Protein AF-A0A9E5Y9X0-F1 (afdb_monomer_lite)

Radius of gyration: 35.58 Å; chains: 1; bounding box: 86×91×114 Å

Foldseek 3Di:
DVVVVVVVVVVVVVVVVCVVVVVVVVVVVVVVPDPADDAAEPPDAAEQDAAAEAFDPDDDGHEYEFEAEHEQDALHEYEYEFQHEYEYEQHGEYEYEANGEYEYAYDLQTAYEYYYPDQDDDQPGYEHEYANYEYEHHRYEYESAAEYEYALYEYEAYLYEAYCYQEYEYELAEYEHAQYEHAQYQAYAYEYDPPDPDDDDPGQEYEHELYEYEHHEDPEDERAEPDYPPPPDAREYEAYNYEYEHAEDEEPYEDAHAYEAAQYEQAHHENYEDAEYAHYEYEHALEEQAHYQERYEYHHDPDDHRYQYHAAHYEFEHRNQASYEYDDPDEHENEAEHYPALDHDPRNYHDRYDHPPYDHDRRPSRDDPVVRNHRSVVSVLSSLVSQCVRPDPVSNVVSVVVNVVVVVVVVVVVVVVVVVVVVVVVVVVVVVVVVVVVVVVVVVVVVVVVVVVVVPPPPPPPPPPPPPDPDDDDDDDDDDDDDDPDDDPPVPPDDPPD

pLDDT: mean 81.3, std 17.59, range [32.66, 98.44]

Secondary structure (DSSP, 8-state):
-HHHHHHHHHHHHHHHHHHHHHHHHHHHHHGGGS--PPPEEE-S-EEEEEEEEES-SSSS-PPEEE-SEEEEEEEEEEEE-TT-EEEE-TT-EEEE-TT-EEEEE-BTTB-EEEEESS---STTS-EEEEESSEEEEESEEEES--EEEEES-EEEEES-EEES---EEEES-EEEEES-EEES---EEEE--TT---S------EEEES-EEES-B-SS--SEEE----TTS----EEES-EEES-BSSEEEEEEE--EEES-EEE--BT-EEEEEEEE--EEES-EEESSSEEEEE---TTS-----EEES-EEE--SSEEEEE-SSSPEE--S-B-SSSS--GGGEESSEE--S-BSS--TTSPPGGGSPPP-HHHHHHHHHHHTT-S-HHHHHHHHHHHHHHHHHHHHHHHHHHHHHHHHHHHHHHHHHHHHHHHHHHHHHHHHHHHHHHTT-----------------------------------TT--TT-

Sequence (498 aa):
MFEKEKQRREKLRIKDLMVVTLPLLVLGLMIVSCPVMKAEEIGSSIYAGFNDHWGAEGNVKPPIIVTDTVIVEPNTKLVIDPGTMIIFTERGYIKVEKGGNLIAKGAKDNWIIFTSLEKLIYENDFEIIVKSGSATFEYCYFEDLFKIASDHSKMTMEYCYFKELSGIRLSDSKMTMEYCTLDKMKGIKAEFSERRTVIDSDYTDVEIVSNLFTGTKTNSGDYISLSLTNRKRPYTGVVNKNIFENNTGLNVISIDGSARISKNIIKNNMNSVGICVWEGKPKITDNLVTDNDTGIVVKWLRGVFEPNPAIKDNAIYNNSKYNLEWWGEQKLDILNNYWGSERPDVSKFKGNIDFSPWLKEFPAEVPTEEEIEKPNWDGLITTWTRMLEDEDERVRSYATDHLRKFKKQKGEEKEEKLEKIEELKKKITEFEKEKIRIEEELEKARKELEGLTSIKQVEIPSFTPSLGIKEESKASIAGTEATPIRFKLDLKDWEPGK

Structure (mmCIF, N/CA/C/O backbone):
data_AF-A0A9E5Y9X0-F1
#
_entry.id   AF-A0A9E5Y9X0-F1
#
loop_
_atom_site.group_PDB
_atom_site.id
_atom_site.type_symbol
_atom_site.label_atom_id
_atom_site.label_alt_id
_atom_site.label_comp_id
_atom_site.label_asym_id
_atom_site.label_entity_id
_atom_site.label_seq_id
_atom_site.pdbx_PDB_ins_code
_atom_site.Cartn_x
_atom_site.Cartn_y
_atom_site.Cartn_z
_atom_site.occupancy
_atom_site.B_iso_or_equiv
_atom_site.auth_seq_id
_atom_site.auth_comp_id
_atom_site.auth_asym_id
_atom_site.auth_atom_id
_atom_site.pdbx_PDB_model_num
ATOM 1 N N . MET A 1 1 ? -47.951 61.225 -16.360 1.00 62.00 1 MET A N 1
ATOM 2 C CA . MET A 1 1 ? -47.746 59.855 -16.898 1.00 62.00 1 MET A CA 1
ATOM 3 C C . MET A 1 1 ? -46.581 59.159 -16.191 1.00 62.00 1 MET A C 1
ATOM 5 O O . MET A 1 1 ? -46.782 58.078 -15.657 1.00 62.00 1 MET A O 1
ATOM 9 N N . PHE A 1 2 ? -45.429 59.828 -16.064 1.00 59.94 2 PHE A N 1
ATOM 10 C CA . PHE A 1 2 ? -44.224 59.327 -15.384 1.00 59.94 2 PHE A CA 1
ATOM 11 C C . PHE A 1 2 ? -44.430 58.910 -13.908 1.00 59.94 2 PHE A C 1
ATOM 13 O O . PHE A 1 2 ? -43.988 57.842 -13.494 1.00 59.94 2 PHE A O 1
ATOM 20 N N . GLU A 1 3 ? -45.186 59.682 -13.119 1.00 72.69 3 GLU A N 1
ATOM 21 C CA . GLU A 1 3 ? -45.481 59.330 -11.714 1.00 72.69 3 GLU A CA 1
ATOM 22 C C . GLU A 1 3 ? -46.350 58.079 -11.554 1.00 72.69 3 GLU A C 1
ATOM 24 O O . GLU A 1 3 ? -46.118 57.279 -10.648 1.00 72.69 3 GLU A O 1
ATOM 29 N N . LYS A 1 4 ? -47.303 57.853 -12.469 1.00 76.38 4 LYS A N 1
ATOM 30 C CA . LYS A 1 4 ? -48.115 56.626 -12.465 1.00 76.38 4 LYS A CA 1
ATOM 31 C C . LYS A 1 4 ? -47.265 55.394 -12.770 1.00 76.38 4 LYS A C 1
ATOM 33 O O . LYS A 1 4 ? -47.522 54.326 -12.220 1.00 76.38 4 LYS A O 1
ATOM 38 N N . GLU A 1 5 ? -46.246 55.530 -13.615 1.00 73.81 5 GLU A N 1
ATOM 39 C CA . GLU A 1 5 ? -45.347 54.424 -13.942 1.00 73.81 5 GLU A CA 1
ATOM 40 C C . GLU A 1 5 ? -44.359 54.128 -12.804 1.00 73.81 5 GLU A C 1
ATOM 42 O O . GLU A 1 5 ? -44.128 52.960 -12.486 1.00 73.81 5 GLU A O 1
ATOM 47 N N . LYS A 1 6 ? -43.876 55.163 -12.100 1.00 83.69 6 LYS A N 1
ATOM 48 C CA . LYS A 1 6 ? -43.055 55.009 -10.887 1.00 83.69 6 LYS A CA 1
ATOM 49 C C . LYS A 1 6 ? -43.811 54.273 -9.773 1.00 83.69 6 LYS A C 1
ATOM 51 O O . LYS A 1 6 ? -43.309 53.277 -9.257 1.00 83.69 6 LYS A O 1
ATOM 56 N N . GLN A 1 7 ? -45.054 54.673 -9.487 1.00 79.81 7 GLN A N 1
ATOM 57 C CA . GLN A 1 7 ? -45.897 53.989 -8.495 1.00 79.81 7 GLN A CA 1
ATOM 58 C C . GLN A 1 7 ? -46.220 52.538 -8.886 1.00 79.81 7 GLN A C 1
ATOM 60 O O . GLN A 1 7 ? -46.329 51.666 -8.022 1.00 79.81 7 GLN A O 1
ATOM 65 N N . ARG A 1 8 ? -46.358 52.247 -10.188 1.00 79.62 8 ARG A N 1
ATOM 66 C CA . ARG A 1 8 ? -46.590 50.879 -10.672 1.00 79.62 8 ARG A CA 1
ATOM 67 C C . ARG A 1 8 ? -45.352 49.995 -10.485 1.00 79.62 8 ARG A C 1
ATOM 69 O O . ARG A 1 8 ? -45.505 48.852 -10.064 1.00 79.62 8 ARG A O 1
ATOM 76 N N . ARG A 1 9 ? -44.143 50.524 -10.722 1.00 72.88 9 ARG A N 1
ATOM 77 C CA . ARG A 1 9 ? -42.874 49.802 -10.498 1.00 72.88 9 ARG A CA 1
ATOM 78 C C . ARG A 1 9 ? -42.592 49.547 -9.014 1.00 72.88 9 ARG A C 1
ATOM 80 O O . ARG A 1 9 ? -42.142 48.458 -8.672 1.00 72.88 9 ARG A O 1
ATOM 87 N N . GLU A 1 10 ? -42.915 50.490 -8.129 1.00 80.56 10 GLU A N 1
ATOM 88 C CA . GLU A 1 10 ? -42.797 50.283 -6.675 1.00 80.56 10 GLU A CA 1
ATOM 89 C C . GLU A 1 10 ? -43.785 49.228 -6.156 1.00 80.56 10 GLU A C 1
ATOM 91 O O . GLU A 1 10 ? -43.398 48.350 -5.387 1.00 80.56 10 GLU A O 1
ATOM 96 N N . LYS A 1 11 ? -45.036 49.226 -6.642 1.00 74.56 11 LYS A N 1
ATOM 97 C CA . LYS A 1 11 ? -46.016 48.187 -6.275 1.00 74.56 11 LYS A CA 1
ATOM 98 C C . LYS A 1 11 ? -45.642 46.790 -6.778 1.00 74.56 11 LYS A C 1
ATOM 100 O O . LYS A 1 11 ? -45.949 45.819 -6.090 1.00 74.56 11 LYS A O 1
ATOM 105 N N . LEU A 1 12 ? -45.000 46.677 -7.944 1.00 70.12 12 LEU A N 1
ATOM 106 C CA . LEU A 1 12 ? -44.488 45.394 -8.445 1.00 70.12 12 LEU A CA 1
ATOM 107 C C . LEU A 1 12 ? -43.326 44.882 -7.583 1.00 70.12 12 LEU A C 1
ATOM 109 O O . LEU A 1 12 ? -43.379 43.742 -7.137 1.00 70.12 12 LEU A O 1
ATOM 113 N N . ARG A 1 13 ? -42.368 45.748 -7.218 1.00 72.56 13 ARG A N 1
ATOM 114 C CA . ARG A 1 13 ? -41.255 45.368 -6.327 1.00 72.56 13 ARG A CA 1
ATOM 115 C C . ARG A 1 13 ? -41.715 44.853 -4.964 1.00 72.56 13 ARG A C 1
ATOM 117 O O . ARG A 1 13 ? -41.127 43.909 -4.456 1.00 72.56 13 ARG A O 1
ATOM 124 N N . ILE A 1 14 ? -42.759 45.441 -4.377 1.00 73.06 14 ILE A N 1
ATOM 125 C CA . ILE A 1 14 ? -43.278 44.993 -3.072 1.00 73.06 14 ILE A CA 1
ATOM 126 C C . ILE A 1 14 ? -43.980 43.633 -3.188 1.00 73.06 14 ILE A C 1
ATOM 128 O O . ILE A 1 14 ? -43.831 42.799 -2.297 1.00 73.06 14 ILE A O 1
ATOM 132 N N . LYS A 1 15 ? -44.709 43.377 -4.284 1.00 68.88 15 LYS A N 1
ATOM 133 C CA . LYS A 1 15 ? -45.344 42.070 -4.513 1.00 68.88 15 LYS A CA 1
ATOM 134 C C . LYS A 1 15 ? -44.312 40.968 -4.733 1.00 68.88 15 LYS A C 1
ATOM 136 O O . LYS A 1 15 ? -44.437 39.920 -4.110 1.00 68.88 15 LYS A O 1
ATOM 141 N N . ASP A 1 16 ? -43.279 41.226 -5.528 1.00 69.31 16 ASP A N 1
ATOM 142 C CA . ASP A 1 16 ? -42.219 40.243 -5.777 1.00 69.31 16 ASP A CA 1
ATOM 143 C C . ASP A 1 16 ? -41.399 39.977 -4.502 1.00 69.31 16 ASP A C 1
ATOM 145 O O . ASP A 1 16 ? -41.070 38.831 -4.198 1.00 69.31 16 ASP A O 1
ATOM 149 N N . LEU A 1 17 ? -41.162 41.011 -3.681 1.00 66.19 17 LEU A N 1
ATOM 150 C CA . LEU A 1 17 ? -40.504 40.860 -2.382 1.00 66.19 17 LEU A CA 1
ATOM 151 C C . LEU A 1 17 ? -41.353 40.038 -1.398 1.00 66.19 17 LEU A C 1
ATOM 153 O O . LEU A 1 17 ? -40.810 39.196 -0.687 1.00 66.19 17 LEU A O 1
ATOM 157 N N . MET A 1 18 ? -42.676 40.227 -1.366 1.00 66.50 18 MET A N 1
ATOM 158 C CA . MET A 1 18 ? -43.583 39.439 -0.516 1.00 66.50 18 MET A CA 1
ATOM 159 C C . MET A 1 18 ? -43.724 37.979 -0.969 1.00 66.50 18 MET A C 1
ATOM 161 O O . MET A 1 18 ? -43.818 37.096 -0.119 1.00 66.50 18 MET A O 1
ATOM 165 N N . VAL A 1 19 ? -43.692 37.704 -2.278 1.00 71.38 19 VAL A N 1
ATOM 166 C CA . VAL A 1 19 ? -43.767 36.331 -2.814 1.00 71.38 19 VAL A CA 1
ATOM 167 C C . VAL A 1 19 ? -42.517 35.517 -2.466 1.00 71.38 19 VAL A C 1
ATOM 169 O O . VAL A 1 19 ? -42.621 34.310 -2.281 1.00 71.38 19 VAL A O 1
ATOM 172 N N . VAL A 1 20 ? -41.355 36.160 -2.311 1.00 67.81 20 VAL A N 1
ATOM 173 C CA . VAL A 1 20 ? -40.107 35.482 -1.912 1.00 67.81 20 VAL A CA 1
ATOM 174 C C . VAL A 1 20 ? -39.942 35.416 -0.391 1.00 67.81 20 VAL A C 1
ATOM 176 O O . VAL A 1 20 ? -39.494 34.401 0.139 1.00 67.81 20 VAL A O 1
ATOM 179 N N . THR A 1 21 ? -40.315 36.470 0.339 1.00 67.81 21 THR A N 1
ATOM 180 C CA . THR A 1 21 ? -40.070 36.536 1.791 1.00 67.81 21 THR A CA 1
ATOM 181 C C . THR A 1 21 ? -41.050 35.701 2.610 1.00 67.81 21 THR A C 1
ATOM 183 O O . THR A 1 21 ? -40.642 35.122 3.614 1.00 67.81 21 THR A O 1
ATOM 186 N N . LEU A 1 22 ? -42.315 35.578 2.193 1.00 63.81 22 LEU A N 1
ATOM 187 C CA . LEU A 1 22 ? -43.319 34.847 2.971 1.00 63.81 22 LEU A CA 1
ATOM 188 C C . LEU A 1 22 ? -43.065 33.322 3.016 1.00 63.81 22 LEU A C 1
ATOM 190 O O . LEU A 1 22 ? -43.136 32.762 4.109 1.00 63.81 22 LEU A O 1
ATOM 194 N N . PRO A 1 23 ? -42.685 32.640 1.913 1.00 66.81 23 PRO A N 1
ATOM 195 C CA . PRO A 1 23 ? -42.292 31.231 1.964 1.00 66.81 23 PRO A CA 1
ATOM 196 C C . PRO A 1 23 ? -41.031 30.993 2.800 1.00 66.81 23 PRO A C 1
ATOM 198 O O . PRO A 1 23 ? -40.985 30.019 3.541 1.00 66.81 23 PRO A O 1
ATOM 201 N N . LEU A 1 24 ? -40.041 31.895 2.751 1.00 64.31 24 LEU A N 1
ATOM 202 C CA . LEU A 1 24 ? -38.823 31.798 3.571 1.00 64.31 24 LEU A CA 1
ATOM 203 C C . LEU A 1 24 ? -39.115 31.943 5.070 1.00 64.31 24 LEU A C 1
ATOM 205 O O . LEU A 1 24 ? -38.493 31.267 5.884 1.00 64.31 24 LEU A O 1
ATOM 209 N N . LEU A 1 25 ? -40.081 32.785 5.441 1.00 63.12 25 LEU A N 1
ATOM 210 C CA . LEU A 1 25 ? -40.473 32.993 6.836 1.00 63.12 25 LEU A CA 1
ATOM 211 C C . LEU A 1 25 ? -41.313 31.820 7.374 1.00 63.12 25 LEU A C 1
ATOM 213 O O . LEU A 1 25 ? -41.148 31.425 8.526 1.00 63.12 25 LEU A O 1
ATOM 217 N N . VAL A 1 26 ? -42.153 31.206 6.530 1.00 61.84 26 VAL A N 1
ATOM 218 C CA . VAL A 1 26 ? -42.891 29.972 6.862 1.00 61.84 26 VAL A CA 1
ATOM 219 C C . VAL A 1 26 ? -41.953 28.759 6.939 1.00 61.84 26 VAL A C 1
ATOM 221 O O . VAL A 1 26 ? -42.094 27.950 7.853 1.00 61.84 26 VAL A O 1
ATOM 224 N N . LEU A 1 27 ? -40.953 28.662 6.055 1.00 52.66 27 LEU A N 1
ATOM 225 C CA . LEU A 1 27 ? -39.901 27.642 6.132 1.00 52.66 27 LEU A CA 1
ATOM 226 C C . LEU A 1 27 ? -39.045 27.832 7.396 1.00 52.66 27 LEU A C 1
ATOM 228 O O . LEU A 1 27 ? -38.771 26.870 8.103 1.00 52.66 27 LEU A O 1
ATOM 232 N N . GLY A 1 28 ? -38.711 29.082 7.736 1.00 53.56 28 GLY A N 1
ATOM 233 C CA . GLY A 1 28 ? -37.998 29.431 8.965 1.00 53.56 28 GLY A CA 1
ATOM 234 C C . GLY A 1 28 ? -38.766 29.085 10.243 1.00 53.56 28 GLY A C 1
ATOM 235 O O . GLY A 1 28 ? -38.146 28.667 11.212 1.00 53.56 28 GLY A O 1
ATOM 236 N N . LEU A 1 29 ? -40.101 29.193 10.245 1.00 48.19 29 LEU A N 1
ATOM 237 C CA . LEU A 1 29 ? -40.951 28.802 11.380 1.00 48.19 29 LEU A CA 1
ATOM 238 C C . LEU A 1 29 ? -41.155 27.282 11.495 1.00 48.19 29 LEU A C 1
ATOM 240 O O . LEU A 1 29 ? -41.315 26.789 12.608 1.00 48.19 29 LEU A O 1
ATOM 244 N N . MET A 1 30 ? -41.109 26.530 10.389 1.00 49.16 30 MET A N 1
ATOM 245 C CA . MET A 1 30 ? -41.192 25.059 10.418 1.00 49.16 30 MET A CA 1
ATOM 246 C C . MET A 1 30 ? -39.893 24.382 10.888 1.00 49.16 30 MET A C 1
ATOM 248 O O . MET A 1 30 ? -39.936 23.242 11.337 1.00 49.16 30 MET A O 1
ATOM 252 N N . ILE A 1 31 ? -38.750 25.076 10.844 1.00 49.34 31 ILE A N 1
ATOM 253 C CA . ILE A 1 31 ? -37.450 24.545 11.302 1.00 49.34 31 ILE A CA 1
ATOM 254 C C . ILE A 1 31 ? -37.298 24.617 12.842 1.00 49.34 31 ILE A C 1
ATOM 256 O O . ILE A 1 31 ? -36.428 23.965 13.411 1.00 49.34 31 ILE A O 1
ATOM 260 N N . VAL A 1 32 ? -38.169 25.336 13.565 1.00 47.19 32 VAL A N 1
ATOM 261 C CA . VAL A 1 32 ? -37.991 25.615 15.012 1.00 47.19 32 VAL A CA 1
ATOM 262 C C . VAL A 1 32 ? -38.363 24.439 15.937 1.00 47.19 32 VAL A C 1
ATOM 264 O O . VAL A 1 32 ? -38.168 24.536 17.145 1.00 47.19 32 VAL A O 1
ATOM 267 N N . SER A 1 33 ? -38.860 23.308 15.425 1.00 46.12 33 SER A N 1
ATOM 268 C CA . SER A 1 33 ? -39.253 22.171 16.280 1.00 46.12 33 SER A CA 1
ATOM 269 C C . SER A 1 33 ? -38.556 20.843 15.986 1.00 46.12 33 SER A C 1
ATOM 271 O O . SER A 1 33 ? -39.016 19.822 16.498 1.00 46.12 33 SER A O 1
ATOM 273 N N . CYS A 1 34 ? -37.473 20.817 15.201 1.00 43.50 34 CYS A N 1
ATOM 274 C CA . CYS A 1 34 ? -36.676 19.594 15.097 1.00 43.50 34 CYS A CA 1
ATOM 275 C C . CYS A 1 34 ? -35.833 19.439 16.377 1.00 43.50 34 CYS A C 1
ATOM 277 O O . CYS A 1 34 ? -35.098 20.367 16.733 1.00 43.50 34 CYS A O 1
ATOM 279 N N . PRO A 1 35 ? -35.964 18.332 17.127 1.00 54.22 35 PRO A N 1
ATOM 280 C CA . PRO A 1 35 ? -35.109 18.084 18.275 1.00 54.22 35 PRO A CA 1
ATOM 281 C C . PRO A 1 35 ? -33.668 17.928 17.786 1.00 54.22 35 PRO A C 1
ATOM 283 O O . PRO A 1 35 ? -33.355 16.944 17.131 1.00 54.22 35 PRO A O 1
ATOM 286 N N . VAL A 1 36 ? -32.804 18.888 18.131 1.00 55.62 36 VAL A N 1
ATOM 287 C CA . VAL A 1 36 ? -31.365 18.826 17.842 1.00 55.62 36 VAL A CA 1
ATOM 288 C C . VAL A 1 36 ? -30.816 17.513 18.401 1.00 55.62 36 VAL A C 1
ATOM 290 O O . VAL A 1 36 ? -30.744 17.347 19.625 1.00 55.62 36 VAL A O 1
ATOM 293 N N . MET A 1 37 ? -30.442 16.579 17.522 1.00 52.94 37 MET A N 1
ATOM 294 C CA . MET A 1 37 ? -29.746 15.364 17.941 1.00 52.94 37 MET A CA 1
ATOM 295 C C . MET A 1 37 ? -28.381 15.761 18.503 1.00 52.94 37 MET A C 1
ATOM 297 O O . MET A 1 37 ? -27.557 16.367 17.822 1.00 52.94 37 MET A O 1
ATOM 301 N N . LYS A 1 38 ? -28.149 15.466 19.784 1.00 67.31 38 LYS A N 1
ATOM 302 C CA . LYS A 1 38 ? -26.840 15.675 20.405 1.00 67.31 38 LYS A CA 1
ATOM 303 C C . LYS A 1 38 ? -25.914 14.532 20.008 1.00 67.31 38 LYS A C 1
ATOM 305 O O . LYS A 1 38 ? -26.328 13.376 20.049 1.00 67.31 38 LYS A O 1
ATOM 310 N N . ALA A 1 39 ? -24.671 14.872 19.674 1.00 74.06 39 ALA A N 1
ATOM 311 C CA . ALA A 1 39 ? -23.593 13.898 19.561 1.00 74.06 39 ALA A CA 1
ATOM 312 C C . ALA A 1 39 ? -23.523 13.029 20.825 1.00 74.06 39 ALA A C 1
ATOM 314 O O . ALA A 1 39 ? -23.710 13.533 21.939 1.00 74.06 39 ALA A O 1
ATOM 315 N N . GLU A 1 40 ? -23.264 11.738 20.640 1.00 81.06 40 GLU A N 1
ATOM 316 C CA . GLU A 1 40 ? -23.073 10.814 21.751 1.00 81.06 40 GLU A CA 1
ATOM 317 C C . GLU A 1 40 ? -21.608 10.886 22.186 1.00 81.06 40 GLU A C 1
ATOM 319 O O . GLU A 1 40 ? -20.698 10.464 21.468 1.00 81.06 40 GLU A O 1
ATOM 324 N N . GLU A 1 41 ? -21.370 11.497 23.345 1.00 80.44 41 GLU A N 1
ATOM 325 C CA . GLU A 1 41 ? -20.040 11.564 23.941 1.00 80.44 41 GLU A CA 1
ATOM 326 C C . GLU A 1 41 ? -19.786 10.326 24.800 1.00 80.44 41 GLU A C 1
ATOM 328 O O . GLU A 1 41 ? -20.451 10.086 25.809 1.00 80.44 41 GLU A O 1
ATOM 333 N N . ILE A 1 42 ? -18.765 9.569 24.415 1.00 80.62 42 ILE A N 1
ATOM 334 C CA . ILE A 1 42 ? -18.224 8.452 25.179 1.00 80.62 42 ILE A CA 1
ATOM 335 C C . ILE A 1 42 ? -17.113 9.035 26.059 1.00 80.62 42 ILE A C 1
ATOM 337 O O . ILE A 1 42 ? -15.963 9.202 25.636 1.00 80.62 42 ILE A O 1
ATOM 341 N N . GLY A 1 43 ? -17.513 9.452 27.265 1.00 52.34 43 GLY A N 1
ATOM 342 C CA . GLY A 1 43 ? -16.657 10.020 28.309 1.00 52.34 43 GLY A CA 1
ATOM 343 C C . GLY A 1 43 ? -16.337 9.012 29.406 1.00 52.34 43 GLY A C 1
ATOM 344 O O . GLY A 1 43 ? -17.246 8.359 29.912 1.00 52.34 43 GLY A O 1
ATOM 345 N N . SER A 1 44 ? -15.061 8.944 29.810 1.00 69.00 44 SER A N 1
ATOM 346 C CA . SER A 1 44 ? -14.423 7.912 30.657 1.00 69.00 44 SER A CA 1
ATOM 347 C C . SER A 1 44 ? -14.131 6.596 29.935 1.00 69.00 44 SER A C 1
ATOM 349 O O . SER A 1 44 ? -14.709 6.312 28.892 1.00 69.00 44 SER A O 1
ATOM 351 N N . SER A 1 45 ? -13.194 5.806 30.469 1.00 68.44 45 SER A N 1
ATOM 352 C CA . SER A 1 45 ?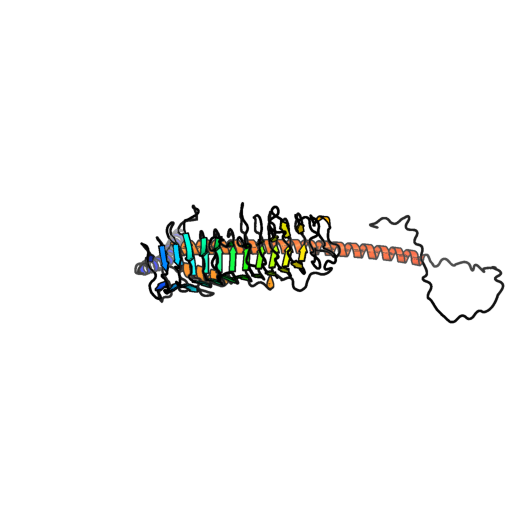 -12.872 4.495 29.905 1.00 68.44 45 SER A CA 1
ATOM 353 C C . SER A 1 45 ? -14.119 3.603 29.894 1.00 68.44 45 SER A C 1
ATOM 355 O O . SER A 1 45 ? -14.561 3.154 30.953 1.00 68.44 45 SER A O 1
ATOM 357 N N . ILE A 1 46 ? -14.691 3.363 28.711 1.00 76.00 46 ILE A N 1
ATOM 358 C CA . ILE A 1 46 ? -15.891 2.536 28.550 1.00 76.00 46 ILE A CA 1
ATOM 359 C C . ILE A 1 46 ? -15.466 1.132 28.135 1.00 76.00 46 ILE A C 1
ATOM 361 O O . ILE A 1 46 ? -14.675 0.944 27.207 1.00 76.00 46 ILE A O 1
ATOM 365 N N . TYR A 1 47 ? -16.011 0.142 28.833 1.00 74.75 47 TYR A N 1
ATOM 366 C CA . TYR A 1 47 ? -15.906 -1.256 28.452 1.00 74.75 47 TYR A CA 1
ATOM 367 C C . TYR A 1 47 ? -17.023 -1.554 27.463 1.00 74.75 47 TYR A C 1
ATOM 369 O O . TYR A 1 47 ? -18.196 -1.440 27.817 1.00 74.75 47 TYR A O 1
ATOM 377 N N . ALA A 1 48 ? -16.659 -1.908 26.232 1.00 71.56 48 ALA A N 1
ATOM 378 C CA . ALA A 1 48 ? -17.629 -2.424 25.285 1.00 71.56 48 ALA A CA 1
ATOM 379 C C . ALA A 1 48 ? -18.116 -3.784 25.808 1.00 71.56 48 ALA A C 1
ATOM 381 O O . ALA A 1 48 ? -17.342 -4.747 25.901 1.00 71.56 48 ALA A O 1
ATOM 382 N N . GLY A 1 49 ? -19.386 -3.823 26.195 1.00 66.25 49 GLY A N 1
ATOM 383 C CA . GLY A 1 49 ? -20.084 -4.984 26.707 1.00 66.25 49 GLY A CA 1
ATOM 384 C C . GLY A 1 49 ? -20.205 -6.112 25.684 1.00 66.25 49 GLY A C 1
ATOM 385 O O . GLY A 1 49 ? -19.693 -6.082 24.560 1.00 66.25 49 GLY A O 1
ATOM 386 N N . PHE A 1 50 ? -20.871 -7.185 26.103 1.00 65.25 50 PHE A N 1
ATOM 387 C CA . PHE A 1 50 ? -21.084 -8.348 25.252 1.00 65.25 50 PHE A CA 1
ATOM 388 C C . PHE A 1 50 ? -22.026 -8.001 24.087 1.00 65.25 50 PHE A C 1
ATOM 390 O O . PHE A 1 50 ? -23.234 -7.899 24.285 1.00 65.25 50 PHE A O 1
ATOM 397 N N . ASN A 1 51 ? -21.468 -7.901 22.874 1.00 76.75 51 ASN A N 1
ATOM 398 C CA . ASN A 1 51 ? -22.159 -7.507 21.639 1.00 76.75 51 ASN A CA 1
ATOM 399 C C . ASN A 1 51 ? -22.682 -6.068 21.661 1.00 76.75 51 ASN A C 1
ATOM 401 O O . ASN A 1 51 ? -23.829 -5.821 21.292 1.00 76.75 51 ASN A O 1
ATOM 405 N N . ASP A 1 52 ? -21.842 -5.120 22.061 1.00 82.06 52 ASP A N 1
ATOM 406 C CA . ASP A 1 52 ? -22.179 -3.710 21.903 1.00 82.06 52 ASP A CA 1
ATOM 407 C C . ASP A 1 52 ? -22.233 -3.341 20.417 1.00 82.06 52 ASP A C 1
ATOM 409 O O . ASP A 1 52 ? -21.355 -3.704 19.628 1.00 82.06 52 ASP A O 1
ATOM 413 N N . HIS A 1 53 ? -23.281 -2.610 20.047 1.00 87.56 53 HIS A N 1
ATOM 414 C CA . HIS A 1 53 ? -23.478 -2.058 18.714 1.00 87.56 53 HIS A CA 1
ATOM 415 C C . HIS A 1 53 ? -23.381 -0.539 18.779 1.00 87.56 53 HIS A C 1
ATOM 417 O O . HIS A 1 53 ? -24.085 0.115 19.546 1.00 87.56 53 HIS A O 1
ATOM 423 N N . TRP A 1 54 ? -22.502 0.016 17.961 1.00 88.56 54 TRP A N 1
ATOM 424 C CA . TRP A 1 54 ? -22.316 1.440 17.779 1.00 88.56 54 TRP A CA 1
ATOM 425 C C . TRP A 1 54 ? -22.998 1.880 16.499 1.00 88.56 54 TRP A C 1
ATOM 427 O O . TRP A 1 54 ? -22.710 1.390 15.406 1.00 88.56 54 TRP A O 1
ATOM 437 N N . GLY A 1 55 ? -23.909 2.828 16.685 1.00 76.94 55 GLY A N 1
ATOM 438 C CA . GLY A 1 55 ? -24.861 3.280 15.694 1.00 76.94 55 GLY A CA 1
ATOM 439 C C . GLY A 1 55 ? -26.202 2.559 15.856 1.00 76.94 55 GLY A C 1
ATOM 440 O O . GLY A 1 55 ? -26.339 1.414 15.464 1.00 76.94 55 GLY A O 1
ATOM 441 N N . ALA A 1 56 ? -27.229 3.236 16.364 1.00 58.56 56 ALA A N 1
ATOM 442 C CA . ALA A 1 56 ? -28.573 2.664 16.519 1.00 58.56 56 ALA A CA 1
ATOM 443 C C . ALA A 1 56 ? -29.312 2.441 15.178 1.00 58.56 56 ALA A C 1
ATOM 445 O O . ALA A 1 56 ? -28.920 2.978 14.142 1.00 58.56 56 ALA A O 1
ATOM 446 N N . GLU A 1 57 ? -30.411 1.680 15.194 1.00 57.91 57 GLU A N 1
ATOM 447 C CA . GLU A 1 57 ? -31.351 1.569 14.068 1.00 57.91 57 GLU A CA 1
ATOM 448 C C . GLU A 1 57 ? -31.949 2.954 13.720 1.00 57.91 57 GLU A C 1
ATOM 450 O O . GLU A 1 57 ? -32.590 3.590 14.555 1.00 57.91 57 GLU A O 1
ATOM 455 N N . GLY A 1 58 ? -31.733 3.446 12.492 1.00 61.12 58 GLY A N 1
ATOM 456 C CA . GLY A 1 58 ? -32.232 4.748 12.020 1.00 61.12 58 GLY A CA 1
ATOM 457 C C . GLY A 1 58 ? -31.479 5.289 10.793 1.00 61.12 58 GLY A C 1
ATOM 458 O O . GLY A 1 58 ? -30.360 4.867 10.513 1.00 61.12 58 GLY A O 1
ATOM 459 N N . ASN A 1 59 ? -32.094 6.214 10.038 1.00 57.06 59 ASN A N 1
ATOM 460 C CA . ASN A 1 59 ? -31.541 6.743 8.772 1.00 57.06 59 ASN A CA 1
ATOM 461 C C . ASN A 1 59 ? -30.393 7.758 8.943 1.00 57.06 59 ASN A C 1
ATOM 463 O O . ASN A 1 59 ? -29.624 7.950 8.000 1.00 57.06 59 ASN A O 1
ATOM 467 N N . VAL A 1 60 ? -30.282 8.396 10.112 1.00 58.19 60 VAL A N 1
ATOM 468 C CA . VAL A 1 60 ? -29.255 9.397 10.443 1.00 58.19 60 VAL A CA 1
ATOM 469 C C . VAL A 1 60 ? -28.768 9.097 11.857 1.00 58.19 60 VAL A C 1
ATOM 471 O O . VAL A 1 60 ? -29.587 9.010 12.773 1.00 58.19 60 VAL A O 1
ATOM 474 N N . LYS A 1 61 ? -27.461 8.873 12.021 1.00 73.25 61 LYS A N 1
ATOM 475 C CA . LYS A 1 61 ? -26.849 8.533 13.309 1.00 73.25 61 LYS A CA 1
ATOM 476 C C . LYS A 1 61 ? -25.950 9.695 13.734 1.00 73.25 61 LYS A C 1
ATOM 478 O O . LYS A 1 61 ? -25.095 10.075 12.934 1.00 73.25 61 LYS A O 1
ATOM 483 N N . PRO A 1 62 ? -26.114 10.254 14.947 1.00 77.94 62 PRO A N 1
ATOM 484 C CA . PRO A 1 62 ? -25.210 11.292 15.419 1.00 77.94 62 PRO A CA 1
ATOM 485 C C . PRO A 1 62 ? -23.772 10.751 15.478 1.00 77.94 62 PRO A C 1
ATOM 487 O O . PRO A 1 62 ? -23.576 9.546 15.675 1.00 77.94 62 PRO A O 1
ATOM 490 N N . PRO A 1 63 ? -22.755 11.615 15.327 1.00 87.19 63 PRO A N 1
ATOM 491 C CA . PRO A 1 63 ? -21.371 11.193 15.461 1.00 87.19 63 PRO A CA 1
ATOM 492 C C . PRO A 1 63 ? -21.099 10.696 16.885 1.00 87.19 63 PRO A C 1
ATOM 494 O O . PRO A 1 63 ? -21.575 11.279 17.865 1.00 87.19 63 PRO A O 1
ATOM 497 N N . ILE A 1 64 ? -20.294 9.641 16.985 1.00 91.00 64 ILE A N 1
ATOM 498 C CA . ILE A 1 64 ? -19.788 9.103 18.247 1.00 91.00 64 ILE A CA 1
ATOM 499 C C . ILE A 1 64 ? -18.457 9.785 18.538 1.00 91.00 64 ILE A C 1
ATOM 501 O O . ILE A 1 64 ? -17.504 9.646 17.770 1.00 91.00 64 ILE A O 1
ATOM 505 N N . ILE A 1 65 ? -18.381 10.516 19.648 1.00 90.06 65 ILE A N 1
ATOM 506 C CA . ILE A 1 65 ? -17.155 11.201 20.060 1.00 90.06 65 ILE A CA 1
ATOM 507 C C . ILE A 1 65 ? -16.465 10.366 21.136 1.00 90.06 65 ILE A C 1
ATOM 509 O O . ILE A 1 65 ? -16.959 10.237 22.257 1.00 90.06 65 ILE A O 1
ATOM 513 N N . VAL A 1 66 ? -15.304 9.813 20.798 1.00 92.00 66 VAL A N 1
ATOM 514 C CA . VAL A 1 66 ? -14.464 9.016 21.693 1.00 92.00 66 VAL A CA 1
ATOM 515 C C . VAL A 1 66 ? -13.485 9.955 22.387 1.00 92.00 66 VAL A C 1
ATOM 517 O O . VAL A 1 66 ? -12.504 10.398 21.789 1.00 92.00 66 VAL A O 1
ATOM 520 N N . THR A 1 67 ? -13.772 10.285 23.647 1.00 91.00 67 THR A N 1
ATOM 521 C CA . THR A 1 67 ? -12.971 11.256 24.414 1.00 91.00 67 THR A CA 1
ATOM 522 C C . THR A 1 67 ? -11.879 10.624 25.285 1.00 91.00 67 THR A C 1
ATOM 524 O O . THR A 1 67 ? -11.015 11.332 25.801 1.00 91.00 67 THR A O 1
ATOM 527 N N . ASP A 1 68 ? -11.926 9.300 25.452 1.00 91.31 68 ASP A N 1
ATOM 528 C CA . ASP A 1 68 ? -11.013 8.480 26.255 1.00 91.31 68 ASP A CA 1
ATOM 529 C C . ASP A 1 68 ? -10.911 7.072 25.622 1.00 91.31 68 ASP A C 1
ATOM 531 O O . ASP A 1 68 ? -11.249 6.858 24.458 1.00 91.31 68 ASP A O 1
ATOM 535 N N . THR A 1 69 ? -10.442 6.089 26.380 1.00 92.06 69 THR A N 1
ATOM 536 C CA . THR A 1 69 ? -10.215 4.722 25.933 1.00 92.06 69 THR A CA 1
ATOM 537 C C . THR A 1 69 ? -11.517 3.931 25.841 1.00 92.06 69 THR A C 1
ATOM 539 O O . THR A 1 69 ? -12.221 3.758 26.832 1.00 92.06 69 THR A O 1
ATOM 542 N N . VAL A 1 70 ? -11.783 3.326 24.690 1.00 93.81 70 VAL A N 1
ATOM 543 C CA . VAL A 1 70 ? -12.805 2.281 24.560 1.00 93.81 70 VAL A CA 1
ATOM 544 C C . VAL A 1 70 ? -12.121 0.926 24.573 1.00 93.81 70 VAL A C 1
ATOM 546 O O . VAL A 1 70 ? -11.314 0.628 23.693 1.00 93.81 70 VAL A O 1
ATOM 549 N N . ILE A 1 71 ? -12.433 0.098 25.567 1.00 95.00 71 ILE A N 1
ATOM 550 C CA . ILE A 1 71 ? -11.839 -1.230 25.728 1.00 95.00 71 ILE A CA 1
ATOM 551 C C . ILE A 1 71 ? -12.834 -2.285 25.248 1.00 95.00 71 ILE A C 1
ATOM 553 O O . ILE A 1 71 ? -13.884 -2.472 25.856 1.00 95.00 71 ILE A O 1
ATOM 557 N N . VAL A 1 72 ? -12.485 -3.015 24.188 1.00 95.06 72 VAL A N 1
ATOM 558 C CA . VAL A 1 72 ? -13.194 -4.236 23.784 1.00 95.06 72 VAL A CA 1
ATOM 559 C C . VAL A 1 72 ? -12.605 -5.396 24.576 1.00 95.06 72 VAL A C 1
ATOM 561 O O . VAL A 1 72 ? -11.480 -5.834 24.318 1.00 95.06 72 VAL A O 1
ATOM 564 N N . GLU A 1 73 ? -13.345 -5.836 25.588 1.00 94.94 73 GLU A N 1
ATOM 565 C CA . GLU A 1 73 ? -12.917 -6.852 26.544 1.00 94.94 73 GLU A CA 1
ATOM 566 C C . GLU A 1 73 ? -12.693 -8.244 25.918 1.00 94.94 73 GLU A C 1
ATOM 568 O O . GLU A 1 73 ? -13.178 -8.559 24.825 1.00 94.94 73 GLU A O 1
ATOM 573 N N . PRO A 1 74 ? -11.961 -9.131 26.616 1.00 94.50 74 PRO A N 1
ATOM 574 C CA . PRO A 1 74 ? -11.830 -10.523 26.212 1.00 94.50 74 PRO A CA 1
ATOM 575 C C . PRO A 1 74 ? -13.175 -11.212 25.972 1.00 94.50 74 PRO A C 1
ATOM 577 O O . PRO A 1 74 ? -14.044 -11.227 26.841 1.00 94.50 74 PRO A O 1
ATOM 580 N N . ASN A 1 75 ? -13.305 -11.881 24.825 1.00 91.81 75 ASN A N 1
ATOM 581 C CA . ASN A 1 75 ? -14.506 -12.608 24.401 1.00 91.81 75 ASN A CA 1
ATOM 582 C C . ASN A 1 75 ? -15.754 -11.727 24.217 1.00 91.81 75 ASN A C 1
ATOM 584 O O . ASN A 1 75 ? -16.858 -12.266 24.102 1.00 91.81 75 ASN A O 1
ATOM 588 N N . THR A 1 76 ? -15.602 -10.401 24.173 1.00 95.00 76 THR A N 1
ATOM 589 C CA . THR A 1 76 ? -16.669 -9.495 23.749 1.00 95.00 76 THR A CA 1
ATOM 590 C C . THR A 1 76 ? -16.455 -9.054 22.310 1.00 95.00 76 THR A C 1
ATOM 592 O O . THR A 1 76 ? -15.420 -9.304 21.678 1.00 95.00 76 THR A O 1
ATOM 595 N N . LYS A 1 77 ? -17.497 -8.442 21.758 1.00 95.50 77 LYS A N 1
ATOM 596 C CA . LYS A 1 77 ? -17.517 -7.953 20.393 1.00 95.50 77 LYS A CA 1
ATOM 597 C C . LYS A 1 77 ? -18.099 -6.550 20.387 1.00 95.50 77 LYS A C 1
ATOM 599 O O . LYS A 1 77 ? -19.184 -6.353 20.923 1.00 95.50 77 LYS A O 1
ATOM 604 N N . LEU A 1 78 ? -17.385 -5.627 19.752 1.00 95.62 78 LEU A N 1
ATOM 605 C CA . LEU A 1 78 ? -17.865 -4.294 19.418 1.00 95.62 78 LEU A CA 1
ATOM 606 C C . LEU A 1 78 ? -18.178 -4.258 17.921 1.00 95.62 78 LEU A C 1
ATOM 608 O O . LEU A 1 78 ? -17.294 -4.507 17.100 1.00 95.62 78 LEU A O 1
ATOM 612 N N . VAL A 1 79 ? -19.429 -3.979 17.567 1.00 95.31 79 VAL A N 1
ATOM 613 C CA . VAL A 1 79 ? -19.878 -3.796 16.182 1.00 95.31 79 VAL A CA 1
ATOM 614 C C . VAL A 1 79 ? -20.078 -2.321 15.917 1.00 95.31 79 VAL A C 1
ATOM 616 O O . VAL A 1 79 ? -20.762 -1.660 16.682 1.00 95.31 79 VAL A O 1
ATOM 619 N N . ILE A 1 80 ? -19.522 -1.812 14.826 1.00 94.75 80 ILE A N 1
ATOM 620 C CA . ILE A 1 80 ? -19.799 -0.469 14.328 1.00 94.75 80 ILE A CA 1
ATOM 621 C C . ILE A 1 80 ? -20.617 -0.626 13.055 1.00 94.75 80 ILE A C 1
ATOM 623 O O . ILE A 1 80 ? -20.178 -1.266 12.095 1.00 94.75 80 ILE A O 1
ATOM 627 N N . ASP A 1 81 ? -21.815 -0.060 13.070 1.00 93.19 81 ASP A N 1
ATOM 628 C CA . ASP A 1 81 ? -22.776 -0.187 11.987 1.00 93.19 81 ASP A CA 1
ATOM 629 C C . ASP A 1 81 ? -22.447 0.749 10.804 1.00 93.19 81 ASP A C 1
ATOM 631 O O . ASP A 1 81 ? -21.877 1.827 11.010 1.00 93.19 81 ASP A O 1
ATOM 635 N N . PRO A 1 82 ? -22.876 0.413 9.571 1.00 93.06 82 PRO A N 1
ATOM 636 C CA . PRO A 1 82 ? -22.734 1.274 8.397 1.00 93.06 82 PRO A CA 1
ATOM 637 C C . PRO A 1 82 ? -23.224 2.713 8.601 1.00 93.06 82 PRO A C 1
ATOM 639 O O . PRO A 1 82 ? -24.281 2.945 9.194 1.00 93.06 82 PRO A O 1
ATOM 642 N N . GLY A 1 83 ? -22.490 3.677 8.042 1.00 89.25 83 GLY A N 1
ATOM 643 C CA . GLY A 1 83 ? -22.801 5.108 8.136 1.00 89.25 83 GLY A CA 1
ATOM 644 C C . GLY A 1 83 ? -22.400 5.768 9.454 1.00 89.25 83 GLY A C 1
ATOM 645 O O . GLY A 1 83 ? -22.600 6.969 9.614 1.00 89.25 83 GLY A O 1
ATOM 646 N N . THR A 1 84 ? -21.849 5.012 10.406 1.00 91.50 84 THR A N 1
ATOM 647 C CA . THR A 1 84 ? -21.411 5.570 11.689 1.00 91.50 84 THR A CA 1
ATOM 648 C C . THR A 1 84 ? -20.148 6.412 11.504 1.00 91.50 84 THR A C 1
ATOM 650 O O . THR A 1 84 ? -19.177 5.969 10.886 1.00 91.50 84 THR A O 1
ATOM 653 N N . MET A 1 85 ? -20.148 7.617 12.076 1.00 91.56 85 MET A N 1
ATOM 654 C CA . MET A 1 85 ? -18.970 8.479 12.174 1.00 91.56 85 MET A CA 1
ATOM 655 C C . MET A 1 85 ? -18.412 8.426 13.597 1.00 91.56 85 MET A C 1
ATOM 657 O O . MET A 1 85 ? -19.128 8.700 14.557 1.00 91.56 85 MET A O 1
ATOM 661 N N . ILE A 1 86 ? -17.132 8.091 13.723 1.00 93.38 86 ILE A N 1
ATOM 662 C CA . ILE A 1 86 ? -16.385 8.025 14.976 1.00 93.38 86 ILE A CA 1
ATOM 663 C C . ILE A 1 86 ? -15.318 9.112 14.948 1.00 93.38 86 ILE A C 1
ATOM 665 O O . ILE A 1 86 ? -14.477 9.150 14.048 1.00 93.38 86 ILE A O 1
ATOM 669 N N . ILE A 1 87 ? -15.366 9.990 15.945 1.00 91.38 87 ILE A N 1
ATOM 670 C CA . ILE A 1 87 ? -14.476 11.136 16.091 1.00 91.38 87 ILE A CA 1
ATOM 671 C C . ILE A 1 87 ? -13.645 10.948 17.361 1.00 91.38 87 ILE A C 1
ATOM 673 O O . ILE A 1 87 ? -14.195 10.911 18.460 1.00 91.38 87 ILE A O 1
ATOM 677 N N . PHE A 1 88 ? -12.327 10.850 17.226 1.00 91.88 88 PHE A N 1
ATOM 678 C CA . PHE A 1 88 ? -11.397 10.761 18.352 1.00 91.88 88 PHE A CA 1
ATOM 679 C C . PHE A 1 88 ? -10.965 12.152 18.827 1.00 91.88 88 PHE A C 1
ATOM 681 O O . PHE A 1 88 ? -10.721 13.042 18.013 1.00 91.88 88 PHE A O 1
ATOM 688 N N . THR A 1 89 ? -10.855 12.350 20.139 1.00 89.81 89 THR A N 1
ATOM 689 C CA . THR A 1 89 ? -10.111 13.487 20.716 1.00 89.81 89 THR A CA 1
ATOM 690 C C . THR A 1 89 ? -8.633 13.118 20.913 1.00 89.81 89 THR A C 1
ATOM 692 O O . THR A 1 89 ? -8.256 11.972 20.684 1.00 89.81 89 THR A O 1
ATOM 695 N N . GLU A 1 90 ? -7.805 14.042 21.419 1.00 86.19 90 GLU A N 1
ATOM 696 C CA . GLU A 1 90 ? -6.378 13.821 21.758 1.00 86.19 90 GLU A CA 1
ATOM 697 C C . GLU A 1 90 ? -6.120 12.622 22.704 1.00 86.19 90 GLU A C 1
ATOM 699 O O . GLU A 1 90 ? -5.003 12.132 22.823 1.00 86.19 90 GLU A O 1
ATOM 704 N N . ARG A 1 91 ? -7.143 12.150 23.429 1.00 87.06 91 ARG A N 1
ATOM 705 C CA . ARG A 1 91 ? -7.039 10.995 24.342 1.00 87.06 91 ARG A CA 1
ATOM 706 C C . ARG A 1 91 ? -7.871 9.799 23.896 1.00 87.06 91 ARG A C 1
ATOM 708 O O . ARG A 1 91 ? -7.870 8.769 24.570 1.00 87.06 91 ARG A O 1
ATOM 715 N N . GLY A 1 92 ? -8.607 9.945 22.800 1.00 89.94 92 GLY A N 1
ATOM 716 C CA . GLY A 1 92 ? -9.539 8.945 22.318 1.00 89.94 92 GLY A CA 1
ATOM 717 C C . GLY A 1 92 ? -8.825 7.819 21.586 1.00 89.94 92 GLY A C 1
ATOM 718 O O . GLY A 1 92 ? -8.110 8.060 20.619 1.00 89.94 92 GLY A O 1
ATOM 719 N N . TYR A 1 93 ? -9.055 6.569 21.985 1.00 93.00 93 TYR A N 1
ATOM 720 C CA . TYR A 1 93 ? -8.571 5.416 21.221 1.00 93.00 93 TYR A CA 1
ATOM 721 C C . TYR A 1 93 ? -9.418 4.168 21.481 1.00 93.00 93 TYR A C 1
ATOM 723 O O . TYR A 1 93 ? -10.058 4.040 22.524 1.00 93.00 93 TYR A O 1
ATOM 731 N N . ILE A 1 94 ? -9.417 3.226 20.533 1.00 95.44 94 ILE A N 1
ATOM 732 C CA . ILE A 1 94 ? -10.057 1.913 20.704 1.00 95.44 94 ILE A CA 1
ATOM 733 C C . ILE A 1 94 ? -8.971 0.878 20.973 1.00 95.44 94 ILE A C 1
ATOM 735 O O . ILE A 1 94 ? -8.020 0.733 20.203 1.00 95.44 94 ILE A O 1
ATOM 739 N N . LYS A 1 95 ? -9.129 0.118 22.053 1.00 96.00 95 LYS A N 1
ATOM 740 C CA . LYS A 1 95 ? -8.238 -0.966 22.450 1.00 96.00 95 LYS A CA 1
ATOM 741 C C . LYS A 1 95 ? -8.997 -2.284 22.474 1.00 96.00 95 LYS A C 1
ATOM 743 O O . LYS A 1 95 ? -9.859 -2.495 23.317 1.00 96.00 95 LYS A O 1
ATOM 748 N N . VAL A 1 96 ? -8.634 -3.198 21.587 1.00 96.25 96 VAL A N 1
ATOM 749 C CA . VAL A 1 96 ? -9.154 -4.566 21.567 1.00 96.25 96 VAL A CA 1
ATOM 750 C C . VAL A 1 96 ? -8.210 -5.458 22.360 1.00 96.25 96 VAL A C 1
ATOM 752 O O . VAL A 1 96 ? -7.046 -5.610 21.989 1.00 96.25 96 VAL A O 1
ATOM 755 N N . GLU A 1 97 ? -8.694 -6.017 23.464 1.00 95.69 97 GLU A N 1
ATOM 756 C CA . GLU A 1 97 ? -7.923 -6.906 24.334 1.00 95.69 97 GLU A CA 1
ATOM 757 C C . GLU A 1 97 ? -7.920 -8.354 23.828 1.00 95.69 97 GLU A C 1
ATOM 759 O O . GLU A 1 97 ? -8.560 -8.710 22.833 1.00 95.69 97 GLU A O 1
ATOM 764 N N . LYS A 1 98 ? -7.178 -9.217 24.531 1.00 94.94 98 LYS A N 1
ATOM 765 C CA . LYS A 1 98 ? -6.995 -10.620 24.154 1.00 94.94 98 LYS A CA 1
ATOM 766 C C . LYS A 1 98 ? -8.333 -11.345 24.017 1.00 94.94 98 LYS A C 1
ATOM 768 O O . LYS A 1 98 ? -9.034 -11.529 25.003 1.00 94.94 98 LYS A O 1
ATOM 773 N N . GLY A 1 99 ? -8.635 -11.840 22.819 1.00 93.69 99 GLY A N 1
ATOM 774 C CA . GLY A 1 99 ? -9.894 -12.519 22.503 1.00 93.69 99 GLY A CA 1
ATOM 775 C C . GLY A 1 99 ? -11.089 -11.589 22.259 1.00 93.69 99 GLY A C 1
ATOM 776 O O . GLY A 1 99 ? -12.175 -12.092 21.989 1.00 93.69 99 GLY A O 1
ATOM 777 N N . GLY A 1 100 ? -10.918 -10.269 22.352 1.00 96.75 100 GLY A N 1
ATOM 778 C CA . GLY A 1 100 ? -11.922 -9.295 21.926 1.00 96.75 100 GLY A CA 1
ATOM 779 C C . GLY A 1 100 ? -12.010 -9.197 20.399 1.00 96.75 100 GLY A C 1
ATOM 780 O O . GLY A 1 100 ? -11.073 -9.562 19.675 1.00 96.75 100 GLY A O 1
ATOM 781 N N . ASN A 1 101 ? -13.141 -8.702 19.897 1.00 97.38 101 ASN A N 1
ATOM 782 C CA . ASN A 1 101 ? -13.396 -8.574 18.464 1.00 97.38 101 ASN A CA 1
ATOM 783 C C . ASN A 1 101 ? -14.006 -7.213 18.098 1.00 97.38 101 ASN A C 1
ATOM 785 O O . ASN A 1 101 ? -15.095 -6.878 18.556 1.00 97.38 101 ASN A O 1
ATOM 789 N N . LEU A 1 102 ? -13.332 -6.446 17.243 1.00 97.31 102 LEU A N 1
ATOM 790 C CA . LEU A 1 102 ? -13.863 -5.211 16.664 1.00 97.31 102 LEU A CA 1
ATOM 791 C C . LEU A 1 102 ? -14.340 -5.466 15.233 1.00 97.31 102 LEU A C 1
ATOM 793 O O . LEU A 1 102 ? -13.546 -5.838 14.374 1.00 97.31 102 LEU A O 1
ATOM 797 N N . ILE A 1 103 ? -15.618 -5.228 14.952 1.00 97.44 103 ILE A N 1
ATOM 798 C CA . ILE A 1 103 ? -16.192 -5.388 13.613 1.00 97.44 103 ILE A CA 1
ATOM 799 C C . ILE A 1 103 ? -16.758 -4.056 13.139 1.00 97.44 103 ILE A C 1
ATOM 801 O O . ILE A 1 103 ? -17.831 -3.655 13.568 1.00 97.44 103 ILE A O 1
ATOM 805 N N . ALA A 1 104 ? -16.071 -3.411 12.205 1.00 97.12 104 ALA A N 1
ATOM 806 C CA . ALA A 1 104 ? -16.544 -2.230 11.501 1.00 97.12 104 ALA A CA 1
ATOM 807 C C . ALA A 1 104 ? -16.778 -2.598 10.034 1.00 97.12 104 ALA A C 1
ATOM 809 O O . ALA A 1 104 ? -15.851 -2.626 9.229 1.00 97.12 104 ALA A O 1
ATOM 810 N N . LYS A 1 105 ? -18.021 -2.936 9.692 1.00 97.19 105 LYS A N 1
ATOM 811 C CA . LYS A 1 105 ? -18.405 -3.300 8.325 1.00 97.19 105 LYS A CA 1
ATOM 812 C C . LYS A 1 105 ? -19.396 -2.277 7.805 1.00 97.19 105 LYS A C 1
ATOM 814 O O . LYS A 1 105 ? -20.584 -2.367 8.100 1.00 97.19 105 LYS A O 1
ATOM 819 N N . GLY A 1 106 ? -18.889 -1.293 7.073 1.00 94.56 106 GLY A N 1
ATOM 820 C CA . GLY A 1 106 ? -19.702 -0.358 6.315 1.00 94.56 106 GLY A CA 1
ATOM 821 C C . GLY A 1 106 ? -20.375 -1.035 5.124 1.00 94.56 106 GLY A C 1
ATOM 822 O O . GLY A 1 106 ? -20.251 -2.239 4.903 1.00 94.56 106 GLY A O 1
ATOM 823 N N . ALA A 1 107 ? -21.079 -0.239 4.330 1.00 93.12 107 ALA A N 1
ATOM 824 C CA . ALA A 1 107 ? -21.611 -0.669 3.045 1.00 93.12 107 ALA A CA 1
ATOM 825 C C . ALA A 1 107 ? -21.031 0.185 1.919 1.00 93.12 107 ALA A C 1
ATOM 827 O O . ALA A 1 107 ? -20.602 1.320 2.139 1.00 93.12 107 ALA A O 1
ATOM 828 N N . LYS A 1 108 ? -21.083 -0.341 0.690 1.00 90.94 108 LYS A N 1
ATOM 829 C CA . LYS A 1 108 ? -20.578 0.324 -0.517 1.00 90.94 108 LYS A CA 1
ATOM 830 C C . LYS A 1 108 ? -21.082 1.764 -0.663 1.00 90.94 108 LYS A C 1
ATOM 832 O O . LYS A 1 108 ? -20.330 2.591 -1.158 1.00 90.94 108 LYS A O 1
ATOM 837 N N . ASP A 1 109 ? -22.305 2.060 -0.238 1.00 88.12 109 ASP A N 1
ATOM 838 C CA . ASP A 1 109 ? -22.988 3.360 -0.288 1.00 88.12 109 ASP A CA 1
ATOM 839 C C . ASP A 1 109 ? -23.190 4.016 1.095 1.00 88.12 109 ASP A C 1
ATOM 841 O O . ASP A 1 109 ? -23.861 5.046 1.204 1.00 88.12 109 ASP A O 1
ATOM 845 N N . ASN A 1 110 ? -22.633 3.421 2.155 1.00 90.25 110 ASN A N 1
ATOM 846 C CA . ASN A 1 110 ? -22.792 3.881 3.531 1.00 90.25 110 ASN A CA 1
ATOM 847 C C . ASN A 1 110 ? -21.567 3.504 4.382 1.00 90.25 110 ASN A C 1
ATOM 849 O O . ASN A 1 110 ? -21.593 2.559 5.178 1.00 90.25 110 ASN A O 1
ATOM 853 N N . TRP A 1 111 ? -20.464 4.211 4.155 1.00 93.19 111 TRP A N 1
ATOM 854 C CA . TRP A 1 111 ? -19.169 3.914 4.766 1.00 93.19 111 TRP A CA 1
ATOM 855 C C . TRP A 1 111 ? -19.151 4.246 6.261 1.00 93.19 111 TRP A C 1
ATOM 857 O O . TRP A 1 111 ? -19.902 5.100 6.728 1.00 93.19 111 TRP A O 1
ATOM 867 N N . ILE A 1 112 ? -18.270 3.585 7.010 1.00 93.75 112 ILE A N 1
ATOM 868 C CA . ILE A 1 112 ? -17.939 3.976 8.389 1.00 93.75 112 ILE A CA 1
ATOM 869 C C . ILE A 1 112 ? -16.774 4.958 8.331 1.00 93.75 112 ILE A C 1
ATOM 871 O O . ILE A 1 112 ? -15.798 4.707 7.626 1.00 93.75 112 ILE A O 1
ATOM 875 N N . ILE A 1 113 ? -16.858 6.063 9.065 1.00 93.25 113 ILE A N 1
ATOM 876 C CA . ILE A 1 113 ? -15.824 7.102 9.066 1.00 93.25 113 ILE A CA 1
ATOM 877 C C . ILE A 1 113 ? -15.139 7.118 10.425 1.00 93.25 113 ILE A C 1
ATOM 879 O O . ILE A 1 113 ? -15.790 7.334 11.439 1.00 93.25 113 ILE A O 1
ATOM 883 N N . PHE A 1 114 ? -13.824 6.937 10.436 1.00 94.94 114 PHE A N 1
ATOM 884 C CA . PHE A 1 114 ? -12.967 7.159 11.591 1.00 94.94 114 PHE A CA 1
ATOM 885 C C . PHE A 1 114 ? -12.129 8.406 11.339 1.00 94.94 114 PHE A C 1
ATOM 887 O O . PHE A 1 114 ? -11.362 8.462 10.375 1.00 94.94 114 PHE A O 1
ATOM 894 N N . THR A 1 115 ? -12.257 9.402 12.206 1.00 93.00 115 THR A N 1
ATOM 895 C CA . THR A 1 115 ? -11.494 10.643 12.082 1.00 93.00 115 THR A CA 1
ATOM 896 C C . THR A 1 115 ? -11.116 11.224 13.436 1.00 93.00 115 THR A C 1
ATOM 898 O O . THR A 1 115 ? -11.585 10.758 14.473 1.00 93.00 115 THR A O 1
ATOM 901 N N . SER A 1 116 ? -10.253 12.231 13.436 1.00 89.25 116 SER A N 1
ATOM 902 C CA . SER A 1 116 ? -9.878 12.987 14.626 1.00 89.25 116 SER A CA 1
ATOM 903 C C . SER A 1 116 ? -10.584 14.343 14.642 1.00 89.25 116 SER A C 1
ATOM 905 O O . SER A 1 116 ? -10.788 14.972 13.603 1.00 89.25 116 SER A O 1
ATOM 907 N N . LEU A 1 117 ? -10.942 14.816 15.835 1.00 85.81 117 LEU A N 1
ATOM 908 C CA . LEU A 1 117 ? -11.426 16.180 16.045 1.00 85.81 117 LEU A CA 1
ATOM 909 C C . LEU A 1 117 ? -10.314 17.210 15.796 1.00 85.81 117 LEU A C 1
ATOM 911 O O . LEU A 1 117 ? -10.578 18.331 15.361 1.00 85.81 117 LEU A O 1
ATOM 915 N N . GLU A 1 118 ? -9.073 16.827 16.088 1.00 82.88 118 GLU A N 1
ATOM 916 C CA . GLU A 1 118 ? -7.899 17.685 16.014 1.00 82.88 118 GLU A CA 1
ATOM 917 C C . GLU A 1 118 ? -6.970 17.220 14.898 1.00 82.88 118 GLU A C 1
ATOM 919 O O . GLU A 1 118 ? -6.679 16.030 14.749 1.00 82.88 118 GLU A O 1
ATOM 924 N N . LYS A 1 119 ? -6.458 18.171 14.113 1.00 74.44 119 LYS A N 1
ATOM 925 C CA . LYS A 1 119 ? -5.462 17.858 13.094 1.00 74.44 119 LYS A CA 1
ATOM 926 C C . LYS A 1 119 ? -4.152 17.489 13.789 1.00 74.44 119 LYS A C 1
ATOM 928 O O . LYS A 1 119 ? -3.523 18.375 14.351 1.00 74.44 119 LYS A O 1
ATOM 933 N N . LEU A 1 120 ? -3.781 16.207 13.727 1.00 63.09 120 LEU A N 1
ATOM 934 C CA . LEU A 1 120 ? -2.532 15.587 14.201 1.00 63.09 120 LEU A CA 1
ATOM 935 C C . LEU A 1 120 ? -1.409 16.585 14.548 1.00 63.09 120 LEU A C 1
ATOM 937 O O . LEU A 1 120 ? -0.755 17.110 13.641 1.00 63.09 120 LEU A O 1
ATOM 941 N N . ILE A 1 121 ? -1.148 16.803 15.844 1.00 61.25 121 ILE A N 1
ATOM 942 C CA . ILE A 1 121 ? -0.011 17.622 16.306 1.00 61.25 121 ILE A CA 1
ATOM 943 C C . ILE A 1 121 ? 1.065 16.771 17.011 1.00 61.25 121 ILE A C 1
ATOM 945 O O . ILE A 1 121 ? 2.241 17.128 16.913 1.00 61.25 121 ILE A O 1
ATOM 949 N N . TYR A 1 122 ? 0.734 15.619 17.625 1.00 61.91 122 TYR A N 1
ATOM 950 C CA . TYR A 1 122 ? 1.717 14.814 18.373 1.00 61.91 122 TYR A CA 1
ATOM 951 C C . TYR A 1 122 ? 1.734 13.305 18.058 1.00 61.91 122 TYR A C 1
ATOM 953 O O . TYR A 1 122 ? 0.798 12.723 17.513 1.00 61.91 122 TYR A O 1
ATOM 961 N N . GLU A 1 123 ? 2.871 12.672 18.379 1.00 62.22 123 GLU A N 1
ATOM 962 C CA . GLU A 1 123 ? 3.240 11.295 18.008 1.00 62.22 123 GLU A CA 1
ATOM 963 C C . GLU A 1 123 ? 2.590 10.178 18.859 1.00 62.22 123 GLU A C 1
ATOM 965 O O . GLU A 1 123 ? 3.098 9.060 18.856 1.00 62.22 123 GLU A O 1
ATOM 970 N N . ASN A 1 124 ? 1.501 10.423 19.599 1.00 62.03 124 ASN A N 1
ATOM 971 C CA . ASN A 1 124 ? 0.874 9.389 20.445 1.00 62.03 124 ASN A CA 1
ATOM 972 C C . ASN A 1 124 ? -0.666 9.447 20.525 1.00 62.03 124 ASN A C 1
ATOM 974 O O . ASN A 1 124 ? -1.245 8.704 21.316 1.00 62.03 124 ASN A O 1
ATOM 978 N N . ASP A 1 125 ? -1.337 10.301 19.751 1.00 58.16 125 ASP A N 1
ATOM 979 C CA . ASP A 1 125 ? -2.605 10.859 20.253 1.00 58.16 125 ASP A CA 1
ATOM 980 C C . ASP A 1 125 ? -3.893 10.108 19.899 1.00 58.16 125 ASP A C 1
ATOM 982 O O . ASP A 1 125 ? -4.924 10.399 20.487 1.00 58.16 125 ASP A O 1
ATOM 986 N N . PHE A 1 126 ? -3.911 9.117 19.008 1.00 66.88 126 PHE A N 1
ATOM 987 C CA . PHE A 1 126 ? -5.144 8.338 18.778 1.00 66.88 126 PHE A CA 1
ATOM 988 C C . PH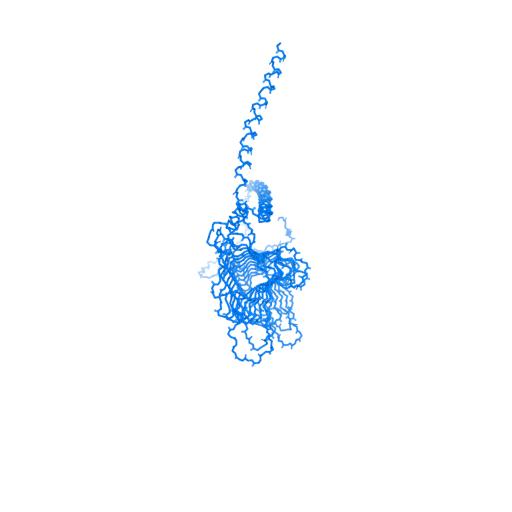E A 1 126 ? -4.878 7.087 17.966 1.00 66.88 126 PHE A C 1
ATOM 990 O O . PHE A 1 126 ? -4.290 7.118 16.879 1.00 66.88 126 PHE A O 1
ATOM 997 N N . GLU A 1 127 ? -5.327 5.956 18.497 1.00 84.44 127 GLU A N 1
ATOM 998 C CA . GLU A 1 127 ? -4.964 4.662 17.950 1.00 84.44 127 GLU A CA 1
ATOM 999 C C . GLU A 1 127 ? -6.154 3.705 17.888 1.00 84.44 127 GLU A C 1
ATOM 1001 O O . GLU A 1 127 ? -7.069 3.720 18.709 1.00 84.44 127 GLU A O 1
ATOM 1006 N N . ILE A 1 128 ? -6.126 2.811 16.910 1.00 92.62 128 ILE A N 1
ATOM 1007 C CA . ILE A 1 128 ? -6.864 1.557 17.027 1.00 92.62 128 ILE A CA 1
ATOM 1008 C C . ILE A 1 128 ? -5.824 0.494 17.331 1.00 92.62 128 ILE A C 1
ATOM 1010 O O . ILE A 1 128 ? -4.947 0.234 16.511 1.00 92.62 128 ILE A O 1
ATOM 1014 N N . ILE A 1 129 ? -5.884 -0.083 18.527 1.00 94.12 129 ILE A N 1
ATOM 1015 C CA . ILE A 1 129 ? -4.886 -1.023 19.033 1.00 94.12 129 ILE A CA 1
ATOM 1016 C C . ILE A 1 129 ? -5.538 -2.386 19.229 1.00 94.12 129 ILE A C 1
ATOM 1018 O O . ILE A 1 129 ? -6.408 -2.540 20.079 1.00 94.12 129 ILE A O 1
ATOM 1022 N N . VAL A 1 130 ? -5.068 -3.399 18.510 1.00 94.19 130 VAL A N 1
ATOM 1023 C CA . VAL A 1 130 ? -5.581 -4.770 18.584 1.00 94.19 130 VAL A CA 1
ATOM 1024 C C . VAL A 1 130 ? -4.541 -5.677 19.238 1.00 94.19 130 VAL A C 1
ATOM 1026 O O . VAL A 1 130 ? -3.590 -6.103 18.585 1.00 94.19 130 VAL A O 1
ATOM 1029 N N . LYS A 1 131 ? -4.703 -5.997 20.526 1.00 93.62 131 LYS A N 1
ATOM 1030 C CA . LYS A 1 131 ? -3.773 -6.817 21.325 1.00 93.62 131 LYS A CA 1
ATOM 1031 C C . LYS A 1 131 ? -4.318 -8.218 21.546 1.00 93.62 131 LYS A C 1
ATOM 1033 O O . LYS A 1 131 ? -5.177 -8.433 22.391 1.00 93.62 131 LYS A O 1
ATOM 1038 N N . SER A 1 132 ? -3.796 -9.192 20.807 1.00 91.12 132 SER A N 1
ATOM 1039 C CA . SER A 1 132 ? -4.217 -10.597 20.886 1.00 91.12 132 SER A CA 1
ATOM 1040 C C . SER A 1 132 ? -5.717 -10.838 20.664 1.00 91.12 132 SER A C 1
ATOM 1042 O O . SER A 1 132 ? -6.258 -11.849 21.113 1.00 91.12 132 SER A O 1
ATOM 1044 N N . GLY A 1 133 ? -6.393 -9.900 20.002 1.00 93.56 133 GLY A N 1
ATOM 1045 C CA . GLY A 1 133 ? -7.790 -9.992 19.587 1.00 93.56 133 GLY A CA 1
ATOM 1046 C C . GLY A 1 133 ? -7.923 -10.098 18.070 1.00 93.56 133 GLY A C 1
ATOM 1047 O O . GLY A 1 133 ? -7.007 -10.548 17.373 1.00 93.56 133 GLY A O 1
ATOM 1048 N N . SER A 1 134 ? -9.059 -9.641 17.556 1.00 96.75 134 SER A N 1
ATOM 1049 C CA . SER A 1 134 ? -9.279 -9.500 16.118 1.00 96.75 134 SER A CA 1
ATOM 1050 C C . SER A 1 134 ? -9.962 -8.187 15.760 1.00 96.75 134 SER A C 1
ATOM 1052 O O . SER A 1 134 ? -10.723 -7.648 16.563 1.00 96.75 134 SER A O 1
ATOM 1054 N N . ALA A 1 135 ? -9.680 -7.679 14.562 1.00 97.69 135 ALA A N 1
ATOM 1055 C CA . ALA A 1 135 ? -10.392 -6.543 13.998 1.00 97.69 135 ALA A CA 1
ATOM 1056 C C . ALA A 1 135 ? -10.702 -6.756 12.513 1.00 97.69 135 ALA A C 1
ATOM 1058 O O . ALA A 1 135 ? -9.850 -7.220 11.753 1.00 97.69 135 ALA A O 1
ATOM 1059 N N . THR A 1 136 ? -11.910 -6.383 12.105 1.00 98.06 136 THR A N 1
ATOM 1060 C CA . THR A 1 136 ? -12.354 -6.408 10.712 1.00 98.06 136 THR A CA 1
ATOM 1061 C C . THR A 1 136 ? -12.863 -5.036 10.309 1.00 98.06 136 THR A C 1
ATOM 1063 O O . THR A 1 136 ? -13.762 -4.504 10.958 1.00 98.06 136 THR A O 1
ATOM 1066 N N . PHE A 1 137 ? -12.310 -4.510 9.220 1.00 97.81 137 PHE A N 1
ATOM 1067 C CA . PHE A 1 137 ? -12.691 -3.247 8.605 1.00 97.81 137 PHE A CA 1
ATOM 1068 C C . PHE A 1 137 ? -13.118 -3.503 7.162 1.00 97.81 137 PHE A C 1
ATOM 1070 O O . PHE A 1 137 ? -12.362 -4.085 6.389 1.00 97.81 137 PHE A O 1
ATOM 1077 N N . GLU A 1 138 ? -14.326 -3.084 6.809 1.00 96.94 138 GLU A N 1
ATOM 1078 C CA . GLU A 1 138 ? -14.875 -3.185 5.456 1.00 96.94 138 GLU A CA 1
ATOM 1079 C C . GLU A 1 138 ? -15.592 -1.875 5.123 1.00 96.94 138 GLU A C 1
ATOM 1081 O O . GLU A 1 138 ? -16.341 -1.380 5.966 1.00 96.94 138 GLU A O 1
ATOM 1086 N N . TYR A 1 139 ? -15.346 -1.275 3.952 1.00 95.50 139 TYR A N 1
ATOM 1087 C CA . TYR A 1 139 ? -15.908 0.039 3.577 1.00 95.50 139 TYR A CA 1
ATOM 1088 C C . TYR A 1 139 ? -15.731 1.108 4.674 1.00 95.50 139 TYR A C 1
ATOM 1090 O O . TYR A 1 139 ? -16.668 1.816 5.058 1.00 95.50 139 TYR A O 1
ATOM 1098 N N . CYS A 1 140 ? -14.517 1.183 5.223 1.00 96.00 140 CYS A N 1
ATOM 1099 C CA . CYS A 1 140 ? -14.141 2.150 6.250 1.00 96.00 140 CYS A CA 1
ATOM 1100 C C . CYS A 1 140 ? -13.257 3.250 5.654 1.00 96.00 140 CYS A C 1
ATOM 1102 O O . CYS A 1 140 ? -12.344 2.979 4.874 1.00 96.00 140 CYS A O 1
ATOM 1104 N N . TYR A 1 141 ? -13.510 4.493 6.043 1.00 94.88 141 TYR A N 1
ATOM 1105 C CA . TYR A 1 141 ? -12.709 5.656 5.692 1.00 94.88 141 TYR A CA 1
ATOM 1106 C C . TYR A 1 141 ? -11.991 6.153 6.947 1.00 94.88 141 TYR A C 1
ATOM 1108 O O . TYR A 1 141 ? -12.629 6.504 7.936 1.00 94.88 141 TYR A O 1
ATOM 1116 N N . PHE A 1 142 ? -10.665 6.167 6.905 1.00 94.44 142 PHE A N 1
ATOM 1117 C CA . PHE A 1 142 ? -9.787 6.591 7.985 1.00 94.44 142 PHE A CA 1
ATOM 1118 C C . PHE A 1 142 ? -9.085 7.877 7.567 1.00 94.44 142 PHE A C 1
ATOM 1120 O O . PHE A 1 142 ? -8.367 7.886 6.567 1.00 94.44 142 PHE A O 1
ATOM 1127 N N . GLU A 1 143 ? -9.247 8.944 8.337 1.00 92.31 143 GLU A N 1
ATOM 1128 C CA . GLU A 1 143 ? -8.597 10.222 8.054 1.00 92.31 143 GLU A CA 1
ATOM 1129 C C . GLU A 1 143 ? -8.046 10.874 9.306 1.00 92.31 143 GLU A C 1
ATOM 1131 O O . GLU A 1 143 ? -8.694 10.854 10.350 1.00 92.31 143 GLU A O 1
ATOM 1136 N N . ASP A 1 144 ? -6.870 11.490 9.170 1.00 89.50 144 ASP A N 1
ATOM 1137 C CA . ASP A 1 144 ? -6.218 12.225 10.251 1.00 89.50 144 ASP A CA 1
ATOM 1138 C C . ASP A 1 144 ? -6.075 11.351 11.501 1.00 89.50 144 ASP A C 1
ATOM 1140 O O . ASP A 1 144 ? -6.252 11.819 12.619 1.00 89.50 144 ASP A O 1
ATOM 1144 N N . LEU A 1 145 ? -5.774 10.062 11.295 1.00 87.44 145 LEU A N 1
ATOM 1145 C CA . LEU A 1 145 ? -5.485 9.094 12.347 1.00 87.44 145 LEU A CA 1
ATOM 1146 C C . LEU A 1 145 ? -3.973 8.931 12.535 1.00 87.44 145 LEU A C 1
ATOM 1148 O O . LEU A 1 145 ? -3.190 9.021 11.587 1.00 87.44 145 LEU A O 1
ATOM 1152 N N . PHE A 1 146 ? -3.536 8.671 13.766 1.00 87.81 146 PHE A N 1
ATOM 1153 C CA . PHE A 1 146 ? -2.123 8.528 14.057 1.00 87.81 146 PHE A CA 1
ATOM 1154 C C . PHE A 1 146 ? -1.685 7.120 13.672 1.00 87.81 146 PHE A C 1
ATOM 1156 O O . PHE A 1 146 ? -0.871 6.940 12.767 1.00 87.81 146 PHE A O 1
ATOM 1163 N N . LYS A 1 147 ? -2.259 6.092 14.298 1.00 89.94 147 LYS A N 1
ATOM 1164 C CA . LYS A 1 147 ? -1.799 4.723 14.064 1.00 89.94 147 LYS A CA 1
ATOM 1165 C C . LYS A 1 147 ? -2.917 3.702 14.188 1.00 89.94 147 LYS A C 1
ATOM 1167 O O . LYS A 1 147 ? -3.727 3.757 15.106 1.00 89.94 147 LYS A O 1
ATOM 1172 N N . ILE A 1 148 ? -2.884 2.693 13.328 1.00 93.88 148 ILE A N 1
ATOM 1173 C CA . ILE A 1 148 ? -3.564 1.422 13.591 1.00 93.88 148 ILE A CA 1
ATOM 1174 C C . ILE A 1 148 ? -2.483 0.409 13.945 1.00 93.88 148 ILE A C 1
ATOM 1176 O O . ILE A 1 148 ? -1.530 0.223 13.191 1.00 93.88 148 ILE A O 1
ATOM 1180 N N . ALA A 1 149 ? -2.588 -0.218 15.109 1.00 93.75 149 ALA A N 1
ATOM 1181 C CA . ALA A 1 149 ? -1.631 -1.205 15.574 1.00 93.75 149 ALA A CA 1
ATOM 1182 C C . ALA A 1 149 ? -2.275 -2.547 15.880 1.00 93.75 149 ALA A C 1
ATOM 1184 O O . ALA A 1 149 ? -3.359 -2.632 16.445 1.00 93.75 149 ALA A O 1
ATOM 1185 N N . SER A 1 150 ? -1.543 -3.602 15.564 1.00 92.75 150 SER A N 1
ATOM 1186 C CA . SER A 1 150 ? -1.919 -4.985 15.808 1.00 92.75 150 SER A CA 1
ATOM 1187 C C . SER A 1 150 ? -0.723 -5.687 16.444 1.00 92.75 150 SER A C 1
ATOM 1189 O O . SER A 1 150 ? 0.396 -5.582 15.953 1.00 92.75 150 SER A O 1
ATOM 1191 N N . ASP A 1 151 ? -0.945 -6.313 17.596 1.00 92.00 151 ASP A N 1
ATOM 1192 C CA . ASP A 1 151 ? 0.060 -7.016 18.388 1.00 92.00 151 ASP A CA 1
ATOM 1193 C C . ASP A 1 151 ? -0.461 -8.413 18.751 1.00 92.00 151 ASP A C 1
ATOM 1195 O O . ASP A 1 151 ? -1.453 -8.538 19.474 1.00 92.00 151 ASP A O 1
ATOM 1199 N N . HIS A 1 152 ? 0.181 -9.465 18.240 1.00 91.56 152 HIS A N 1
ATOM 1200 C CA . HIS A 1 152 ? -0.250 -10.861 18.365 1.00 91.56 152 HIS A CA 1
ATOM 1201 C C . HIS A 1 152 ? -1.708 -11.120 17.941 1.00 91.56 152 HIS A C 1
ATOM 1203 O O . HIS A 1 152 ? -2.378 -11.961 18.539 1.00 91.56 152 HIS A O 1
ATOM 1209 N N . SER A 1 153 ? -2.235 -10.380 16.964 1.00 92.88 153 SER A N 1
ATOM 1210 C CA . SER A 1 153 ? -3.662 -10.376 16.610 1.00 92.88 153 SER A CA 1
ATOM 1211 C C . SER A 1 153 ? -3.936 -10.730 15.146 1.00 92.88 153 SER A C 1
ATOM 1213 O O . SER A 1 153 ? -3.024 -11.008 14.366 1.00 92.88 153 SER A O 1
ATOM 1215 N N . LYS A 1 154 ? -5.225 -10.789 14.786 1.00 95.38 154 LYS A N 1
ATOM 1216 C CA . LYS A 1 154 ? -5.695 -10.947 13.404 1.00 95.38 154 LYS A CA 1
ATOM 1217 C C . LYS A 1 154 ? -6.411 -9.681 12.949 1.00 95.38 154 LYS A C 1
ATOM 1219 O O . LYS A 1 154 ? -7.341 -9.233 13.614 1.00 95.38 154 LYS A O 1
ATOM 1224 N N . MET A 1 155 ? -6.038 -9.157 11.792 1.00 96.25 155 MET A N 1
ATOM 1225 C CA . MET A 1 155 ? -6.669 -7.978 11.215 1.00 96.25 155 MET A CA 1
ATOM 1226 C C . MET A 1 155 ? -7.054 -8.224 9.757 1.00 96.25 155 MET A C 1
ATOM 1228 O O . MET A 1 155 ? -6.285 -8.813 9.006 1.00 96.25 155 MET A O 1
ATOM 1232 N N . THR A 1 156 ? -8.248 -7.800 9.362 1.00 97.31 156 THR A N 1
ATOM 1233 C CA . THR A 1 156 ? -8.725 -7.889 7.974 1.00 97.31 156 THR A CA 1
ATOM 1234 C C . THR A 1 156 ? -9.211 -6.511 7.543 1.00 97.31 156 THR A C 1
ATOM 1236 O O . THR A 1 156 ? -10.033 -5.918 8.244 1.00 97.31 156 THR A O 1
ATOM 1239 N N . MET A 1 157 ? -8.709 -5.997 6.425 1.00 97.00 157 MET A N 1
ATOM 1240 C CA . MET A 1 157 ? -9.086 -4.697 5.869 1.00 97.00 157 MET A CA 1
ATOM 1241 C C . MET A 1 157 ? -9.477 -4.870 4.408 1.00 97.00 157 MET A C 1
ATOM 1243 O O . MET A 1 157 ? -8.654 -5.291 3.602 1.00 97.00 157 MET A O 1
ATOM 1247 N N . GLU A 1 158 ? -10.717 -4.541 4.068 1.00 95.75 158 GLU A N 1
ATOM 1248 C CA . GLU A 1 158 ? -11.252 -4.702 2.717 1.00 95.75 158 GLU A CA 1
ATOM 1249 C C . GLU A 1 158 ? -11.961 -3.421 2.276 1.00 95.75 158 GLU A C 1
ATOM 1251 O O . GLU A 1 158 ? -12.717 -2.819 3.040 1.00 95.75 158 GLU A O 1
ATOM 1256 N N . TYR A 1 159 ? -11.707 -2.964 1.049 1.00 94.62 159 TYR A N 1
ATOM 1257 C CA . TYR A 1 159 ? -12.357 -1.769 0.486 1.00 94.62 159 TYR A CA 1
ATOM 1258 C C . TYR A 1 159 ? -12.258 -0.522 1.381 1.00 94.62 159 TYR A C 1
ATOM 1260 O O . TYR A 1 159 ? -13.187 0.283 1.446 1.00 94.62 159 TYR A O 1
ATOM 1268 N N . CYS A 1 160 ? -11.154 -0.368 2.113 1.00 95.00 160 CYS A N 1
ATOM 1269 C CA . CYS A 1 160 ? -10.945 0.763 3.009 1.00 95.00 160 CYS A CA 1
ATOM 1270 C C . CYS A 1 160 ? -10.170 1.897 2.330 1.00 95.00 160 CYS A C 1
ATOM 1272 O O . CYS A 1 160 ? -9.407 1.694 1.384 1.00 95.00 160 CYS A O 1
ATOM 1274 N N . TYR A 1 161 ? -10.349 3.109 2.842 1.00 93.81 161 TYR A N 1
ATOM 1275 C CA . TYR A 1 161 ? -9.622 4.289 2.403 1.00 93.81 161 TYR A CA 1
ATOM 1276 C C . TYR A 1 161 ? -8.861 4.892 3.574 1.00 93.81 161 TYR A C 1
ATOM 1278 O O . TYR A 1 161 ? -9.461 5.209 4.595 1.00 93.81 161 TYR A O 1
ATOM 1286 N N . PHE A 1 162 ? -7.556 5.074 3.424 1.00 93.06 162 PHE A N 1
ATOM 1287 C CA . PHE A 1 162 ? -6.689 5.664 4.433 1.00 93.06 162 PHE A CA 1
ATOM 1288 C C . PHE A 1 162 ? -6.128 6.968 3.897 1.00 93.06 162 PHE A C 1
ATOM 1290 O O . PHE A 1 162 ? -5.478 6.978 2.854 1.00 93.06 162 PHE A O 1
ATOM 1297 N N . LYS A 1 163 ? -6.354 8.058 4.623 1.00 91.38 163 LYS A N 1
ATOM 1298 C CA . LYS A 1 163 ? -5.922 9.395 4.241 1.00 91.38 163 LYS A CA 1
ATOM 1299 C C . LYS A 1 163 ? -5.124 10.039 5.354 1.00 91.38 163 LYS A C 1
ATOM 1301 O O . LYS A 1 163 ? -5.607 10.147 6.476 1.00 91.38 163 LYS A O 1
ATOM 1306 N N . GLU A 1 164 ? -3.909 10.476 5.039 1.00 88.94 164 GLU A N 1
ATOM 1307 C CA . GLU A 1 164 ? -3.051 11.197 5.998 1.00 88.94 164 GLU A CA 1
ATOM 1308 C C . GLU A 1 164 ? -2.822 10.411 7.317 1.00 88.94 164 GLU A C 1
ATOM 1310 O O . GLU A 1 164 ? -2.520 10.980 8.363 1.00 88.94 164 GLU A O 1
ATOM 1315 N N . LEU A 1 165 ? -2.911 9.073 7.261 1.00 86.88 165 LEU A N 1
ATOM 1316 C CA . LEU A 1 165 ? -2.640 8.175 8.386 1.00 86.88 165 LEU A CA 1
ATOM 1317 C C . LEU A 1 165 ? -1.122 8.085 8.642 1.00 86.88 165 LEU A C 1
ATOM 1319 O O . LEU A 1 165 ? -0.330 7.872 7.716 1.00 86.88 165 LEU A O 1
ATOM 1323 N N . SER A 1 166 ? -0.681 8.205 9.901 1.00 84.50 166 SER A N 1
ATOM 1324 C CA . SER A 1 166 ? 0.756 8.085 10.222 1.00 84.50 166 SER A CA 1
ATOM 1325 C C . SER A 1 166 ? 1.296 6.650 10.177 1.00 84.50 166 SER A C 1
ATOM 1327 O O . SER A 1 166 ? 2.511 6.478 10.132 1.00 84.50 166 SER A O 1
ATOM 1329 N N . GLY A 1 167 ? 0.446 5.625 10.112 1.00 88.00 167 GLY A N 1
ATOM 1330 C CA . GLY A 1 167 ? 0.848 4.292 9.662 1.00 88.00 167 GLY A CA 1
ATOM 1331 C C . GLY A 1 167 ? 0.013 3.138 10.212 1.00 88.00 167 GLY A C 1
ATOM 1332 O O . GLY A 1 167 ? -0.797 3.305 11.125 1.00 88.00 167 GLY A O 1
ATOM 1333 N N . ILE A 1 168 ? 0.244 1.945 9.663 1.00 91.31 168 ILE A N 1
ATOM 1334 C CA . ILE A 1 168 ? -0.230 0.674 10.229 1.00 91.31 168 ILE A CA 1
ATOM 1335 C C . ILE A 1 168 ? 0.981 -0.069 10.779 1.00 91.31 168 ILE A C 1
ATOM 1337 O O . ILE A 1 168 ? 1.953 -0.264 10.055 1.00 91.31 168 ILE A O 1
ATOM 1341 N N . ARG A 1 169 ? 0.940 -0.492 12.044 1.00 91.25 169 ARG A N 1
ATOM 1342 C CA . ARG A 1 169 ? 2.015 -1.266 12.671 1.00 91.25 169 ARG A CA 1
ATOM 1343 C C . ARG A 1 169 ? 1.534 -2.655 13.055 1.00 91.25 169 ARG A C 1
ATOM 1345 O O . ARG A 1 169 ? 0.593 -2.787 13.829 1.00 91.25 169 ARG A O 1
ATOM 1352 N N . LEU A 1 170 ? 2.219 -3.679 12.571 1.00 89.50 170 LEU A N 1
ATOM 1353 C CA . LEU A 1 170 ? 1.970 -5.065 12.949 1.00 89.50 170 LEU A CA 1
ATOM 1354 C C . LEU A 1 170 ? 3.148 -5.567 13.776 1.00 89.50 170 LEU A C 1
ATOM 1356 O O . LEU A 1 170 ? 4.293 -5.353 13.389 1.00 89.50 170 LEU A O 1
ATOM 1360 N N . SER A 1 171 ? 2.854 -6.234 14.883 1.00 88.44 171 SER A N 1
ATOM 1361 C CA . SER A 1 171 ? 3.807 -6.935 15.737 1.00 88.44 171 SER A CA 1
ATOM 1362 C C . SER A 1 171 ? 3.320 -8.367 15.901 1.00 88.44 171 SER A C 1
ATOM 1364 O O . SER A 1 171 ? 2.259 -8.581 16.485 1.00 88.44 171 SER A O 1
ATOM 1366 N N . ASP A 1 172 ? 4.042 -9.345 15.354 1.00 86.31 172 ASP A N 1
ATOM 1367 C CA . ASP A 1 172 ? 3.714 -10.773 15.515 1.00 86.31 172 ASP A CA 1
ATOM 1368 C C . ASP A 1 172 ? 2.239 -11.108 15.159 1.00 86.31 172 ASP A C 1
ATOM 1370 O O . ASP A 1 172 ? 1.593 -11.896 15.846 1.00 86.31 172 ASP A O 1
ATOM 1374 N N . SER A 1 173 ? 1.679 -10.462 14.126 1.00 88.69 173 SER A N 1
ATOM 1375 C CA . SER A 1 173 ? 0.239 -10.479 13.802 1.00 88.69 173 SER A CA 1
ATOM 1376 C C . SER A 1 173 ? -0.054 -10.924 12.368 1.00 88.69 173 SER A C 1
ATOM 1378 O O . SER A 1 173 ? 0.756 -10.696 11.469 1.00 88.69 173 SER A O 1
ATOM 1380 N N . LYS A 1 174 ? -1.253 -11.483 12.141 1.00 92.25 174 LYS A N 1
ATOM 1381 C CA . LYS A 1 174 ? -1.774 -11.745 10.790 1.00 92.25 174 LYS A CA 1
ATOM 1382 C C . LYS A 1 174 ? -2.547 -10.548 10.270 1.00 92.25 174 LYS A C 1
ATOM 1384 O O . LYS A 1 174 ? -3.413 -10.030 10.978 1.00 92.25 174 LYS A O 1
ATOM 1389 N N . MET A 1 175 ? -2.318 -10.182 9.015 1.00 94.56 175 MET A N 1
ATOM 1390 C CA . MET A 1 175 ? -3.117 -9.161 8.348 1.00 94.56 175 MET A CA 1
ATOM 1391 C C . MET A 1 175 ? -3.455 -9.575 6.922 1.00 94.56 175 MET A C 1
ATOM 1393 O O . MET A 1 175 ? -2.559 -9.946 6.174 1.00 94.56 175 MET A O 1
ATOM 1397 N N . THR A 1 176 ? -4.719 -9.444 6.533 1.00 95.75 176 THR A N 1
ATOM 1398 C CA . THR A 1 176 ? -5.113 -9.395 5.121 1.00 95.75 176 THR A CA 1
ATOM 1399 C C . THR A 1 176 ? -5.583 -7.980 4.814 1.00 95.75 176 THR A C 1
ATOM 1401 O O . THR A 1 176 ? -6.360 -7.396 5.574 1.00 95.75 176 THR A O 1
ATOM 1404 N N . MET A 1 177 ? -5.062 -7.400 3.741 1.00 95.31 177 MET A N 1
ATOM 1405 C CA . MET A 1 177 ? -5.466 -6.089 3.251 1.00 95.31 177 MET A CA 1
ATOM 1406 C C . MET A 1 177 ? -5.726 -6.171 1.756 1.00 95.31 177 MET A C 1
ATOM 1408 O O . MET A 1 177 ? -4.792 -6.404 0.983 1.00 95.31 177 MET A O 1
ATOM 1412 N N . GLU A 1 178 ? -6.979 -5.954 1.368 1.00 94.94 178 GLU A N 1
ATOM 1413 C CA . GLU A 1 178 ? -7.413 -6.059 -0.018 1.00 94.94 178 GLU A CA 1
ATOM 1414 C C . GLU A 1 178 ? -8.242 -4.865 -0.479 1.00 94.94 178 GLU A C 1
ATOM 1416 O O . GLU A 1 178 ? -9.055 -4.321 0.272 1.00 94.94 178 GLU A O 1
ATOM 1421 N N . TYR A 1 179 ? -8.052 -4.455 -1.734 1.00 94.06 179 TYR A N 1
ATOM 1422 C CA . TYR A 1 179 ? -8.876 -3.426 -2.382 1.00 94.06 179 TYR A CA 1
ATOM 1423 C C . TYR A 1 179 ? -8.898 -2.075 -1.648 1.00 94.06 179 TYR A C 1
ATOM 1425 O O . TYR A 1 179 ? -9.857 -1.308 -1.753 1.00 94.06 179 TYR A O 1
ATOM 1433 N N . CYS A 1 180 ? -7.851 -1.775 -0.879 1.00 93.00 180 CYS A N 1
ATOM 1434 C CA . CYS A 1 180 ? -7.732 -0.542 -0.116 1.00 93.00 180 CYS A CA 1
ATOM 1435 C C . CYS A 1 180 ? -6.951 0.530 -0.889 1.00 93.00 180 CYS A C 1
ATOM 1437 O O . CYS A 1 180 ? -6.059 0.220 -1.681 1.00 93.00 180 CYS A O 1
ATOM 1439 N N . THR A 1 181 ? -7.225 1.804 -0.594 1.00 92.00 181 THR A N 1
ATOM 1440 C CA . THR A 1 181 ? -6.358 2.918 -1.014 1.00 92.00 181 THR A CA 1
ATOM 1441 C C . THR A 1 181 ? -5.710 3.582 0.181 1.00 92.00 181 THR A C 1
ATOM 1443 O O . THR A 1 181 ? -6.377 3.931 1.150 1.00 92.00 181 THR A O 1
ATOM 1446 N N . LEU A 1 182 ? -4.405 3.793 0.075 1.00 92.31 182 LEU A N 1
ATOM 1447 C CA . LEU A 1 182 ? -3.566 4.456 1.050 1.00 92.31 182 LEU A CA 1
ATOM 1448 C C . LEU A 1 182 ? -3.033 5.738 0.405 1.00 92.31 182 LEU A C 1
ATOM 1450 O O . LEU A 1 182 ? -2.075 5.702 -0.365 1.00 92.31 182 LEU A O 1
ATOM 1454 N N . ASP A 1 183 ? -3.690 6.858 0.695 1.00 90.25 183 ASP A N 1
ATOM 1455 C CA . ASP A 1 183 ? -3.389 8.188 0.166 1.00 90.25 183 ASP A CA 1
ATOM 1456 C C . ASP A 1 183 ? -2.676 9.034 1.226 1.00 90.25 183 ASP A C 1
ATOM 1458 O O . ASP A 1 183 ? -3.195 9.279 2.320 1.00 90.25 183 ASP A O 1
ATOM 1462 N N . LYS A 1 184 ? -1.461 9.493 0.913 1.00 88.88 184 LYS A N 1
ATOM 1463 C CA . LYS A 1 184 ? -0.628 10.314 1.814 1.00 88.88 184 LYS A CA 1
ATOM 1464 C C . LYS A 1 184 ? -0.341 9.661 3.171 1.00 88.88 184 LYS A C 1
ATOM 1466 O O . LYS A 1 184 ? -0.096 10.348 4.161 1.00 88.88 184 LYS A O 1
ATOM 1471 N N . MET A 1 185 ? -0.349 8.337 3.230 1.00 85.50 185 MET A N 1
ATOM 1472 C CA . MET A 1 185 ? -0.129 7.578 4.457 1.00 85.50 185 MET A CA 1
ATOM 1473 C C . MET A 1 185 ? 1.349 7.228 4.624 1.00 85.50 185 MET A C 1
ATOM 1475 O O . MET A 1 185 ? 1.930 6.678 3.697 1.00 85.50 185 MET A O 1
ATOM 1479 N N . LYS A 1 186 ? 1.966 7.446 5.795 1.00 79.94 186 LYS A N 1
ATOM 1480 C CA . LYS A 1 186 ? 3.425 7.225 5.964 1.00 79.94 186 LYS A CA 1
ATOM 1481 C C . LYS A 1 186 ? 3.885 5.776 5.726 1.00 79.94 186 LYS A C 1
ATOM 1483 O O . LYS A 1 186 ? 5.060 5.584 5.438 1.00 79.94 186 LYS A O 1
ATOM 1488 N N . GLY A 1 187 ? 2.995 4.788 5.834 1.00 79.75 187 GLY A N 1
ATOM 1489 C CA . GLY A 1 187 ? 3.270 3.403 5.446 1.00 79.75 187 GLY A CA 1
ATOM 1490 C C . GLY A 1 187 ? 2.719 2.326 6.387 1.00 79.75 187 GLY A C 1
ATOM 1491 O O . GLY A 1 187 ? 2.194 2.606 7.464 1.00 79.75 187 GLY A O 1
ATOM 1492 N N . ILE A 1 188 ? 2.855 1.073 5.968 1.00 81.19 188 ILE A N 1
ATOM 1493 C CA . ILE A 1 188 ? 2.635 -0.156 6.721 1.00 81.19 188 ILE A CA 1
ATOM 1494 C C . ILE A 1 188 ? 3.995 -0.687 7.178 1.00 81.19 188 ILE A C 1
ATOM 1496 O O . ILE A 1 188 ? 4.880 -0.971 6.369 1.00 81.19 188 ILE A O 1
ATOM 1500 N N . LYS A 1 189 ? 4.146 -0.876 8.484 1.00 82.38 189 LYS A N 1
ATOM 1501 C CA . LYS A 1 189 ? 5.323 -1.474 9.100 1.00 82.38 189 LYS A CA 1
ATOM 1502 C C . LYS A 1 189 ? 4.940 -2.775 9.793 1.00 82.38 189 LYS A C 1
ATOM 1504 O O . LYS A 1 189 ? 4.302 -2.750 10.843 1.00 82.38 189 LYS A O 1
ATOM 1509 N N . ALA A 1 190 ? 5.346 -3.902 9.224 1.00 75.81 190 ALA A N 1
ATOM 1510 C CA . ALA A 1 190 ? 5.250 -5.202 9.869 1.00 75.81 190 ALA A CA 1
ATOM 1511 C C . ALA A 1 190 ? 6.597 -5.541 10.517 1.00 75.81 190 ALA A C 1
ATOM 1513 O O . ALA A 1 190 ? 7.609 -5.662 9.829 1.00 75.81 190 ALA A O 1
ATOM 1514 N N . GLU A 1 191 ? 6.601 -5.650 11.842 1.00 72.62 191 GLU A N 1
ATOM 1515 C CA . GLU A 1 191 ? 7.741 -6.043 12.662 1.00 72.62 191 GLU A CA 1
ATOM 1516 C C . GLU A 1 191 ? 7.431 -7.340 13.413 1.00 72.62 191 GLU A C 1
ATOM 1518 O O . GLU A 1 191 ? 6.287 -7.668 13.725 1.00 72.62 191 GLU A O 1
ATOM 1523 N N . PHE A 1 192 ? 8.486 -8.057 13.775 1.00 64.69 192 PHE A N 1
ATOM 1524 C CA . PHE A 1 192 ? 8.410 -9.202 14.677 1.00 64.69 192 PHE A CA 1
ATOM 1525 C C . PHE A 1 192 ? 9.222 -8.883 15.931 1.00 64.69 192 PHE A C 1
ATOM 1527 O O . PHE A 1 192 ? 10.155 -8.075 15.882 1.00 64.69 192 PHE A O 1
ATOM 1534 N N . SER A 1 193 ? 8.878 -9.457 17.080 1.00 58.62 193 SER A N 1
ATOM 1535 C CA . SER A 1 193 ? 9.653 -9.234 18.303 1.00 58.62 193 SER A CA 1
ATOM 1536 C C . SER A 1 193 ? 10.422 -10.496 18.702 1.00 58.62 193 SER A C 1
ATOM 1538 O O . SER A 1 193 ? 9.859 -11.561 18.924 1.00 58.62 193 SER A O 1
ATOM 1540 N N . GLU A 1 194 ? 11.748 -10.393 18.838 1.00 53.53 194 GLU A N 1
ATOM 1541 C CA . GLU A 1 194 ? 12.606 -11.524 19.242 1.00 53.53 194 GLU A CA 1
ATOM 1542 C C . GLU A 1 194 ? 12.418 -11.945 20.715 1.00 53.53 194 GLU A C 1
ATOM 1544 O O . GLU A 1 194 ? 13.003 -12.927 21.175 1.00 53.53 194 GLU A O 1
ATOM 1549 N N . ARG A 1 195 ? 11.639 -11.195 21.507 1.00 49.75 195 ARG A N 1
ATOM 1550 C CA . ARG A 1 195 ? 11.686 -11.264 22.977 1.00 49.75 195 ARG A CA 1
ATOM 1551 C C . ARG A 1 195 ? 11.011 -12.488 23.602 1.00 49.75 195 ARG A C 1
ATOM 1553 O O . ARG A 1 195 ? 11.002 -12.580 24.829 1.00 49.75 195 ARG A O 1
ATOM 1560 N N . ARG A 1 196 ? 10.466 -13.437 22.833 1.00 42.34 196 ARG A N 1
ATOM 1561 C CA . ARG A 1 196 ? 9.868 -14.659 23.401 1.00 42.34 196 ARG A CA 1
ATOM 1562 C C . ARG A 1 196 ? 10.339 -15.916 22.677 1.00 42.34 196 ARG A C 1
ATOM 1564 O O . ARG A 1 196 ? 10.013 -16.169 21.528 1.00 42.34 196 ARG A O 1
ATOM 1571 N N . THR A 1 197 ? 11.077 -16.741 23.411 1.00 33.81 197 THR A N 1
ATOM 1572 C CA . THR A 1 197 ? 11.618 -18.062 23.054 1.00 33.81 197 THR A CA 1
ATOM 1573 C C . THR A 1 197 ? 10.558 -19.164 22.888 1.00 33.81 197 THR A C 1
ATOM 1575 O O . THR A 1 197 ? 10.889 -20.344 22.991 1.00 33.81 197 THR A O 1
ATOM 1578 N N . VAL A 1 198 ? 9.289 -18.828 22.635 1.00 32.66 198 VAL A N 1
ATOM 1579 C CA . VAL A 1 198 ? 8.200 -19.815 22.606 1.00 32.66 198 VAL A CA 1
ATOM 1580 C C . VAL A 1 198 ? 7.832 -20.179 21.170 1.00 32.66 198 VAL A C 1
ATOM 1582 O O . VAL A 1 198 ? 7.480 -19.344 20.343 1.00 32.66 198 VAL A O 1
ATOM 1585 N N . ILE A 1 199 ? 7.986 -21.471 20.913 1.00 37.09 199 ILE A N 1
ATOM 1586 C CA . ILE A 1 199 ? 7.640 -22.232 19.719 1.00 37.09 199 ILE A CA 1
ATOM 1587 C C . ILE A 1 199 ? 6.100 -22.239 19.611 1.00 37.09 199 ILE A C 1
ATOM 1589 O O . ILE A 1 199 ? 5.457 -22.576 20.594 1.00 37.09 199 ILE A O 1
ATOM 1593 N N . ASP A 1 200 ? 5.557 -21.844 18.452 1.00 38.91 200 ASP A N 1
ATOM 1594 C CA . ASP A 1 200 ? 4.122 -21.782 18.054 1.00 38.91 200 ASP A CA 1
ATOM 1595 C C . ASP A 1 200 ? 3.433 -20.413 18.145 1.00 38.91 200 ASP A C 1
ATOM 1597 O O . ASP A 1 200 ? 2.421 -20.238 18.821 1.00 38.91 200 ASP A O 1
ATOM 1601 N N . SER A 1 201 ? 3.909 -19.425 17.384 1.00 42.09 201 SER A N 1
ATOM 1602 C CA . SER A 1 201 ? 2.992 -18.412 16.855 1.00 42.09 201 SER A CA 1
ATOM 1603 C C . SER A 1 201 ? 2.672 -18.730 15.395 1.00 42.09 201 SER A C 1
ATOM 1605 O O . SER A 1 201 ? 3.509 -18.558 14.514 1.00 42.09 201 SER A O 1
ATOM 1607 N N . ASP A 1 202 ? 1.438 -19.171 15.142 1.00 53.03 202 ASP A N 1
ATOM 1608 C CA . ASP A 1 202 ? 0.858 -19.286 13.798 1.00 53.03 202 ASP A CA 1
ATOM 1609 C C . ASP A 1 202 ? 0.676 -17.914 13.126 1.00 53.03 202 ASP A C 1
ATOM 1611 O O . ASP A 1 202 ? 0.226 -17.859 11.994 1.00 53.03 202 ASP A O 1
ATOM 1615 N N . TYR A 1 203 ? 0.983 -16.799 13.801 1.00 54.88 203 TYR A N 1
ATOM 1616 C CA . TYR A 1 203 ? 0.570 -15.429 13.468 1.00 54.88 203 TYR A CA 1
ATOM 1617 C C . TYR A 1 203 ? 1.445 -14.689 12.434 1.00 54.88 203 TYR A C 1
ATOM 1619 O O . TYR A 1 203 ? 1.546 -13.470 12.490 1.00 54.88 203 TYR A O 1
ATOM 1627 N N . THR A 1 204 ? 2.091 -15.376 11.489 1.00 64.31 204 THR A N 1
ATOM 1628 C CA . THR A 1 204 ? 3.137 -14.763 10.637 1.00 64.31 204 THR A CA 1
ATOM 1629 C C . THR A 1 204 ? 2.750 -14.546 9.172 1.00 64.31 204 THR A C 1
ATOM 1631 O O . THR A 1 204 ? 3.623 -14.584 8.308 1.00 64.31 204 THR A O 1
ATOM 1634 N N . ASP A 1 205 ? 1.473 -14.292 8.885 1.00 84.88 205 ASP A N 1
ATOM 1635 C CA . ASP A 1 205 ? 0.985 -14.146 7.509 1.00 84.88 205 ASP A CA 1
ATOM 1636 C C . ASP A 1 205 ? 0.426 -12.739 7.287 1.00 84.88 205 ASP A C 1
ATOM 1638 O O . ASP A 1 205 ? -0.636 -12.388 7.810 1.00 84.88 205 ASP A O 1
ATOM 1642 N N . VAL A 1 206 ? 1.161 -11.927 6.525 1.00 89.56 206 VAL A N 1
ATOM 1643 C CA . VAL A 1 206 ? 0.662 -10.645 6.017 1.00 89.56 206 VAL A CA 1
ATOM 1644 C C . VAL A 1 206 ? 0.477 -10.753 4.518 1.00 89.56 206 VAL A C 1
ATOM 1646 O O . VAL A 1 206 ? 1.432 -11.004 3.781 1.00 89.56 206 VAL A O 1
ATOM 1649 N N . GLU A 1 207 ? -0.750 -10.522 4.083 1.00 93.69 207 GLU A N 1
ATOM 1650 C CA . GLU A 1 207 ? -1.159 -10.521 2.690 1.00 93.69 207 GLU A CA 1
ATOM 1651 C C . GLU A 1 207 ? -1.680 -9.127 2.340 1.00 93.69 207 GLU A C 1
ATOM 1653 O O . GLU A 1 207 ? -2.645 -8.638 2.923 1.00 93.69 207 GLU A O 1
ATOM 1658 N N . ILE A 1 208 ? -0.997 -8.461 1.413 1.00 93.31 208 ILE A N 1
ATOM 1659 C CA . ILE A 1 208 ? -1.347 -7.135 0.903 1.00 93.31 208 ILE A CA 1
ATOM 1660 C C . ILE A 1 208 ? -1.614 -7.315 -0.586 1.00 93.31 208 ILE A C 1
ATOM 1662 O O . ILE A 1 208 ? -0.677 -7.511 -1.371 1.00 93.31 208 ILE A O 1
ATOM 1666 N N . VAL A 1 209 ? -2.891 -7.318 -0.964 1.00 94.69 209 VAL A N 1
ATOM 1667 C CA . VAL A 1 209 ? -3.336 -7.707 -2.303 1.00 94.69 209 VAL A CA 1
ATOM 1668 C C . VAL A 1 209 ? -4.232 -6.648 -2.938 1.00 94.69 209 VAL A C 1
ATOM 1670 O O . VAL A 1 209 ? -5.150 -6.166 -2.300 1.00 94.69 209 VAL A O 1
ATOM 1673 N N . SER A 1 210 ? -4.027 -6.296 -4.207 1.00 94.06 210 SER A N 1
ATOM 1674 C CA . SER A 1 210 ? -4.967 -5.417 -4.933 1.00 94.06 210 SER A CA 1
ATOM 1675 C C . SER A 1 210 ? -5.181 -4.031 -4.300 1.00 94.06 210 SER A C 1
ATOM 1677 O O . SER A 1 210 ? -6.293 -3.517 -4.312 1.00 94.06 210 SER A O 1
ATOM 1679 N N . ASN A 1 211 ? -4.143 -3.417 -3.727 1.00 92.94 211 ASN A N 1
ATOM 1680 C CA . ASN A 1 211 ? -4.241 -2.091 -3.102 1.00 92.94 211 ASN A CA 1
ATOM 1681 C C . ASN A 1 211 ? -3.583 -0.995 -3.950 1.00 92.94 211 ASN A C 1
ATOM 1683 O O . ASN A 1 211 ? -2.695 -1.263 -4.762 1.00 92.94 211 ASN A O 1
ATOM 1687 N N . LEU A 1 212 ? -3.974 0.257 -3.706 1.00 92.44 212 LEU A N 1
ATOM 1688 C CA . LEU A 1 212 ? -3.360 1.455 -4.280 1.00 92.44 212 LEU A CA 1
ATOM 1689 C C . LEU A 1 212 ? -2.646 2.266 -3.192 1.00 92.44 212 LEU A C 1
ATOM 1691 O O . LEU A 1 212 ? -3.277 2.756 -2.262 1.00 92.44 212 LEU A O 1
ATOM 1695 N N . PHE A 1 213 ? -1.344 2.472 -3.345 1.00 91.81 213 PHE A N 1
ATOM 1696 C CA . PHE A 1 213 ? -0.511 3.309 -2.484 1.00 91.81 213 PHE A CA 1
ATOM 1697 C C . PHE A 1 213 ? -0.082 4.553 -3.257 1.00 91.81 213 PHE A C 1
ATOM 1699 O O . PHE A 1 213 ? 0.641 4.441 -4.253 1.00 91.81 213 PHE A O 1
ATOM 1706 N N . THR A 1 214 ? -0.523 5.733 -2.821 1.00 91.56 214 THR A N 1
ATOM 1707 C CA . THR A 1 214 ? -0.295 6.969 -3.574 1.00 91.56 214 THR A CA 1
ATOM 1708 C C . THR A 1 214 ? -0.089 8.204 -2.711 1.00 91.56 214 THR A C 1
ATOM 1710 O O . THR A 1 214 ? -0.576 8.306 -1.586 1.00 91.56 214 THR A O 1
ATOM 1713 N N . GLY A 1 215 ? 0.651 9.174 -3.250 1.00 87.00 215 GLY A N 1
ATOM 1714 C CA . GLY A 1 215 ? 0.791 10.507 -2.669 1.00 87.00 215 GLY A CA 1
ATOM 1715 C C . GLY A 1 215 ? 1.530 10.556 -1.332 1.00 87.00 215 GLY A C 1
ATOM 1716 O O . GLY A 1 215 ? 1.602 11.625 -0.717 1.00 87.00 215 GLY A O 1
ATOM 1717 N N . THR A 1 216 ? 2.090 9.443 -0.859 1.00 83.50 216 THR A N 1
ATOM 1718 C CA . THR A 1 216 ? 2.812 9.424 0.406 1.00 83.50 216 THR A CA 1
ATOM 1719 C C . THR A 1 216 ? 4.085 10.242 0.315 1.00 83.50 216 THR A C 1
ATOM 1721 O O . THR A 1 216 ? 4.879 10.099 -0.612 1.00 83.50 216 THR A O 1
ATOM 1724 N N . LYS A 1 217 ? 4.304 11.073 1.337 1.00 80.75 217 LYS A N 1
ATOM 1725 C CA . LYS A 1 217 ? 5.543 11.819 1.524 1.00 80.75 217 LYS A CA 1
ATOM 1726 C C . LYS A 1 217 ? 6.175 11.438 2.851 1.00 80.75 217 LYS A C 1
ATOM 1728 O O . LYS A 1 217 ? 5.704 11.865 3.903 1.00 80.75 217 LYS A O 1
ATOM 1733 N N . THR A 1 218 ? 7.236 10.639 2.811 1.00 71.81 218 THR A N 1
ATOM 1734 C CA . THR A 1 218 ? 8.072 10.377 3.984 1.00 71.81 218 THR A CA 1
ATOM 1735 C C . THR A 1 218 ? 9.454 10.975 3.757 1.00 71.81 218 THR A C 1
ATOM 1737 O O . THR A 1 218 ? 10.039 10.860 2.683 1.00 71.81 218 THR A O 1
ATOM 1740 N N . ASN A 1 219 ? 9.994 11.625 4.785 1.00 66.69 219 ASN A N 1
ATOM 1741 C CA . ASN A 1 219 ? 11.382 12.090 4.761 1.00 66.69 219 ASN A CA 1
ATOM 1742 C C . ASN A 1 219 ? 12.349 11.024 5.309 1.00 66.69 219 ASN A C 1
ATOM 1744 O O . ASN A 1 219 ? 13.559 11.230 5.279 1.00 66.69 219 ASN A O 1
ATOM 1748 N N . SER A 1 220 ? 11.837 9.925 5.877 1.00 62.94 220 SER A N 1
ATOM 1749 C CA . SER A 1 220 ? 12.626 9.052 6.755 1.00 62.94 220 SER A CA 1
ATOM 1750 C C . SER A 1 220 ? 12.185 7.583 6.819 1.00 62.94 220 SER A C 1
ATOM 1752 O O . SER A 1 220 ? 12.660 6.870 7.701 1.00 62.94 220 SER A O 1
ATOM 1754 N N . GLY A 1 221 ? 11.308 7.096 5.930 1.00 63.56 221 GLY A N 1
ATOM 1755 C CA . GLY A 1 221 ? 10.767 5.738 6.069 1.00 63.56 221 GLY A CA 1
ATOM 1756 C C . GLY A 1 221 ? 10.397 5.022 4.774 1.00 63.56 221 GLY A C 1
ATOM 1757 O O . GLY A 1 221 ? 10.339 5.623 3.699 1.00 63.56 221 GLY A O 1
ATOM 1758 N N . ASP A 1 222 ? 10.143 3.725 4.928 1.00 67.00 222 ASP A N 1
ATOM 1759 C CA . ASP A 1 222 ? 9.611 2.831 3.899 1.00 67.00 222 ASP A CA 1
ATOM 1760 C C . ASP A 1 222 ? 8.076 2.869 3.918 1.00 67.00 222 ASP A C 1
ATOM 1762 O O . ASP A 1 222 ? 7.486 3.008 4.992 1.00 67.00 222 ASP A O 1
ATOM 1766 N N . TYR A 1 223 ? 7.419 2.698 2.767 1.00 72.00 223 TYR A N 1
ATOM 1767 C CA . TYR A 1 223 ? 5.945 2.664 2.711 1.00 72.00 223 TYR A CA 1
ATOM 1768 C C . TYR A 1 223 ? 5.417 1.301 3.085 1.00 72.00 223 TYR A C 1
ATOM 1770 O O . TYR A 1 223 ? 4.497 1.218 3.877 1.00 72.00 223 TYR A O 1
ATOM 1778 N N . ILE A 1 224 ? 5.975 0.229 2.534 1.00 74.44 224 ILE A N 1
ATOM 1779 C CA . ILE A 1 224 ? 5.774 -1.107 3.073 1.00 74.44 224 ILE A CA 1
ATOM 1780 C C . ILE A 1 224 ? 7.120 -1.585 3.578 1.00 74.44 224 ILE A C 1
ATOM 1782 O O . ILE A 1 224 ? 8.022 -1.891 2.803 1.00 74.44 224 ILE A O 1
ATOM 1786 N N . SER A 1 225 ? 7.238 -1.687 4.893 1.00 78.00 225 SER A N 1
ATOM 1787 C CA . SER A 1 225 ? 8.356 -2.357 5.537 1.00 78.00 225 SER A CA 1
ATOM 1788 C C . SER A 1 225 ? 7.886 -3.720 6.023 1.00 78.00 225 SER A C 1
ATOM 1790 O O . SER A 1 225 ? 7.118 -3.816 6.983 1.00 78.00 225 SER A O 1
ATOM 1792 N N . LEU A 1 226 ? 8.322 -4.772 5.335 1.00 70.06 226 LEU A N 1
ATOM 1793 C CA . LEU A 1 226 ? 8.206 -6.155 5.784 1.00 70.06 226 LEU A CA 1
ATOM 1794 C C . LEU A 1 226 ? 9.541 -6.551 6.414 1.00 70.06 226 LEU A C 1
ATOM 1796 O O . LEU A 1 226 ? 10.372 -7.227 5.798 1.00 70.06 226 LEU A O 1
ATOM 1800 N N . SER A 1 227 ? 9.755 -6.086 7.643 1.00 66.75 227 SER A N 1
ATOM 1801 C CA . SER A 1 227 ? 10.996 -6.337 8.364 1.00 66.75 227 SER A CA 1
ATOM 1802 C C . SER A 1 227 ? 10.877 -7.608 9.196 1.00 66.75 227 SER A C 1
ATOM 1804 O O . SER A 1 227 ? 10.038 -7.724 10.093 1.00 66.75 227 SER A O 1
ATOM 1806 N N . LEU A 1 228 ? 11.749 -8.573 8.912 1.00 56.34 228 LEU A N 1
ATOM 1807 C CA . LEU A 1 228 ? 11.994 -9.696 9.803 1.00 56.34 228 LEU A CA 1
ATOM 1808 C C . LEU A 1 228 ? 13.137 -9.356 10.724 1.00 56.34 228 LEU A C 1
ATOM 1810 O O . LEU A 1 228 ? 14.306 -9.402 10.363 1.00 56.34 228 LEU A O 1
ATOM 1814 N N . THR A 1 229 ? 12.794 -9.114 11.972 1.00 55.44 229 THR A N 1
ATOM 1815 C CA . THR A 1 229 ? 13.794 -9.132 13.033 1.00 55.44 229 THR A CA 1
ATOM 1816 C C . THR A 1 229 ? 14.137 -10.575 13.420 1.00 55.44 229 THR A C 1
ATOM 1818 O O . THR A 1 229 ? 15.258 -10.850 13.828 1.00 55.44 229 THR A O 1
ATOM 1821 N N . ASN A 1 230 ? 13.210 -11.532 13.256 1.00 51.47 230 ASN A N 1
ATOM 1822 C CA . ASN A 1 230 ? 13.423 -12.910 13.691 1.00 51.47 230 ASN A CA 1
ATOM 1823 C C . ASN A 1 230 ? 14.136 -13.753 12.622 1.00 51.47 230 ASN A C 1
ATOM 1825 O O . ASN A 1 230 ? 13.518 -14.423 11.794 1.00 51.47 230 ASN A O 1
ATOM 1829 N N . ARG A 1 231 ? 15.465 -13.790 12.731 1.00 59.62 231 ARG A N 1
ATOM 1830 C CA . ARG A 1 231 ? 16.410 -14.517 11.860 1.00 59.62 231 ARG A CA 1
ATOM 1831 C C . ARG A 1 231 ? 16.166 -16.026 11.716 1.00 59.62 231 ARG A C 1
ATOM 1833 O O . ARG A 1 231 ? 16.819 -16.668 10.898 1.00 59.62 231 ARG A O 1
ATOM 1840 N N . LYS A 1 232 ? 15.300 -16.635 12.538 1.00 62.88 232 LYS A N 1
ATOM 1841 C CA . LYS A 1 232 ? 15.132 -18.099 12.603 1.00 62.88 232 LYS A CA 1
ATOM 1842 C C . LYS A 1 232 ? 13.902 -18.641 11.882 1.00 62.88 232 LYS A C 1
ATOM 1844 O O . LYS A 1 232 ? 13.811 -19.858 11.737 1.00 62.88 232 LYS A O 1
ATOM 1849 N N . ARG A 1 233 ? 12.957 -17.798 11.455 1.00 63.53 233 ARG A N 1
ATOM 1850 C CA . ARG A 1 233 ? 11.731 -18.261 10.787 1.00 63.53 233 ARG A CA 1
ATOM 1851 C C . ARG A 1 233 ? 11.584 -17.600 9.416 1.00 63.53 233 ARG A C 1
ATOM 1853 O O . ARG A 1 233 ? 11.642 -16.375 9.340 1.00 63.53 233 ARG A O 1
ATOM 1860 N N . PRO A 1 234 ? 11.401 -18.379 8.333 1.00 63.94 234 PRO A N 1
ATOM 1861 C CA . PRO A 1 234 ? 11.096 -17.811 7.032 1.00 63.94 234 PRO A CA 1
ATOM 1862 C C . PRO A 1 234 ? 9.694 -17.210 7.099 1.00 63.94 234 PRO A C 1
ATOM 1864 O O . PRO A 1 234 ? 8.705 -17.930 7.152 1.00 63.94 234 PRO A O 1
ATOM 1867 N N . TYR A 1 235 ? 9.607 -15.889 7.137 1.00 68.19 235 TYR A N 1
ATOM 1868 C CA . TYR A 1 235 ? 8.332 -15.212 6.969 1.00 68.19 235 TYR A CA 1
ATOM 1869 C C . TYR A 1 235 ? 7.864 -15.296 5.527 1.00 68.19 235 TYR A C 1
ATOM 1871 O O . TYR A 1 235 ? 8.640 -15.061 4.593 1.00 68.19 235 TYR A O 1
ATOM 1879 N N . THR A 1 236 ? 6.576 -15.570 5.382 1.00 75.75 236 THR A N 1
ATOM 1880 C CA . THR A 1 236 ? 5.874 -15.712 4.114 1.00 75.75 236 THR A CA 1
ATOM 1881 C C . THR A 1 236 ? 4.874 -14.575 3.948 1.00 75.75 236 THR A C 1
ATOM 1883 O O . THR A 1 236 ? 3.671 -14.792 3.891 1.00 75.75 236 THR A O 1
ATOM 1886 N N . GLY A 1 237 ? 5.371 -13.338 3.875 1.00 86.62 237 GLY A N 1
ATOM 1887 C CA . GLY A 1 237 ? 4.547 -12.206 3.453 1.00 86.62 237 GLY A CA 1
ATOM 1888 C C . GLY A 1 237 ? 4.223 -12.288 1.961 1.00 86.62 237 GLY A C 1
ATOM 1889 O O . GLY A 1 237 ? 5.062 -12.721 1.166 1.00 86.62 237 GLY A O 1
ATOM 1890 N N . VAL A 1 238 ? 3.029 -11.850 1.574 1.00 92.69 238 VAL A N 1
ATOM 1891 C CA . VAL A 1 238 ? 2.594 -11.756 0.177 1.00 92.69 238 VAL A CA 1
ATOM 1892 C C . VAL A 1 238 ? 2.259 -10.303 -0.140 1.00 92.69 238 VAL A C 1
ATOM 1894 O O . VAL A 1 238 ? 1.389 -9.713 0.490 1.00 92.69 238 VAL A O 1
ATOM 1897 N N . VAL A 1 239 ? 2.928 -9.738 -1.144 1.00 93.44 239 VAL A N 1
ATOM 1898 C CA . VAL A 1 239 ? 2.600 -8.430 -1.728 1.00 93.44 239 VAL A CA 1
ATOM 1899 C C . VAL A 1 239 ? 2.270 -8.663 -3.193 1.00 93.44 239 VAL A C 1
ATOM 1901 O O . VAL A 1 239 ? 3.160 -8.938 -4.001 1.00 93.44 239 VAL A O 1
ATOM 1904 N N . ASN A 1 240 ? 0.986 -8.637 -3.534 1.00 95.56 240 ASN A N 1
ATOM 1905 C CA . ASN A 1 240 ? 0.515 -9.098 -4.834 1.00 95.56 240 ASN A CA 1
ATOM 1906 C C . ASN A 1 240 ? -0.485 -8.136 -5.481 1.00 95.56 240 ASN A C 1
ATOM 1908 O O . ASN A 1 240 ? -1.401 -7.693 -4.809 1.00 95.56 240 ASN A O 1
ATOM 1912 N N . LYS A 1 241 ? -0.398 -7.863 -6.787 1.00 95.62 241 LYS A N 1
ATOM 1913 C CA . LYS A 1 241 ? -1.425 -7.056 -7.487 1.00 95.62 241 LYS A CA 1
ATOM 1914 C C . LYS A 1 241 ? -1.609 -5.628 -6.960 1.00 95.62 241 LYS A C 1
ATOM 1916 O O . LYS A 1 241 ? -2.684 -5.072 -7.110 1.00 95.62 241 LYS A O 1
ATOM 1921 N N . ASN A 1 242 ? -0.601 -5.009 -6.350 1.00 94.44 242 ASN A N 1
ATOM 1922 C CA . ASN A 1 242 ? -0.726 -3.637 -5.844 1.00 94.44 242 ASN A CA 1
ATOM 1923 C C . ASN A 1 242 ? -0.184 -2.605 -6.840 1.00 94.44 242 ASN A C 1
ATOM 1925 O O . ASN A 1 242 ? 0.732 -2.899 -7.610 1.00 94.44 242 ASN A O 1
ATOM 1929 N N . ILE A 1 243 ? -0.700 -1.378 -6.767 1.00 93.50 243 ILE A N 1
ATOM 1930 C CA . ILE A 1 243 ? -0.141 -0.198 -7.433 1.00 93.50 243 ILE A CA 1
ATOM 1931 C C . ILE A 1 243 ? 0.535 0.677 -6.383 1.00 93.50 243 ILE A C 1
ATOM 1933 O O . ILE A 1 243 ? -0.091 1.082 -5.409 1.00 93.50 243 ILE A O 1
ATOM 1937 N N . PHE A 1 244 ? 1.793 1.023 -6.617 1.00 93.69 244 PHE A N 1
ATOM 1938 C CA . PHE A 1 244 ? 2.542 2.007 -5.852 1.00 93.69 244 PHE A CA 1
ATOM 1939 C C . PHE A 1 244 ? 2.959 3.135 -6.781 1.00 93.69 244 PHE A C 1
ATOM 1941 O O . PHE A 1 244 ? 3.850 2.951 -7.617 1.00 93.69 244 PHE A O 1
ATOM 1948 N N . GLU A 1 245 ? 2.321 4.295 -6.649 1.00 93.69 245 GLU A N 1
ATOM 1949 C CA . GLU A 1 245 ? 2.577 5.417 -7.545 1.00 93.69 245 GLU A CA 1
ATOM 1950 C C . GLU A 1 245 ? 2.688 6.776 -6.866 1.00 93.69 245 GLU A C 1
ATOM 1952 O O . GLU A 1 245 ? 2.015 7.055 -5.882 1.00 93.69 245 GLU A O 1
ATOM 1957 N N . ASN A 1 246 ? 3.504 7.660 -7.443 1.00 92.00 246 ASN A N 1
ATOM 1958 C CA . ASN A 1 246 ? 3.599 9.068 -7.041 1.00 92.00 246 ASN A CA 1
ATOM 1959 C C . ASN A 1 246 ? 3.963 9.267 -5.565 1.00 92.00 246 ASN A C 1
ATOM 1961 O O . ASN A 1 246 ? 3.522 10.226 -4.925 1.00 92.00 246 ASN A O 1
ATOM 1965 N N . ASN A 1 247 ? 4.765 8.360 -5.016 1.00 89.88 247 ASN A N 1
ATOM 1966 C CA . ASN A 1 247 ? 5.215 8.456 -3.643 1.00 89.88 247 ASN A CA 1
ATOM 1967 C C . ASN A 1 247 ? 6.642 9.039 -3.554 1.00 89.88 247 ASN A C 1
ATOM 1969 O O . ASN A 1 247 ? 7.449 8.872 -4.467 1.00 89.88 247 ASN A O 1
ATOM 1973 N N . THR A 1 248 ? 6.973 9.712 -2.446 1.00 85.56 248 THR A N 1
ATOM 1974 C CA . THR A 1 248 ? 8.344 10.151 -2.103 1.00 85.56 248 THR A CA 1
ATOM 1975 C C . THR A 1 248 ? 8.811 9.588 -0.755 1.00 85.56 248 THR A C 1
ATOM 1977 O O . THR A 1 248 ? 8.065 9.675 0.224 1.00 85.56 248 THR A O 1
ATOM 1980 N N . GLY A 1 249 ? 10.021 9.024 -0.687 1.00 79.31 249 GLY A N 1
ATOM 1981 C CA . GLY A 1 249 ? 10.522 8.316 0.502 1.00 79.31 249 GLY A CA 1
ATOM 1982 C C . GLY A 1 249 ? 11.691 7.384 0.180 1.00 79.31 249 GLY A C 1
ATOM 1983 O O . GLY A 1 249 ? 12.135 7.346 -0.960 1.00 79.31 249 GLY A O 1
ATOM 1984 N N . LEU A 1 250 ? 12.193 6.611 1.150 1.00 70.81 250 LEU A N 1
ATOM 1985 C CA . LEU A 1 250 ? 13.396 5.786 0.941 1.00 70.81 250 LEU A CA 1
ATOM 1986 C C . LEU A 1 250 ? 13.130 4.567 0.047 1.00 70.81 250 LEU A C 1
ATOM 1988 O O . LEU A 1 250 ? 13.763 4.439 -1.001 1.00 70.81 250 LEU A O 1
ATOM 1992 N N . ASN A 1 251 ? 12.192 3.699 0.438 1.00 78.75 251 ASN A N 1
ATOM 1993 C CA . ASN A 1 251 ? 11.891 2.455 -0.277 1.00 78.75 251 ASN A CA 1
ATOM 1994 C C . ASN A 1 251 ? 10.378 2.218 -0.359 1.00 78.75 251 ASN A C 1
ATOM 1996 O O . ASN A 1 251 ? 9.715 2.298 0.675 1.00 78.75 251 ASN A O 1
ATOM 2000 N N . VAL A 1 252 ? 9.849 1.865 -1.541 1.00 73.75 252 VAL A N 1
ATOM 2001 C CA . VAL A 1 252 ? 8.441 1.465 -1.744 1.00 73.75 252 VAL A CA 1
ATOM 2002 C C . VAL A 1 252 ? 8.127 0.188 -0.976 1.00 73.75 252 VAL A C 1
ATOM 2004 O O . VAL A 1 252 ? 7.248 0.188 -0.112 1.00 73.75 252 VAL A O 1
ATOM 2007 N N . ILE A 1 253 ? 8.908 -0.862 -1.224 1.00 79.94 253 ILE A N 1
ATOM 2008 C CA . ILE A 1 253 ? 8.846 -2.121 -0.481 1.00 79.94 253 ILE A CA 1
ATOM 2009 C C . ILE A 1 253 ? 10.225 -2.428 0.096 1.00 79.94 253 ILE A C 1
ATOM 2011 O O . ILE A 1 253 ? 11.215 -2.392 -0.626 1.00 79.94 253 ILE A O 1
ATOM 2015 N N . SER A 1 254 ? 10.290 -2.751 1.382 1.00 80.31 254 SER A N 1
ATOM 2016 C CA . SER A 1 254 ? 11.513 -3.067 2.120 1.00 80.31 254 SER A CA 1
ATOM 2017 C C . SER A 1 254 ? 11.385 -4.449 2.752 1.00 80.31 254 SER A C 1
ATOM 2019 O O . SER A 1 254 ? 10.359 -4.744 3.371 1.00 80.31 254 SER A O 1
ATOM 2021 N N . ILE A 1 255 ? 12.375 -5.319 2.534 1.00 78.94 255 ILE A N 1
ATOM 2022 C CA . ILE A 1 255 ? 12.288 -6.747 2.869 1.00 78.94 255 ILE A CA 1
ATOM 2023 C C . ILE A 1 255 ? 13.547 -7.230 3.580 1.00 78.94 255 ILE A C 1
ATOM 2025 O O . ILE A 1 255 ? 14.647 -7.133 3.028 1.00 78.94 255 ILE A O 1
ATOM 2029 N N . ASP A 1 256 ? 13.339 -7.896 4.716 1.00 79.19 256 ASP A N 1
ATOM 2030 C CA . ASP A 1 256 ? 14.400 -8.600 5.453 1.00 79.19 256 ASP A CA 1
ATOM 2031 C C . ASP A 1 256 ? 14.126 -10.124 5.521 1.00 79.19 256 ASP A C 1
ATOM 2033 O O . ASP A 1 256 ? 14.494 -10.809 6.472 1.00 79.19 256 ASP A O 1
ATOM 2037 N N . GLY A 1 257 ? 13.410 -10.679 4.532 1.00 82.25 257 GLY A N 1
ATOM 2038 C CA . GLY A 1 257 ? 12.744 -11.984 4.624 1.00 82.25 257 GLY A CA 1
ATOM 2039 C C . GLY A 1 257 ? 12.573 -12.798 3.338 1.00 82.25 257 GLY A C 1
ATOM 2040 O O . GLY A 1 257 ? 13.243 -12.577 2.337 1.00 82.25 257 GLY A O 1
ATOM 2041 N N . SER A 1 258 ? 11.679 -13.797 3.366 1.00 87.25 258 SER A N 1
ATOM 2042 C CA . SER A 1 258 ? 11.369 -14.686 2.221 1.00 87.25 258 SER A CA 1
ATOM 2043 C C . SER A 1 258 ? 9.994 -14.389 1.608 1.00 87.25 258 SER A C 1
ATOM 2045 O O . SER A 1 258 ? 9.270 -15.298 1.204 1.00 87.25 258 SER A O 1
ATOM 2047 N N . ALA A 1 259 ? 9.624 -13.106 1.559 1.00 89.81 259 ALA A N 1
ATOM 2048 C CA . ALA A 1 259 ? 8.340 -12.662 1.029 1.00 89.81 259 ALA A CA 1
ATOM 2049 C C . ALA A 1 259 ? 8.181 -12.986 -0.469 1.00 89.81 259 ALA A C 1
ATOM 2051 O O . ALA A 1 259 ? 9.160 -13.080 -1.215 1.00 89.81 259 ALA A O 1
ATOM 2052 N N . ARG A 1 260 ? 6.931 -13.119 -0.917 1.00 93.62 260 ARG A N 1
ATOM 2053 C CA . ARG A 1 260 ? 6.564 -13.179 -2.333 1.00 93.62 260 ARG A CA 1
ATOM 2054 C C . ARG A 1 260 ? 6.032 -11.821 -2.771 1.00 93.62 260 ARG A C 1
ATOM 2056 O O . ARG A 1 260 ? 5.020 -11.361 -2.250 1.00 93.62 260 ARG A O 1
ATOM 2063 N N . ILE A 1 261 ? 6.695 -11.221 -3.748 1.00 94.94 261 ILE A N 1
ATOM 2064 C CA . ILE A 1 261 ? 6.297 -9.966 -4.377 1.00 94.94 261 ILE A CA 1
ATOM 2065 C C . ILE A 1 261 ? 5.982 -10.263 -5.830 1.00 94.94 261 ILE A C 1
ATOM 2067 O O . ILE A 1 261 ? 6.892 -10.539 -6.613 1.00 94.94 261 ILE A O 1
ATOM 2071 N N . SER A 1 262 ? 4.702 -10.234 -6.182 1.00 96.88 262 SER A N 1
ATOM 2072 C CA . SER A 1 262 ? 4.286 -10.584 -7.535 1.00 96.88 262 SER A CA 1
ATOM 2073 C C . SER A 1 262 ? 3.243 -9.664 -8.129 1.00 96.88 262 SER A C 1
ATOM 2075 O O . SER A 1 262 ? 2.375 -9.175 -7.417 1.00 96.88 262 SER A O 1
ATOM 2077 N N . LYS A 1 263 ? 3.274 -9.468 -9.446 1.00 96.81 263 LYS A N 1
ATOM 2078 C CA . LYS A 1 263 ? 2.205 -8.758 -10.158 1.00 96.81 263 LYS A CA 1
ATOM 2079 C C . LYS A 1 263 ? 1.924 -7.360 -9.603 1.00 96.81 263 LYS A C 1
ATOM 2081 O O . LYS A 1 263 ? 0.773 -6.961 -9.560 1.00 96.81 263 LYS A O 1
ATOM 2086 N N . ASN A 1 264 ? 2.928 -6.618 -9.136 1.00 96.56 264 ASN A N 1
ATOM 2087 C CA . ASN A 1 264 ? 2.748 -5.234 -8.682 1.00 96.56 264 ASN A CA 1
ATOM 2088 C C . ASN A 1 264 ? 3.157 -4.236 -9.774 1.00 96.56 264 ASN A C 1
ATOM 2090 O O . ASN A 1 264 ? 4.045 -4.524 -10.574 1.00 96.56 264 ASN A O 1
ATOM 2094 N N . ILE A 1 265 ? 2.554 -3.047 -9.758 1.00 96.44 265 ILE A N 1
ATOM 2095 C CA . ILE A 1 265 ? 2.957 -1.884 -10.557 1.00 96.44 265 ILE A CA 1
ATOM 2096 C C . ILE A 1 265 ? 3.609 -0.873 -9.616 1.00 96.44 265 ILE A C 1
ATOM 2098 O O . ILE A 1 265 ? 2.941 -0.292 -8.770 1.00 96.44 265 ILE A O 1
ATOM 2102 N N . ILE A 1 266 ? 4.913 -0.654 -9.751 1.00 96.56 266 ILE A N 1
ATOM 2103 C CA . ILE A 1 266 ? 5.709 0.248 -8.913 1.00 96.56 266 ILE A CA 1
ATOM 2104 C C . ILE A 1 266 ? 6.289 1.331 -9.816 1.00 96.56 266 ILE A C 1
ATOM 2106 O O . ILE A 1 266 ? 7.283 1.097 -10.511 1.00 96.56 266 ILE A O 1
ATOM 2110 N N . LYS A 1 267 ? 5.655 2.507 -9.837 1.00 96.44 267 LYS A N 1
ATOM 2111 C CA . LYS A 1 267 ? 6.008 3.561 -10.794 1.00 96.44 267 LYS A CA 1
ATOM 2112 C C . LYS A 1 267 ? 6.002 4.977 -10.250 1.00 96.44 267 LYS A C 1
ATOM 2114 O O . LYS A 1 267 ? 5.280 5.272 -9.310 1.00 96.44 267 LYS A O 1
ATOM 2119 N N . ASN A 1 268 ? 6.744 5.883 -10.882 1.00 95.19 268 ASN A N 1
ATOM 2120 C CA . ASN A 1 268 ? 6.725 7.315 -10.556 1.00 95.19 268 ASN A CA 1
ATOM 2121 C C . ASN A 1 268 ? 7.003 7.619 -9.070 1.00 95.19 268 ASN A C 1
ATOM 2123 O O . ASN A 1 268 ? 6.499 8.606 -8.532 1.00 95.19 268 ASN A O 1
ATOM 2127 N N . ASN A 1 269 ? 7.769 6.773 -8.372 1.00 93.06 269 ASN A N 1
ATOM 2128 C CA . ASN A 1 269 ? 8.122 7.023 -6.977 1.00 93.06 269 ASN A CA 1
ATOM 2129 C C . ASN A 1 269 ? 9.420 7.839 -6.929 1.00 93.06 269 ASN A C 1
ATOM 2131 O O . ASN A 1 269 ? 10.527 7.323 -7.102 1.00 93.06 269 ASN A O 1
ATOM 2135 N N . MET A 1 270 ? 9.270 9.150 -6.744 1.00 87.62 270 MET A N 1
ATOM 2136 C CA . MET A 1 270 ? 10.365 10.114 -6.811 1.00 87.62 270 MET A CA 1
ATOM 2137 C C . MET A 1 270 ? 11.270 10.042 -5.578 1.00 87.62 270 MET A C 1
ATOM 2139 O O . MET A 1 270 ? 10.796 9.958 -4.445 1.00 87.62 270 MET A O 1
ATOM 2143 N N . ASN A 1 271 ? 12.585 10.157 -5.795 1.00 86.75 271 ASN A N 1
ATOM 2144 C CA . ASN A 1 271 ? 13.614 10.044 -4.751 1.00 86.75 271 ASN A CA 1
ATOM 2145 C C . ASN A 1 271 ? 13.535 8.729 -3.957 1.00 86.75 271 ASN A C 1
ATOM 2147 O O . ASN A 1 271 ? 13.960 8.690 -2.804 1.00 86.75 271 ASN A O 1
ATOM 2151 N N . SER A 1 272 ? 12.969 7.681 -4.563 1.00 83.69 272 SER A N 1
ATOM 2152 C CA . SER A 1 272 ? 12.665 6.419 -3.903 1.00 83.69 272 SER A CA 1
ATOM 2153 C C . SER A 1 272 ? 13.187 5.226 -4.683 1.00 83.69 272 SER A C 1
ATOM 2155 O O . SER A 1 272 ? 13.250 5.230 -5.915 1.00 83.69 272 SER A O 1
ATOM 2157 N N . VAL A 1 273 ? 13.542 4.185 -3.939 1.00 92.94 273 VAL A N 1
ATOM 2158 C CA . VAL A 1 273 ? 13.768 2.846 -4.472 1.00 92.94 273 VAL A CA 1
ATOM 2159 C C . VAL A 1 273 ? 12.420 2.151 -4.617 1.00 92.94 273 VAL A C 1
ATOM 2161 O O . VAL A 1 273 ? 11.654 2.138 -3.659 1.00 92.94 273 VAL A O 1
ATOM 2164 N N . GLY A 1 274 ? 12.146 1.513 -5.756 1.00 94.19 274 GLY A N 1
ATOM 2165 C CA . GLY A 1 274 ? 10.974 0.649 -5.900 1.00 94.19 274 GLY A CA 1
ATOM 2166 C C . GLY A 1 274 ? 11.011 -0.511 -4.896 1.00 94.19 274 GLY A C 1
ATOM 2167 O O . GLY A 1 274 ? 10.322 -0.508 -3.882 1.00 94.19 274 GLY A O 1
ATOM 2168 N N . ILE A 1 275 ? 11.862 -1.508 -5.115 1.00 95.38 275 ILE A N 1
ATOM 2169 C CA . ILE A 1 275 ? 11.995 -2.639 -4.180 1.00 95.38 275 ILE A CA 1
ATOM 2170 C C . ILE A 1 275 ? 13.380 -2.621 -3.546 1.00 95.38 275 ILE A C 1
ATOM 2172 O O . ILE A 1 275 ? 14.382 -2.679 -4.248 1.00 95.38 275 ILE A O 1
ATOM 2176 N N . CYS A 1 276 ? 13.450 -2.578 -2.220 1.00 95.19 276 CYS A N 1
ATOM 2177 C CA . CYS A 1 276 ? 14.679 -2.711 -1.454 1.00 95.19 276 CYS A CA 1
ATOM 2178 C C . CYS A 1 276 ? 14.698 -4.049 -0.706 1.00 95.19 276 CYS A C 1
ATOM 2180 O O . CYS A 1 276 ? 13.811 -4.352 0.091 1.00 95.19 276 CYS A O 1
ATOM 2182 N N . VAL A 1 277 ? 15.728 -4.850 -0.950 1.00 93.56 277 VAL A N 1
ATOM 2183 C CA . VAL A 1 277 ? 15.988 -6.105 -0.243 1.00 93.56 277 VAL A CA 1
ATOM 2184 C C . VAL A 1 277 ? 17.227 -5.901 0.614 1.00 93.56 277 VAL A C 1
ATOM 2186 O O . VAL A 1 277 ? 18.314 -5.707 0.070 1.00 93.56 277 VAL A O 1
ATOM 2189 N N . TRP A 1 278 ? 17.083 -5.939 1.934 1.00 89.88 278 TRP A N 1
ATOM 2190 C CA . TRP A 1 278 ? 18.225 -5.836 2.847 1.00 89.88 278 TRP A CA 1
ATOM 2191 C C . TRP A 1 278 ? 18.746 -7.211 3.258 1.00 89.88 278 TRP A C 1
ATOM 2193 O O . TRP A 1 278 ? 19.950 -7.439 3.326 1.00 89.88 278 TRP A O 1
ATOM 2203 N N . GLU A 1 279 ? 17.841 -8.150 3.523 1.00 85.56 279 GLU A N 1
ATOM 2204 C CA . GLU A 1 279 ? 18.179 -9.512 3.933 1.00 85.56 279 GLU A CA 1
ATOM 2205 C C . GLU A 1 279 ? 17.172 -10.519 3.353 1.00 85.56 279 GLU A C 1
ATOM 2207 O O . GLU A 1 279 ? 16.108 -10.164 2.842 1.00 85.56 279 GLU A O 1
ATOM 2212 N N . GLY A 1 280 ? 17.510 -11.806 3.435 1.00 87.38 280 GLY A N 1
ATOM 2213 C CA . GLY A 1 280 ? 16.597 -12.894 3.093 1.00 87.38 280 GLY A CA 1
ATOM 2214 C C . GLY A 1 280 ? 16.665 -13.372 1.641 1.00 87.38 280 GLY A C 1
ATOM 2215 O O . GLY A 1 280 ? 17.669 -13.217 0.944 1.00 87.38 280 GLY A O 1
ATOM 2216 N N . LYS A 1 281 ? 15.608 -14.071 1.219 1.00 92.12 281 LYS A N 1
ATOM 2217 C CA . LYS A 1 281 ? 15.508 -14.757 -0.082 1.00 92.12 281 LYS A CA 1
ATOM 2218 C C . LYS A 1 281 ? 14.111 -14.582 -0.686 1.00 92.12 281 LYS A C 1
ATOM 2220 O O . LYS A 1 281 ? 13.413 -15.578 -0.904 1.00 92.12 281 LYS A O 1
ATOM 2225 N N . PRO A 1 282 ? 13.643 -13.338 -0.883 1.00 93.38 282 PRO A N 1
ATOM 2226 C CA . PRO A 1 282 ? 12.310 -13.115 -1.416 1.00 93.38 282 PRO A CA 1
ATOM 2227 C C . PRO A 1 282 ? 12.211 -13.604 -2.864 1.00 93.38 282 PRO A C 1
ATOM 2229 O O . PRO A 1 282 ? 13.206 -13.665 -3.590 1.00 93.38 282 PRO A O 1
ATOM 2232 N N . LYS A 1 283 ? 10.991 -13.934 -3.289 1.00 95.56 283 LYS A N 1
ATOM 2233 C CA . LYS A 1 283 ? 10.657 -14.192 -4.694 1.00 95.56 283 LYS A CA 1
ATOM 2234 C C . LYS A 1 283 ? 9.998 -12.947 -5.268 1.00 95.56 283 LYS A C 1
ATOM 2236 O O . LYS A 1 283 ? 8.942 -12.555 -4.778 1.00 95.56 283 LYS A O 1
ATOM 2241 N N . ILE A 1 284 ? 10.616 -12.342 -6.274 1.00 97.25 284 ILE A N 1
ATOM 2242 C CA . ILE A 1 284 ? 10.168 -11.110 -6.924 1.00 97.25 284 ILE A CA 1
ATOM 2243 C C . ILE A 1 284 ? 9.891 -11.445 -8.393 1.00 97.25 284 ILE A C 1
ATOM 2245 O O . ILE A 1 284 ? 10.839 -11.611 -9.165 1.00 97.25 284 ILE A O 1
ATOM 2249 N N . THR A 1 285 ? 8.616 -11.599 -8.763 1.00 97.75 285 THR A N 1
ATOM 2250 C CA . THR A 1 285 ? 8.218 -12.035 -10.116 1.00 97.75 285 THR A CA 1
ATOM 2251 C C . THR A 1 285 ? 7.070 -11.244 -10.718 1.00 97.75 285 THR A C 1
ATOM 2253 O O . THR A 1 285 ? 6.227 -10.732 -9.996 1.00 97.75 285 THR A O 1
ATOM 2256 N N . ASP A 1 286 ? 6.999 -11.153 -12.044 1.00 97.88 286 ASP A N 1
ATOM 2257 C CA . ASP A 1 286 ? 5.838 -10.592 -12.751 1.00 97.88 286 ASP A CA 1
ATOM 2258 C C . ASP A 1 286 ? 5.507 -9.133 -12.375 1.00 97.88 286 ASP A C 1
ATOM 2260 O O . ASP A 1 286 ? 4.366 -8.704 -12.496 1.00 97.88 286 ASP A O 1
ATOM 2264 N N . ASN A 1 287 ? 6.463 -8.350 -11.863 1.00 98.12 287 ASN A N 1
ATOM 2265 C CA . ASN A 1 287 ? 6.228 -6.953 -11.481 1.00 98.12 287 ASN A CA 1
ATOM 2266 C C . ASN A 1 287 ? 6.583 -5.990 -12.623 1.00 98.12 287 ASN A C 1
ATOM 2268 O O . ASN A 1 287 ? 7.542 -6.222 -13.360 1.00 98.12 287 ASN A O 1
ATOM 2272 N N . LEU A 1 288 ? 5.871 -4.864 -12.704 1.00 97.81 288 LEU A N 1
ATOM 2273 C CA . LEU A 1 288 ? 6.267 -3.681 -13.468 1.00 97.81 288 LEU A CA 1
ATOM 2274 C C . LEU A 1 288 ? 6.947 -2.681 -12.528 1.00 97.81 288 LEU A C 1
ATOM 2276 O O . LEU A 1 288 ? 6.300 -2.157 -11.626 1.00 97.81 288 LEU A O 1
ATOM 2280 N N . VAL A 1 289 ? 8.230 -2.386 -12.739 1.00 98.06 289 VAL A N 1
ATOM 2281 C CA . VAL A 1 289 ? 9.005 -1.427 -11.934 1.00 98.06 289 VAL A CA 1
ATOM 2282 C C . VAL A 1 289 ? 9.632 -0.371 -12.846 1.00 98.06 289 VAL A C 1
ATOM 2284 O O . VAL A 1 289 ? 10.690 -0.597 -13.440 1.00 98.06 289 VAL A O 1
ATOM 2287 N N . THR A 1 290 ? 8.984 0.788 -12.971 1.00 97.88 290 THR A N 1
ATOM 2288 C CA . THR A 1 290 ? 9.357 1.816 -13.960 1.00 97.88 290 THR A CA 1
ATOM 2289 C C . THR A 1 290 ? 9.346 3.230 -13.405 1.00 97.88 290 THR A C 1
ATOM 2291 O O . THR A 1 290 ? 8.632 3.505 -12.458 1.00 97.88 290 THR A O 1
ATOM 2294 N N . ASP A 1 291 ? 10.126 4.145 -13.975 1.00 96.81 291 ASP A N 1
ATOM 2295 C CA . ASP A 1 291 ? 10.044 5.580 -13.653 1.00 96.81 291 ASP A CA 1
ATOM 2296 C C . ASP A 1 291 ? 10.240 5.914 -12.151 1.00 96.81 291 ASP A C 1
ATOM 2298 O O . ASP A 1 291 ? 9.695 6.888 -11.633 1.00 96.81 291 ASP A O 1
ATOM 2302 N N . ASN A 1 292 ? 11.014 5.102 -11.421 1.00 96.31 292 ASN A N 1
ATOM 2303 C CA . ASN A 1 292 ? 11.468 5.400 -10.053 1.00 96.31 292 ASN A CA 1
ATOM 2304 C C . ASN A 1 292 ? 12.899 5.970 -10.077 1.00 96.31 292 ASN A C 1
ATOM 2306 O O . ASN A 1 292 ? 13.512 6.045 -11.144 1.00 96.31 292 ASN A O 1
ATOM 2310 N N . ASP A 1 293 ? 13.473 6.335 -8.920 1.00 95.44 293 ASP A N 1
ATOM 2311 C CA . ASP A 1 293 ? 14.898 6.709 -8.883 1.00 95.44 293 ASP A CA 1
ATOM 2312 C C . ASP A 1 293 ? 15.779 5.486 -9.173 1.00 95.44 293 ASP A C 1
ATOM 2314 O O . ASP A 1 293 ? 16.492 5.418 -10.176 1.00 95.44 293 ASP A O 1
ATOM 2318 N N . THR A 1 294 ? 15.626 4.451 -8.347 1.00 97.31 294 THR A N 1
ATOM 2319 C CA . THR A 1 294 ? 16.173 3.119 -8.613 1.00 97.31 294 THR A CA 1
ATOM 2320 C C . THR A 1 294 ? 15.046 2.094 -8.601 1.00 97.31 294 THR A C 1
ATOM 2322 O O . THR A 1 294 ? 14.217 2.105 -7.695 1.00 97.31 294 THR A O 1
ATOM 2325 N N . GLY A 1 295 ? 15.028 1.178 -9.571 1.00 97.75 295 GLY A N 1
ATOM 2326 C CA . GLY A 1 295 ? 14.015 0.124 -9.650 1.00 97.75 295 GLY A CA 1
ATOM 2327 C C . GLY A 1 295 ? 14.105 -0.844 -8.471 1.00 97.75 295 GLY A C 1
ATOM 2328 O O . GLY A 1 295 ? 13.249 -0.840 -7.586 1.00 97.75 295 GLY A O 1
ATOM 2329 N N . ILE A 1 296 ? 15.164 -1.656 -8.435 1.00 97.81 296 ILE A N 1
ATOM 2330 C CA . ILE A 1 296 ? 15.425 -2.606 -7.346 1.00 97.81 296 ILE A CA 1
ATOM 2331 C C . ILE A 1 296 ? 16.806 -2.354 -6.740 1.00 97.81 296 ILE A C 1
ATOM 2333 O O . ILE A 1 296 ? 17.798 -2.222 -7.453 1.00 97.81 296 ILE A O 1
ATOM 2337 N N . VAL A 1 297 ? 16.888 -2.327 -5.415 1.00 97.19 297 VAL A N 1
ATOM 2338 C CA . VAL A 1 297 ? 18.144 -2.292 -4.669 1.00 97.19 297 VAL A CA 1
ATOM 2339 C C . VAL A 1 297 ? 18.239 -3.535 -3.800 1.00 97.19 297 VAL A C 1
ATOM 2341 O O . VAL A 1 297 ? 17.339 -3.828 -3.021 1.00 97.19 297 VAL A O 1
ATOM 2344 N N . VAL A 1 298 ? 19.351 -4.251 -3.893 1.00 95.94 298 VAL A N 1
ATOM 2345 C CA . VAL A 1 298 ? 19.667 -5.364 -3.003 1.00 95.94 298 VAL A CA 1
ATOM 2346 C C . VAL A 1 298 ? 20.914 -4.963 -2.211 1.00 95.94 298 VAL A C 1
ATOM 2348 O O . VAL A 1 298 ? 22.007 -4.806 -2.762 1.00 95.94 298 VAL A O 1
ATOM 2351 N N . LYS A 1 299 ? 20.739 -4.703 -0.916 1.00 92.38 299 LYS A N 1
ATOM 2352 C CA . LYS A 1 299 ? 21.781 -4.203 -0.013 1.00 92.38 299 LYS A CA 1
ATOM 2353 C C . LYS A 1 299 ? 22.199 -5.285 0.951 1.00 92.38 299 LYS A C 1
ATOM 2355 O O . LYS A 1 299 ? 21.354 -5.893 1.576 1.00 92.38 299 LYS A O 1
ATOM 2360 N N . TRP A 1 300 ? 23.500 -5.452 1.147 1.00 85.19 300 TRP A N 1
ATOM 2361 C CA . TRP A 1 300 ? 24.028 -6.319 2.191 1.00 85.19 300 TRP A CA 1
ATOM 2362 C C . TRP A 1 300 ? 24.569 -5.476 3.347 1.00 85.19 300 TRP A C 1
ATOM 2364 O O . TRP A 1 300 ? 25.608 -4.819 3.234 1.00 85.19 300 TRP A O 1
ATOM 2374 N N . LEU A 1 301 ? 23.860 -5.463 4.477 1.00 78.38 301 LEU A N 1
ATOM 2375 C CA . LEU A 1 301 ? 24.323 -4.778 5.682 1.00 78.38 301 LEU A CA 1
ATOM 2376 C C . LEU A 1 301 ? 25.307 -5.668 6.457 1.00 78.38 301 LEU A C 1
ATOM 2378 O O . LEU A 1 301 ? 24.941 -6.402 7.367 1.00 78.38 301 LEU A O 1
ATOM 2382 N N . ARG A 1 302 ? 26.592 -5.561 6.095 1.00 63.00 302 ARG A N 1
ATOM 2383 C CA . ARG A 1 302 ? 27.766 -5.962 6.901 1.00 63.00 302 ARG A CA 1
ATOM 2384 C C . ARG A 1 302 ? 27.670 -7.340 7.584 1.00 63.00 302 ARG A C 1
ATOM 2386 O O . ARG A 1 302 ? 27.784 -7.444 8.804 1.00 63.00 302 ARG A O 1
ATOM 2393 N N . GLY A 1 303 ? 27.589 -8.407 6.792 1.00 63.59 303 GLY A N 1
ATOM 2394 C CA . GLY A 1 303 ? 28.132 -9.701 7.224 1.00 63.59 303 GLY A CA 1
ATOM 2395 C C . GLY A 1 303 ? 27.223 -10.617 8.041 1.00 63.59 303 GLY A C 1
ATOM 2396 O O . GLY A 1 303 ? 27.723 -11.615 8.553 1.00 63.59 303 GLY A O 1
ATOM 2397 N N . VAL A 1 304 ? 25.924 -10.327 8.179 1.00 71.19 304 VAL A N 1
ATOM 2398 C CA . VAL A 1 304 ? 25.015 -11.235 8.906 1.00 71.19 304 VAL A CA 1
ATOM 2399 C C . VAL A 1 304 ? 24.498 -12.340 7.980 1.00 71.19 304 VAL A C 1
ATOM 2401 O O . VAL A 1 304 ? 24.836 -13.504 8.178 1.00 71.19 304 VAL A O 1
ATOM 2404 N N . PHE A 1 305 ? 23.749 -11.986 6.933 1.00 79.94 305 PHE A N 1
ATOM 2405 C CA . PHE A 1 305 ? 23.329 -12.909 5.876 1.00 79.94 305 PHE A CA 1
ATOM 2406 C C . PHE A 1 305 ? 23.354 -12.186 4.537 1.00 79.94 305 PHE A C 1
ATOM 2408 O O . PHE A 1 305 ? 22.827 -11.084 4.416 1.00 79.94 305 PHE A O 1
ATOM 2415 N N . GLU A 1 306 ? 23.993 -12.783 3.536 1.00 86.19 306 GLU A N 1
ATOM 2416 C CA . GLU A 1 306 ? 23.962 -12.229 2.186 1.00 86.19 306 GLU A CA 1
ATOM 2417 C C . GLU A 1 306 ? 22.559 -12.447 1.596 1.00 86.19 306 GLU A C 1
ATOM 2419 O O . GLU A 1 306 ? 22.091 -13.595 1.558 1.00 86.19 306 GLU A O 1
ATOM 2424 N N . PRO A 1 307 ? 21.849 -11.376 1.196 1.00 91.44 307 PRO A N 1
ATOM 2425 C CA . PRO A 1 307 ? 20.550 -11.522 0.558 1.00 91.44 307 PRO A CA 1
ATOM 2426 C C . PRO A 1 307 ? 20.714 -12.278 -0.764 1.00 91.44 307 PRO A C 1
ATOM 2428 O O . PRO A 1 307 ? 21.639 -12.029 -1.533 1.00 91.44 307 PRO A O 1
ATOM 2431 N N . ASN A 1 308 ? 19.801 -13.209 -1.031 1.00 92.81 308 ASN A N 1
ATOM 2432 C CA . ASN A 1 308 ? 19.784 -14.000 -2.260 1.00 92.81 308 ASN A CA 1
ATOM 2433 C C . ASN A 1 308 ? 18.349 -14.061 -2.814 1.00 92.81 308 ASN A C 1
ATOM 2435 O O . ASN A 1 308 ? 17.683 -15.098 -2.696 1.00 92.81 308 ASN A O 1
ATOM 2439 N N . PRO A 1 309 ? 17.821 -12.924 -3.308 1.00 95.75 309 PRO A N 1
ATOM 2440 C CA . PRO A 1 309 ? 16.484 -12.861 -3.877 1.00 95.75 309 PRO A CA 1
ATOM 2441 C C . PRO A 1 309 ? 16.418 -13.595 -5.221 1.00 95.75 309 PRO A C 1
ATOM 2443 O O . PRO A 1 309 ? 17.353 -13.548 -6.015 1.00 95.75 309 PRO A O 1
ATOM 2446 N N . ALA A 1 310 ? 15.276 -14.215 -5.514 1.00 96.44 310 ALA A N 1
ATOM 2447 C CA . ALA A 1 310 ? 14.962 -14.707 -6.851 1.00 96.44 310 ALA A CA 1
ATOM 2448 C C . ALA A 1 310 ? 14.188 -13.621 -7.611 1.00 96.44 310 ALA A C 1
ATOM 2450 O O . ALA A 1 310 ? 13.008 -13.412 -7.332 1.00 96.44 310 ALA A O 1
ATOM 2451 N N . ILE A 1 311 ? 14.852 -12.933 -8.545 1.00 97.88 311 ILE A N 1
ATOM 2452 C CA . ILE A 1 311 ? 14.282 -11.823 -9.327 1.00 97.88 311 ILE A CA 1
ATOM 2453 C C . ILE A 1 311 ? 14.135 -12.280 -10.780 1.00 97.88 311 ILE A C 1
ATOM 2455 O O . ILE A 1 311 ? 15.131 -12.327 -11.499 1.00 97.88 311 ILE A O 1
ATOM 2459 N N . LYS A 1 312 ? 12.926 -12.656 -11.210 1.00 97.88 312 LYS A N 1
ATOM 2460 C CA . LYS A 1 312 ? 12.670 -13.229 -12.549 1.00 97.88 312 LYS A CA 1
ATOM 2461 C C . LYS A 1 312 ? 11.333 -12.776 -13.110 1.00 97.88 312 LYS A C 1
ATOM 2463 O O . LYS A 1 312 ? 10.432 -12.482 -12.342 1.00 97.88 312 LYS A O 1
ATOM 2468 N N . ASP A 1 313 ? 11.204 -12.747 -14.428 1.00 97.88 313 ASP A N 1
ATOM 2469 C CA . ASP A 1 313 ? 9.949 -12.491 -15.138 1.00 97.88 313 ASP A CA 1
ATOM 2470 C C . ASP A 1 313 ? 9.329 -11.111 -14.828 1.00 97.88 313 ASP A C 1
ATOM 2472 O O . ASP A 1 313 ? 8.129 -10.906 -14.954 1.00 97.88 313 ASP A O 1
ATOM 2476 N N . ASN A 1 314 ? 10.147 -10.131 -14.427 1.00 98.44 314 ASN A N 1
ATOM 2477 C CA . ASN A 1 314 ? 9.714 -8.749 -14.197 1.00 98.44 314 ASN A CA 1
ATOM 2478 C C . ASN A 1 314 ? 9.990 -7.866 -15.424 1.00 98.44 314 ASN A C 1
ATOM 2480 O O . ASN A 1 314 ? 10.903 -8.137 -16.207 1.00 98.44 314 ASN A O 1
ATOM 2484 N N . ALA A 1 315 ? 9.269 -6.750 -15.535 1.00 98.38 315 ALA A N 1
ATOM 2485 C CA . ALA A 1 315 ? 9.594 -5.632 -16.417 1.00 98.38 315 ALA A CA 1
ATOM 2486 C C . ALA A 1 315 ? 10.164 -4.467 -15.594 1.00 98.38 315 ALA A C 1
ATOM 2488 O O . ALA A 1 315 ? 9.439 -3.825 -14.837 1.00 98.38 315 ALA A O 1
ATOM 2489 N N . ILE A 1 316 ? 11.464 -4.186 -15.729 1.00 98.44 316 ILE A N 1
ATOM 2490 C CA . ILE A 1 316 ? 12.183 -3.187 -14.924 1.00 98.44 316 ILE A CA 1
ATOM 2491 C C . ILE A 1 316 ? 12.933 -2.226 -15.852 1.00 98.44 316 ILE A C 1
ATOM 2493 O O . ILE A 1 316 ? 13.974 -2.578 -16.407 1.00 98.44 316 ILE A O 1
ATOM 2497 N N . TYR A 1 317 ? 12.428 -1.009 -16.047 1.00 98.25 317 TYR A N 1
ATOM 2498 C CA . TYR A 1 317 ? 12.992 -0.073 -17.030 1.00 98.25 317 TYR A CA 1
ATOM 2499 C C . TYR A 1 317 ? 12.700 1.392 -16.697 1.00 98.25 317 TYR A C 1
ATOM 2501 O O . TYR A 1 317 ? 11.994 1.675 -15.745 1.00 98.25 317 TYR A O 1
ATOM 2509 N N . ASN A 1 318 ? 13.295 2.334 -17.435 1.00 97.38 318 ASN A N 1
ATOM 2510 C CA . ASN A 1 318 ? 13.103 3.786 -17.272 1.00 97.38 318 ASN A CA 1
ATOM 2511 C C . ASN A 1 318 ? 13.299 4.354 -15.853 1.00 97.38 318 ASN A C 1
ATOM 2513 O O . ASN A 1 318 ? 12.919 5.488 -15.581 1.00 97.38 318 ASN A O 1
ATOM 2517 N N . ASN A 1 319 ? 13.955 3.626 -14.949 1.00 98.00 319 ASN A N 1
ATOM 2518 C CA . ASN A 1 319 ? 14.335 4.185 -13.656 1.00 98.00 319 ASN A CA 1
ATOM 2519 C C . ASN A 1 319 ? 15.477 5.192 -13.873 1.00 98.00 319 ASN A C 1
ATOM 2521 O O . ASN A 1 319 ? 16.407 4.936 -14.654 1.00 98.00 319 ASN A O 1
ATOM 2525 N N . SER A 1 320 ? 15.400 6.363 -13.240 1.00 97.12 320 SER A N 1
ATOM 2526 C CA . SER A 1 320 ? 16.257 7.511 -13.568 1.00 97.12 320 SER A CA 1
ATOM 2527 C C . SER A 1 320 ? 17.739 7.198 -13.336 1.00 97.12 320 SER A C 1
ATOM 2529 O O . SER A 1 320 ? 18.576 7.525 -14.182 1.00 97.12 320 SER A O 1
ATOM 2531 N N . LYS A 1 321 ? 18.061 6.479 -12.256 1.00 97.19 321 LYS A N 1
ATOM 2532 C CA . LYS A 1 321 ? 19.419 6.126 -11.845 1.00 97.19 321 LYS A CA 1
ATOM 2533 C C . LYS A 1 321 ? 19.799 4.716 -12.289 1.00 97.19 321 LYS A C 1
ATOM 2535 O O . LYS A 1 321 ? 20.578 4.573 -13.228 1.00 97.19 321 LYS A O 1
ATOM 2540 N N . TYR A 1 322 ? 19.226 3.687 -11.664 1.00 98.12 322 TYR A N 1
ATOM 2541 C CA . TYR A 1 322 ? 19.505 2.281 -11.974 1.00 98.12 322 TYR A CA 1
ATOM 2542 C C . TYR A 1 322 ? 18.208 1.476 -12.071 1.00 98.12 322 TYR A C 1
ATOM 2544 O O . TYR A 1 322 ? 17.275 1.687 -11.304 1.00 98.12 322 TYR A O 1
ATOM 2552 N N . ASN A 1 323 ? 18.159 0.498 -12.970 1.00 98.19 323 ASN A N 1
ATOM 2553 C CA . ASN A 1 323 ? 17.113 -0.523 -12.949 1.00 98.19 323 ASN A CA 1
ATOM 2554 C C . ASN A 1 323 ? 17.365 -1.512 -11.808 1.00 98.19 323 ASN A C 1
ATOM 2556 O O . ASN A 1 323 ? 16.430 -1.876 -11.096 1.00 98.19 323 ASN A O 1
ATOM 2560 N N . LEU A 1 324 ? 18.631 -1.889 -11.593 1.00 98.38 324 LEU A N 1
ATOM 2561 C CA . LEU A 1 324 ? 19.028 -2.709 -10.456 1.00 98.38 324 LEU A CA 1
ATOM 2562 C C . LEU A 1 324 ? 20.386 -2.296 -9.885 1.00 98.38 324 LEU A C 1
ATOM 2564 O O . LEU A 1 324 ? 21.364 -2.105 -10.612 1.00 98.38 324 LEU A O 1
ATOM 2568 N N . GLU A 1 325 ? 20.451 -2.206 -8.562 1.00 97.88 325 GLU A N 1
ATOM 2569 C CA . GLU A 1 325 ? 21.669 -1.926 -7.812 1.00 97.88 325 GLU A CA 1
ATOM 2570 C C . GLU A 1 325 ? 21.924 -3.029 -6.769 1.00 97.88 325 GLU A C 1
ATOM 2572 O O . GLU A 1 325 ? 21.131 -3.243 -5.856 1.00 97.88 325 GLU A O 1
ATOM 2577 N N . TRP A 1 326 ? 23.053 -3.722 -6.902 1.00 96.88 326 TRP A N 1
ATOM 2578 C CA . TRP A 1 326 ? 23.497 -4.833 -6.062 1.00 96.88 326 TRP A CA 1
ATOM 2579 C C . TRP A 1 326 ? 24.770 -4.464 -5.294 1.00 96.88 326 TRP A C 1
ATOM 2581 O O . TRP A 1 326 ? 25.744 -3.994 -5.884 1.00 96.88 326 TRP A O 1
ATOM 2591 N N . TRP A 1 327 ? 24.753 -4.635 -3.969 1.00 95.44 327 TRP A N 1
ATOM 2592 C CA . TRP A 1 327 ? 25.863 -4.255 -3.077 1.00 95.44 327 TRP A CA 1
ATOM 2593 C C . TRP A 1 327 ? 26.621 -5.449 -2.476 1.00 95.44 327 TRP A C 1
ATOM 2595 O O . TRP A 1 327 ? 27.519 -5.235 -1.664 1.00 95.44 327 TRP A O 1
ATOM 2605 N N . GLY A 1 328 ? 26.258 -6.686 -2.815 1.00 92.19 328 GLY A N 1
ATOM 2606 C CA . GLY A 1 328 ? 26.998 -7.866 -2.367 1.00 92.19 328 GLY A CA 1
ATOM 2607 C C . GLY A 1 328 ? 28.205 -8.190 -3.245 1.00 92.19 328 GLY A C 1
ATOM 2608 O O . GLY A 1 328 ? 28.410 -7.617 -4.318 1.00 92.19 328 GLY A O 1
ATOM 2609 N N . GLU A 1 329 ? 29.029 -9.110 -2.751 1.00 91.12 329 GLU A N 1
ATOM 2610 C CA . GLU A 1 329 ? 30.269 -9.528 -3.412 1.00 91.12 329 GLU A CA 1
ATOM 2611 C C . GLU A 1 329 ? 30.009 -10.651 -4.425 1.00 91.12 329 GLU A C 1
ATOM 2613 O O . GLU A 1 329 ? 30.642 -10.701 -5.489 1.00 91.12 329 GLU A O 1
ATOM 2618 N N . GLN A 1 330 ? 29.055 -11.540 -4.122 1.00 92.44 330 GLN A N 1
ATOM 2619 C CA . GLN A 1 330 ? 28.697 -12.643 -5.007 1.00 92.44 330 GLN A CA 1
ATOM 2620 C C . GLN A 1 330 ? 28.006 -12.148 -6.274 1.00 92.44 330 GLN A C 1
ATOM 2622 O O . GLN A 1 330 ? 27.478 -11.040 -6.337 1.00 92.44 330 GLN A O 1
ATOM 2627 N N . LYS A 1 331 ? 28.007 -12.985 -7.312 1.00 95.56 331 LYS A N 1
ATOM 2628 C CA . LYS A 1 331 ? 27.271 -12.684 -8.537 1.00 95.56 331 LYS A CA 1
ATOM 2629 C C . LYS A 1 331 ? 25.775 -12.892 -8.287 1.00 95.56 331 LYS A C 1
ATOM 2631 O O . LYS A 1 331 ? 25.375 -14.004 -7.951 1.00 95.56 331 LYS A O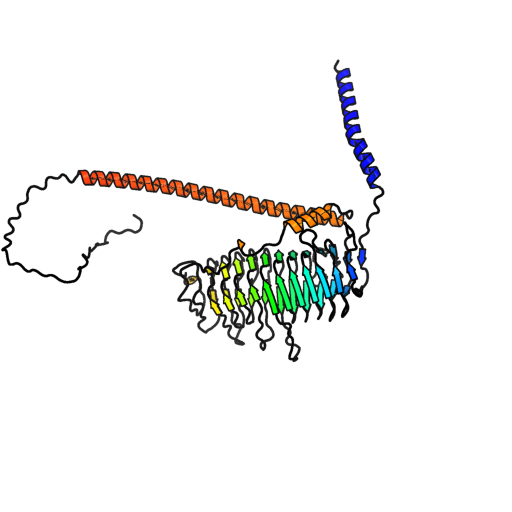 1
ATOM 2636 N N . LEU A 1 332 ? 24.963 -11.851 -8.462 1.00 96.56 332 LEU A N 1
ATOM 2637 C CA . LEU A 1 332 ? 23.505 -11.940 -8.344 1.00 96.56 332 LEU A CA 1
ATOM 2638 C C . LEU A 1 332 ? 22.884 -12.376 -9.683 1.00 96.56 332 LEU A C 1
ATOM 2640 O O . LEU A 1 332 ? 23.054 -11.682 -10.683 1.00 96.56 332 LEU A O 1
ATOM 2644 N N . ASP A 1 333 ? 22.162 -13.498 -9.696 1.00 96.56 333 ASP A N 1
ATOM 2645 C CA . ASP A 1 333 ? 21.401 -13.996 -10.855 1.00 96.56 333 ASP A CA 1
ATOM 2646 C C . ASP A 1 333 ? 20.045 -13.277 -10.945 1.00 96.56 333 ASP A C 1
ATOM 2648 O O . ASP A 1 333 ? 19.188 -13.427 -10.071 1.00 96.56 333 ASP A O 1
ATOM 2652 N N . ILE A 1 334 ? 19.865 -12.502 -12.015 1.00 96.69 334 ILE A N 1
ATOM 2653 C CA . ILE A 1 334 ? 18.620 -11.803 -12.362 1.00 96.69 334 ILE A CA 1
ATOM 2654 C C . ILE A 1 334 ? 18.195 -12.114 -13.804 1.00 96.69 334 ILE A C 1
ATOM 2656 O O . ILE A 1 334 ? 17.737 -11.246 -14.557 1.00 96.69 334 ILE A O 1
ATOM 2660 N N . LEU A 1 335 ? 18.384 -13.367 -14.213 1.00 97.00 335 LEU A N 1
ATOM 2661 C CA . LEU A 1 335 ? 18.036 -13.839 -15.549 1.00 97.00 335 LEU A CA 1
ATOM 2662 C C . LEU A 1 335 ? 16.528 -13.736 -15.820 1.00 97.00 335 LEU A C 1
ATOM 2664 O O . LEU A 1 335 ? 15.709 -13.782 -14.903 1.00 97.00 335 LEU A O 1
ATOM 2668 N N . ASN A 1 336 ? 16.161 -13.666 -17.100 1.00 97.69 336 ASN A N 1
ATOM 2669 C CA . ASN A 1 336 ? 14.774 -13.660 -17.573 1.00 97.69 336 ASN A CA 1
ATOM 2670 C C . ASN A 1 336 ? 13.939 -12.480 -17.053 1.00 97.69 336 ASN A C 1
ATOM 2672 O O . ASN A 1 336 ? 12.774 -12.641 -16.724 1.00 97.69 336 ASN A O 1
ATOM 2676 N N . ASN A 1 337 ? 14.508 -11.278 -17.001 1.00 98.38 337 ASN A N 1
ATOM 2677 C CA . ASN A 1 337 ? 13.733 -10.047 -16.820 1.00 98.38 337 ASN A CA 1
ATOM 2678 C C . ASN A 1 337 ? 13.760 -9.215 -18.110 1.00 98.38 337 ASN A C 1
ATOM 2680 O O . ASN A 1 337 ? 14.695 -9.328 -18.908 1.00 98.38 337 ASN A O 1
ATOM 2684 N N . TYR A 1 338 ? 12.740 -8.386 -18.314 1.00 98.38 338 TYR A N 1
ATOM 2685 C CA . TYR A 1 338 ? 12.677 -7.394 -19.383 1.00 98.38 338 TYR A CA 1
ATOM 2686 C C . TYR A 1 338 ? 13.223 -6.053 -18.883 1.00 98.38 338 TYR A C 1
ATOM 2688 O O . TYR A 1 338 ? 12.770 -5.539 -17.861 1.00 98.38 338 TYR A O 1
ATOM 2696 N N . TRP A 1 339 ? 14.170 -5.464 -19.616 1.00 98.06 339 TRP A N 1
ATOM 2697 C CA . TRP A 1 339 ? 14.900 -4.259 -19.188 1.00 98.06 339 TRP A CA 1
ATOM 2698 C C . TRP A 1 339 ? 14.583 -3.003 -20.014 1.00 98.06 339 TRP A C 1
ATOM 2700 O O . TRP A 1 339 ? 15.346 -2.037 -19.994 1.00 98.06 339 TRP A O 1
ATOM 2710 N N . GLY A 1 340 ? 13.466 -3.013 -20.750 1.00 96.62 340 GLY A N 1
ATOM 2711 C CA . GLY A 1 340 ? 12.980 -1.865 -21.528 1.00 96.62 340 GLY A CA 1
ATOM 2712 C C . GLY A 1 340 ? 13.350 -1.875 -23.011 1.00 96.62 340 GLY A C 1
ATOM 2713 O O . GLY A 1 340 ? 12.837 -1.049 -23.760 1.00 96.62 340 GLY A O 1
ATOM 2714 N N . SER A 1 341 ? 14.219 -2.787 -23.451 1.00 95.12 341 SER A N 1
ATOM 2715 C CA . SER A 1 341 ? 14.614 -2.922 -24.856 1.00 95.12 341 SER A CA 1
ATOM 2716 C C . SER A 1 341 ? 15.176 -4.316 -25.157 1.00 95.12 341 SER A C 1
ATOM 2718 O O . SER A 1 341 ? 15.553 -5.062 -24.251 1.00 95.12 341 SER A O 1
ATOM 2720 N N . GLU A 1 342 ? 15.323 -4.646 -26.445 1.00 93.44 342 GLU A N 1
ATOM 2721 C CA . GLU A 1 342 ? 15.994 -5.878 -26.895 1.00 93.44 342 GLU A CA 1
ATOM 2722 C C . GLU A 1 342 ? 17.482 -5.941 -26.511 1.00 93.44 342 GLU A C 1
ATOM 2724 O O . GLU A 1 342 ? 18.078 -7.021 -26.513 1.00 93.44 342 GLU A O 1
ATOM 2729 N N . ARG A 1 343 ? 18.095 -4.794 -26.190 1.00 95.25 343 ARG A N 1
ATOM 2730 C CA . ARG A 1 343 ? 19.493 -4.666 -25.770 1.00 95.25 343 ARG A CA 1
ATOM 2731 C C . ARG A 1 343 ? 19.573 -3.777 -24.519 1.00 95.25 343 ARG A C 1
ATOM 2733 O O . ARG A 1 343 ? 19.669 -2.557 -24.672 1.00 95.25 343 ARG A O 1
ATOM 2740 N N . PRO A 1 344 ? 19.565 -4.369 -23.309 1.00 96.06 344 PRO A N 1
ATOM 2741 C CA . PRO A 1 344 ? 19.565 -3.642 -22.049 1.00 96.06 344 PRO A CA 1
ATOM 2742 C C . PRO A 1 344 ? 20.706 -2.632 -21.970 1.00 96.06 344 PRO A C 1
ATOM 2744 O O . PRO A 1 344 ? 21.845 -2.927 -22.345 1.00 96.06 344 PRO A O 1
ATOM 2747 N N . ASP A 1 345 ? 20.404 -1.446 -21.450 1.00 97.31 345 ASP A N 1
ATOM 2748 C CA . ASP A 1 345 ? 21.419 -0.445 -21.149 1.00 97.31 345 ASP A CA 1
ATOM 2749 C C . ASP A 1 345 ? 22.229 -0.892 -19.928 1.00 97.31 345 ASP A C 1
ATOM 2751 O O . ASP A 1 345 ? 21.770 -0.827 -18.788 1.00 97.31 345 ASP A O 1
ATOM 2755 N N . VAL A 1 346 ? 23.460 -1.343 -20.171 1.00 97.25 346 VAL A N 1
ATOM 2756 C CA . VAL A 1 346 ? 24.365 -1.840 -19.128 1.00 97.25 346 VAL A CA 1
ATOM 2757 C C . VAL A 1 346 ? 24.685 -0.789 -18.060 1.00 97.25 346 VAL A C 1
ATOM 2759 O O . VAL A 1 346 ? 25.021 -1.157 -16.938 1.00 97.25 346 VAL A O 1
ATOM 2762 N N . SER A 1 347 ? 24.552 0.507 -18.369 1.00 97.56 347 SER A N 1
ATOM 2763 C CA . SER A 1 347 ? 24.780 1.586 -17.400 1.00 97.56 347 SER A CA 1
ATOM 2764 C C . SER A 1 347 ? 23.688 1.670 -16.327 1.00 97.56 347 SER A C 1
ATOM 2766 O O . SER A 1 347 ? 23.911 2.241 -15.259 1.00 97.56 347 SER A O 1
ATOM 2768 N N . LYS A 1 348 ? 22.526 1.044 -16.568 1.00 98.06 348 LYS A N 1
ATOM 2769 C CA . LYS A 1 348 ? 21.411 0.946 -15.616 1.00 98.06 348 LYS A CA 1
ATOM 2770 C C . LYS A 1 348 ? 21.587 -0.166 -14.583 1.00 98.06 348 LYS A C 1
ATOM 2772 O O . LYS A 1 348 ? 20.683 -0.375 -13.774 1.00 98.06 348 LYS A O 1
ATOM 2777 N N . PHE A 1 349 ? 22.731 -0.845 -14.569 1.00 98.19 349 PHE A N 1
ATOM 2778 C CA . PHE A 1 349 ? 23.062 -1.871 -13.588 1.00 98.19 349 PHE A CA 1
ATOM 2779 C C . PHE A 1 349 ? 24.296 -1.465 -12.795 1.00 98.19 349 PHE A C 1
ATOM 2781 O O . PHE A 1 349 ? 25.292 -1.005 -13.352 1.00 98.19 349 PHE A O 1
ATOM 2788 N N . LYS A 1 350 ? 24.251 -1.677 -11.482 1.00 98.00 350 LYS A N 1
ATOM 2789 C CA . LYS A 1 350 ? 25.393 -1.433 -10.600 1.00 98.00 350 LYS A CA 1
ATOM 2790 C C . LYS A 1 350 ? 25.643 -2.644 -9.715 1.00 98.00 350 LYS A C 1
ATOM 2792 O O . LYS A 1 350 ? 24.751 -3.039 -8.979 1.00 98.00 350 LYS A O 1
ATOM 2797 N N . GLY A 1 351 ? 26.863 -3.179 -9.744 1.00 97.06 351 GLY A N 1
ATOM 2798 C CA . GLY A 1 351 ? 27.282 -4.331 -8.936 1.00 97.06 351 GLY A CA 1
ATOM 2799 C C . GLY A 1 351 ? 27.636 -5.565 -9.770 1.00 97.06 351 GLY A C 1
ATOM 2800 O O . GLY A 1 351 ? 27.605 -5.531 -10.999 1.00 97.06 351 GLY A O 1
ATOM 2801 N N . ASN A 1 352 ? 27.998 -6.659 -9.094 1.00 96.50 352 ASN A N 1
ATOM 2802 C CA . ASN A 1 352 ? 28.338 -7.940 -9.721 1.00 96.50 352 ASN A CA 1
ATOM 2803 C C . ASN A 1 352 ? 27.065 -8.725 -10.095 1.00 96.50 352 ASN A C 1
ATOM 2805 O O . ASN A 1 352 ? 26.546 -9.500 -9.296 1.00 96.50 352 ASN A O 1
ATOM 2809 N N . ILE A 1 353 ? 26.519 -8.474 -11.284 1.00 97.25 353 ILE A N 1
ATOM 2810 C CA . ILE A 1 353 ? 25.179 -8.928 -11.685 1.00 97.25 353 ILE A CA 1
ATOM 2811 C C . ILE A 1 353 ? 25.255 -9.810 -12.940 1.00 97.25 353 ILE A C 1
ATOM 2813 O O . ILE A 1 353 ? 25.980 -9.493 -13.883 1.00 97.25 353 ILE A O 1
ATOM 2817 N N . ASP A 1 354 ? 24.473 -10.894 -12.971 1.00 97.12 354 ASP A N 1
ATOM 2818 C CA . ASP A 1 354 ? 24.176 -11.676 -14.174 1.00 97.12 354 ASP A CA 1
ATOM 2819 C C . ASP A 1 354 ? 22.747 -11.428 -14.660 1.00 97.12 354 ASP A C 1
ATOM 2821 O O . ASP A 1 354 ? 21.790 -11.832 -14.006 1.00 97.12 354 ASP A O 1
ATOM 2825 N N . PHE A 1 355 ? 22.590 -10.786 -15.814 1.00 96.69 355 PHE A N 1
ATOM 2826 C CA . PHE A 1 355 ? 21.277 -10.448 -16.378 1.00 96.69 355 PHE A CA 1
ATOM 2827 C C . PHE A 1 355 ? 21.017 -11.092 -17.749 1.00 96.69 355 PHE A C 1
ATOM 2829 O O . PHE A 1 355 ? 20.028 -10.754 -18.397 1.00 96.69 355 PHE A O 1
ATOM 2836 N N . SER A 1 356 ? 21.897 -11.991 -18.217 1.00 95.69 356 SER A N 1
ATOM 2837 C CA . SER A 1 356 ? 21.808 -12.624 -19.541 1.00 95.69 356 SER A CA 1
ATOM 2838 C C . SER A 1 356 ? 21.618 -14.147 -19.453 1.00 95.69 356 SER A C 1
ATOM 2840 O O . SER A 1 356 ? 22.500 -14.828 -18.935 1.00 95.69 356 SER A O 1
ATOM 2842 N N . PRO A 1 357 ? 20.540 -14.722 -20.018 1.00 96.94 357 PRO A N 1
ATOM 2843 C CA . PRO A 1 357 ? 19.610 -14.089 -20.948 1.00 96.94 357 PRO A CA 1
ATOM 2844 C C . PRO A 1 357 ? 18.609 -13.144 -20.268 1.00 96.94 357 PRO A C 1
ATOM 2846 O O . PRO A 1 357 ? 18.149 -13.389 -19.154 1.00 96.94 357 PRO A O 1
ATOM 2849 N N . TRP A 1 358 ? 18.249 -12.079 -20.985 1.00 97.44 358 TRP A N 1
ATOM 2850 C CA . TRP A 1 358 ? 17.121 -11.203 -20.669 1.00 97.44 358 TRP A CA 1
ATOM 2851 C C . TRP A 1 358 ? 15.948 -11.483 -21.615 1.00 97.44 358 TRP A C 1
ATOM 2853 O O . TRP A 1 358 ? 16.119 -12.078 -22.684 1.00 97.44 358 TRP A O 1
ATOM 2863 N N . LEU A 1 359 ? 14.753 -11.035 -21.233 1.00 97.44 359 LEU A N 1
ATOM 2864 C CA . LEU A 1 359 ? 13.562 -11.120 -22.075 1.00 97.44 359 LEU A CA 1
ATOM 2865 C C . LEU A 1 359 ? 13.624 -10.056 -23.176 1.00 97.44 359 LEU A C 1
ATOM 2867 O O . LEU A 1 359 ? 13.916 -8.892 -22.904 1.00 97.44 359 LEU A O 1
ATOM 2871 N N . LYS A 1 360 ? 13.353 -10.459 -24.422 1.00 96.69 360 LYS A N 1
ATOM 2872 C CA . LYS A 1 360 ? 13.307 -9.549 -25.582 1.00 96.69 360 LYS A CA 1
ATOM 2873 C C . LYS A 1 360 ? 11.973 -8.822 -25.711 1.00 96.69 360 LYS A C 1
ATOM 2875 O O . LYS A 1 360 ? 11.927 -7.722 -26.246 1.00 96.69 360 LYS A O 1
ATOM 2880 N N . GLU A 1 361 ? 10.916 -9.450 -25.220 1.00 96.62 361 GLU A N 1
ATOM 2881 C CA . GLU A 1 361 ? 9.551 -8.946 -25.269 1.00 96.62 361 GLU A CA 1
ATOM 2882 C C . GLU A 1 361 ? 9.068 -8.621 -23.858 1.00 96.62 361 GLU A C 1
ATOM 2884 O O . GLU A 1 361 ? 9.575 -9.155 -22.865 1.00 96.62 361 GLU A O 1
ATOM 2889 N N . PHE A 1 362 ? 8.081 -7.732 -23.785 1.00 95.94 362 PHE A N 1
ATOM 2890 C CA . PHE A 1 362 ? 7.421 -7.405 -22.533 1.00 95.94 362 PHE A CA 1
ATOM 2891 C C . PHE A 1 362 ? 6.708 -8.660 -21.986 1.00 95.94 362 PHE A C 1
ATOM 2893 O O . PHE A 1 362 ? 5.989 -9.311 -22.749 1.00 95.94 362 PHE A O 1
ATOM 2900 N N . PRO A 1 363 ? 6.889 -9.038 -20.708 1.00 94.62 363 PRO A N 1
ATOM 2901 C CA . PRO A 1 363 ? 6.312 -10.272 -20.187 1.00 94.62 363 PRO A CA 1
ATOM 2902 C C . PRO A 1 363 ? 4.783 -10.168 -20.106 1.00 94.62 363 PRO A C 1
ATOM 2904 O O . PRO A 1 363 ? 4.255 -9.202 -19.564 1.00 94.62 363 PRO A O 1
ATOM 2907 N N . ALA A 1 364 ? 4.069 -11.181 -20.602 1.00 93.81 364 ALA A N 1
ATOM 2908 C CA . ALA A 1 364 ? 2.602 -11.180 -20.653 1.00 93.81 364 ALA A CA 1
ATOM 2909 C C . ALA A 1 364 ? 1.921 -11.239 -19.270 1.00 93.81 364 ALA A C 1
ATOM 2911 O O . ALA A 1 364 ? 0.764 -10.859 -19.146 1.00 93.81 364 ALA A O 1
ATOM 2912 N N . GLU A 1 365 ? 2.625 -11.722 -18.242 1.00 94.44 365 GLU A N 1
ATOM 2913 C CA . GLU A 1 365 ? 2.105 -11.858 -16.871 1.00 94.44 365 GLU A CA 1
ATOM 2914 C C . GLU A 1 365 ? 2.238 -10.578 -16.032 1.00 94.44 365 GLU A C 1
ATOM 2916 O O . GLU A 1 365 ? 1.718 -10.519 -14.912 1.00 94.44 365 GLU A O 1
ATOM 2921 N N . VAL A 1 366 ? 2.939 -9.563 -16.555 1.00 91.44 366 VAL A N 1
ATOM 2922 C CA . VAL A 1 366 ? 3.077 -8.263 -15.897 1.00 91.44 366 VAL A CA 1
ATOM 2923 C C . VAL A 1 366 ? 1.725 -7.543 -15.935 1.00 91.44 366 VAL A C 1
ATOM 2925 O O . VAL A 1 366 ? 1.137 -7.418 -17.009 1.00 91.44 366 VAL A O 1
ATOM 2928 N N . PRO A 1 367 ? 1.226 -7.057 -14.784 1.00 92.50 367 PRO A N 1
ATOM 2929 C CA . PRO A 1 367 ? -0.118 -6.512 -14.672 1.00 92.50 367 PRO A CA 1
ATOM 2930 C C . PRO A 1 367 ? -0.294 -5.206 -15.449 1.00 92.50 367 PRO A C 1
ATOM 2932 O O . PRO A 1 367 ? 0.629 -4.393 -15.571 1.00 92.50 367 PRO A O 1
ATOM 2935 N N . THR A 1 368 ? -1.530 -4.953 -15.860 1.00 93.12 368 THR A N 1
ATOM 2936 C CA . THR A 1 368 ? -1.989 -3.630 -16.296 1.00 93.12 368 THR A CA 1
ATOM 2937 C C . THR A 1 368 ? -2.733 -2.916 -15.166 1.00 93.12 368 THR A C 1
ATOM 2939 O O . THR A 1 368 ? -3.251 -3.541 -14.241 1.00 93.12 368 THR A O 1
ATOM 2942 N N . GLU A 1 369 ? -2.816 -1.585 -15.220 1.00 90.06 369 GLU A N 1
ATOM 2943 C CA . GLU A 1 369 ? -3.583 -0.824 -14.220 1.00 90.06 369 GLU A CA 1
ATOM 2944 C C . GLU A 1 369 ? -5.074 -1.174 -14.201 1.00 90.06 369 GLU A C 1
ATOM 2946 O O . GLU A 1 369 ? -5.730 -0.977 -13.181 1.00 90.06 369 GLU A O 1
ATOM 2951 N N . GLU A 1 370 ? -5.615 -1.657 -15.320 1.00 88.38 370 GLU A N 1
ATOM 2952 C CA . GLU A 1 370 ? -7.026 -2.026 -15.456 1.00 88.38 370 GLU A CA 1
ATOM 2953 C C . GLU A 1 370 ? -7.362 -3.320 -14.704 1.00 88.38 370 GLU A C 1
ATOM 2955 O O . GLU A 1 370 ? -8.503 -3.516 -14.291 1.00 88.38 370 GLU A O 1
ATOM 2960 N N . GLU A 1 371 ? -6.371 -4.185 -14.482 1.00 85.62 371 GLU A N 1
ATOM 2961 C CA . GLU A 1 371 ? -6.533 -5.447 -13.752 1.00 85.62 371 GLU A CA 1
ATOM 2962 C C . GLU A 1 371 ? -6.558 -5.266 -12.230 1.00 85.62 371 GLU A C 1
ATOM 2964 O O . GLU A 1 371 ? -6.916 -6.199 -11.506 1.00 85.62 371 GLU A O 1
ATOM 2969 N N . ILE A 1 372 ? -6.163 -4.089 -11.734 1.00 81.56 372 ILE A N 1
ATOM 2970 C CA . ILE A 1 372 ? -6.123 -3.783 -10.305 1.00 81.56 372 ILE A CA 1
ATOM 2971 C C . ILE A 1 372 ? -7.344 -2.932 -9.969 1.00 81.56 372 ILE A C 1
ATOM 2973 O O . ILE A 1 372 ? -7.435 -1.753 -10.317 1.00 81.56 372 ILE A O 1
ATOM 2977 N N . GLU A 1 373 ? -8.306 -3.557 -9.295 1.00 80.88 373 GLU A N 1
ATOM 2978 C CA . GLU A 1 373 ? -9.548 -2.910 -8.890 1.00 80.88 373 GLU A CA 1
ATOM 2979 C C . GLU A 1 373 ? -9.258 -1.710 -7.978 1.00 80.88 373 GLU A C 1
ATOM 2981 O O . GLU A 1 373 ? -8.596 -1.817 -6.947 1.00 80.88 373 GLU A O 1
ATOM 2986 N N . LYS A 1 374 ? -9.752 -0.537 -8.385 1.00 77.25 374 LYS A N 1
ATOM 2987 C CA . LYS A 1 374 ? -9.663 0.705 -7.610 1.00 77.25 374 LYS A CA 1
ATOM 2988 C C . LYS A 1 374 ? -10.886 0.801 -6.687 1.00 77.25 374 LYS A C 1
ATOM 2990 O O . LYS A 1 374 ? -11.965 0.356 -7.085 1.00 77.25 374 LYS A O 1
ATOM 2995 N N . PRO A 1 375 ? -10.779 1.418 -5.496 1.00 69.50 375 PRO A N 1
ATOM 2996 C CA . PRO A 1 375 ? -11.920 1.523 -4.597 1.00 69.50 375 PRO A CA 1
ATOM 2997 C C . PRO A 1 375 ? -13.088 2.269 -5.237 1.00 69.50 375 PRO A C 1
ATOM 2999 O O . PRO A 1 375 ? -12.913 3.189 -6.043 1.00 69.50 375 PRO A O 1
ATOM 3002 N N . ASN A 1 376 ? -14.299 1.896 -4.824 1.00 77.38 376 ASN A N 1
ATOM 3003 C CA . ASN A 1 376 ? -15.525 2.521 -5.297 1.00 77.38 376 ASN A CA 1
ATOM 3004 C C . ASN A 1 376 ? -15.705 3.939 -4.726 1.00 77.38 376 ASN A C 1
ATOM 3006 O O . ASN A 1 376 ? -16.389 4.143 -3.720 1.00 77.38 376 ASN A O 1
ATOM 3010 N N . TRP A 1 377 ? -15.133 4.925 -5.410 1.00 80.00 377 TRP A N 1
ATOM 3011 C CA . TRP A 1 377 ? -15.248 6.338 -5.054 1.00 80.00 377 TRP A CA 1
ATOM 3012 C C . TRP A 1 377 ? -16.685 6.855 -5.018 1.00 80.00 377 TRP A C 1
ATOM 3014 O O . TRP A 1 377 ? -17.015 7.660 -4.149 1.00 80.00 377 TRP A O 1
ATOM 3024 N N . ASP A 1 378 ? -17.556 6.370 -5.904 1.00 81.19 378 ASP A N 1
ATOM 3025 C CA . ASP A 1 378 ? -18.961 6.798 -5.956 1.00 81.19 378 ASP A CA 1
ATOM 3026 C C . ASP A 1 378 ? -19.694 6.483 -4.648 1.00 81.19 378 ASP A C 1
ATOM 3028 O O . ASP A 1 378 ? -20.554 7.240 -4.192 1.00 81.19 378 ASP A O 1
ATOM 3032 N N . GLY A 1 379 ? -19.297 5.391 -3.998 1.00 77.81 379 GLY A N 1
ATOM 3033 C CA . GLY A 1 379 ? -19.790 4.990 -2.691 1.00 77.81 379 GLY A CA 1
ATOM 3034 C C . GLY A 1 379 ? -19.443 5.968 -1.573 1.00 77.81 379 GLY A C 1
ATOM 3035 O O . GLY A 1 379 ? -20.301 6.375 -0.785 1.00 77.81 379 GLY A O 1
ATOM 3036 N N . LEU A 1 380 ? -18.184 6.401 -1.547 1.00 78.62 380 LEU A N 1
ATOM 3037 C CA . LEU A 1 380 ? -17.698 7.381 -0.581 1.00 78.62 380 LEU A CA 1
ATOM 3038 C C . LEU A 1 380 ? -18.345 8.759 -0.806 1.00 78.62 380 LEU A C 1
ATOM 3040 O O . LEU A 1 380 ? -18.794 9.395 0.146 1.00 78.62 380 LEU A O 1
ATOM 3044 N N . ILE A 1 381 ? -18.489 9.187 -2.066 1.00 82.75 381 ILE A N 1
ATOM 3045 C CA . ILE A 1 381 ? -19.205 10.424 -2.431 1.00 82.75 381 ILE A CA 1
ATOM 3046 C C . ILE A 1 381 ? -20.661 10.362 -1.970 1.00 82.75 381 ILE A C 1
ATOM 3048 O O . ILE A 1 381 ? -21.174 11.347 -1.438 1.00 82.75 381 ILE A O 1
ATOM 3052 N N . THR A 1 382 ? -21.321 9.218 -2.163 1.00 83.50 382 THR A N 1
ATOM 3053 C CA . THR A 1 382 ? -22.700 9.000 -1.706 1.00 83.50 382 THR A CA 1
ATOM 3054 C C . THR A 1 382 ? -22.788 9.145 -0.189 1.00 83.50 382 THR A C 1
ATOM 3056 O O . THR A 1 382 ? -23.655 9.867 0.301 1.00 83.50 382 THR A O 1
ATOM 3059 N N . THR A 1 383 ? -21.837 8.559 0.544 1.00 81.06 383 THR A N 1
ATOM 3060 C CA . THR A 1 383 ? -21.755 8.677 2.008 1.00 81.06 383 THR A CA 1
ATOM 3061 C C . THR A 1 383 ? -21.610 10.139 2.441 1.00 81.06 383 THR A C 1
ATOM 3063 O O . THR A 1 383 ? -22.430 10.634 3.211 1.00 81.06 383 THR A O 1
ATOM 3066 N N . TRP A 1 384 ? -20.646 10.885 1.888 1.00 83.25 384 TRP A N 1
ATOM 3067 C CA . TRP A 1 384 ? -20.486 12.310 2.210 1.00 83.25 384 TRP A CA 1
ATOM 3068 C C . TRP A 1 384 ? -21.693 13.154 1.805 1.00 83.25 384 TRP A C 1
ATOM 3070 O O . TRP A 1 384 ? -22.034 14.111 2.490 1.00 83.25 384 TRP A O 1
ATOM 3080 N N . THR A 1 385 ? -22.358 12.816 0.701 1.00 85.50 385 THR A N 1
ATOM 3081 C CA . THR A 1 385 ? -23.557 13.538 0.261 1.00 85.50 385 THR A CA 1
ATOM 3082 C C . THR A 1 385 ? -24.696 13.354 1.261 1.00 85.50 385 THR A C 1
ATOM 3084 O O . THR A 1 385 ? -25.341 14.336 1.608 1.00 85.50 385 THR A O 1
ATOM 3087 N N . ARG A 1 386 ? -24.892 12.141 1.796 1.00 81.88 386 ARG A N 1
ATOM 3088 C CA . ARG A 1 386 ? -25.863 11.886 2.874 1.00 81.88 386 ARG A CA 1
ATOM 3089 C C . ARG A 1 386 ? -25.524 12.657 4.149 1.00 81.88 386 ARG A C 1
ATOM 3091 O O . ARG A 1 386 ? -26.414 13.207 4.780 1.00 81.88 386 ARG A O 1
ATOM 3098 N N . MET A 1 387 ? -24.242 12.773 4.493 1.00 81.25 387 MET A N 1
ATOM 3099 C CA . MET A 1 387 ? -23.797 13.571 5.646 1.00 81.25 387 MET A CA 1
ATOM 3100 C C . MET A 1 387 ? -24.094 15.073 5.506 1.00 81.25 387 MET A C 1
ATOM 3102 O O . MET A 1 387 ? -24.127 15.779 6.509 1.00 81.25 387 MET A O 1
ATOM 3106 N N . LEU A 1 388 ? -24.325 15.595 4.293 1.00 84.50 388 LEU A N 1
ATOM 3107 C CA . LEU A 1 388 ? -24.784 16.980 4.120 1.00 84.50 388 LEU A CA 1
ATOM 3108 C C . LEU A 1 388 ? -26.217 17.197 4.623 1.00 84.50 388 LEU A C 1
ATOM 3110 O O . LEU A 1 388 ? -26.591 18.338 4.893 1.00 84.50 388 LEU A O 1
ATOM 3114 N N . GLU A 1 389 ? -27.003 16.127 4.735 1.00 84.31 389 GLU A N 1
ATOM 3115 C CA . GLU A 1 389 ? -28.366 16.147 5.270 1.00 84.31 389 GLU A CA 1
ATOM 3116 C C . GLU A 1 389 ? -28.385 16.047 6.807 1.00 84.31 389 GLU A C 1
ATOM 3118 O O . GLU A 1 389 ? -29.449 16.192 7.406 1.00 84.31 389 GLU A O 1
ATOM 3123 N N . ASP A 1 390 ? -27.225 15.845 7.450 1.00 78.31 390 ASP A N 1
ATOM 3124 C CA . ASP A 1 390 ? -27.096 15.772 8.909 1.00 78.31 390 ASP A CA 1
ATOM 3125 C C . ASP A 1 390 ? -27.427 17.122 9.574 1.00 78.31 390 ASP A C 1
ATOM 3127 O O . ASP A 1 390 ? -27.206 18.205 9.012 1.00 78.31 390 ASP A O 1
ATOM 3131 N N . GLU A 1 391 ? -27.985 17.078 10.781 1.00 77.56 391 GLU A N 1
ATOM 3132 C CA . GLU A 1 391 ? -28.338 18.280 11.536 1.00 77.56 391 GLU A CA 1
ATOM 3133 C C . GLU A 1 391 ? -27.111 18.933 12.199 1.00 77.56 391 GLU A C 1
ATOM 3135 O O . GLU A 1 391 ? -27.096 20.160 12.358 1.00 77.56 391 GLU A O 1
ATOM 3140 N N . ASP A 1 392 ? -26.068 18.156 12.525 1.00 74.50 392 ASP A N 1
ATOM 3141 C CA . ASP A 1 392 ? -24.836 18.636 13.154 1.00 74.50 392 ASP A CA 1
ATOM 3142 C C . ASP A 1 392 ? -23.968 19.414 12.147 1.00 74.50 392 ASP A C 1
ATOM 3144 O O . ASP A 1 392 ? -23.476 18.901 11.135 1.00 74.50 392 ASP A O 1
ATOM 3148 N N . GLU A 1 393 ? -23.743 20.699 12.434 1.00 80.94 393 GLU A N 1
ATOM 3149 C CA . GLU A 1 393 ? -22.953 21.594 11.586 1.00 80.94 393 GLU A CA 1
ATOM 3150 C C . GLU A 1 393 ? -21.509 21.110 11.388 1.00 80.94 393 GLU A C 1
ATOM 3152 O O . GLU A 1 393 ? -20.934 21.329 10.319 1.00 80.94 393 GLU A O 1
ATOM 3157 N N . ARG A 1 394 ? -20.929 20.406 12.368 1.00 75.38 394 ARG A N 1
ATOM 3158 C CA . ARG A 1 394 ? -19.565 19.866 12.272 1.00 75.38 394 ARG A CA 1
ATOM 3159 C C . ARG A 1 394 ? -19.495 18.770 11.215 1.00 75.38 394 ARG A C 1
ATOM 3161 O O . ARG A 1 394 ? -18.593 18.797 10.378 1.00 75.38 394 ARG A O 1
ATOM 3168 N N . VAL A 1 395 ? -20.480 17.871 11.206 1.00 74.19 395 VAL A N 1
ATOM 3169 C CA . VAL A 1 395 ? -20.610 16.777 10.231 1.00 74.19 395 VAL A CA 1
ATOM 3170 C C . VAL A 1 395 ? -20.808 17.342 8.822 1.00 74.19 395 VAL A C 1
ATOM 3172 O O . VAL A 1 395 ? -20.075 16.981 7.897 1.00 74.19 395 VAL A O 1
ATOM 3175 N N . ARG A 1 396 ? -21.716 18.314 8.656 1.00 81.25 396 ARG A N 1
ATOM 3176 C CA . ARG A 1 396 ? -21.940 18.977 7.359 1.00 81.25 396 ARG A CA 1
ATOM 3177 C C . ARG A 1 396 ? -20.725 19.746 6.856 1.00 81.25 396 ARG A C 1
ATOM 3179 O O . ARG A 1 396 ? -20.415 19.689 5.664 1.00 81.25 396 ARG A O 1
ATOM 3186 N N . SER A 1 397 ? -20.050 20.484 7.735 1.00 81.19 397 SER A N 1
ATOM 3187 C CA . SER A 1 397 ? -18.839 21.239 7.397 1.00 81.19 397 SER A CA 1
ATOM 3188 C C . SER A 1 397 ? -17.731 20.293 6.928 1.00 81.19 397 SER A C 1
ATOM 3190 O O . SER A 1 397 ? -17.146 20.502 5.861 1.00 81.19 397 SER A O 1
ATOM 3192 N N . TYR A 1 398 ? -17.534 19.190 7.657 1.00 80.94 398 TYR A N 1
ATOM 3193 C CA . TYR A 1 398 ? -16.610 18.120 7.294 1.00 80.94 398 TYR A CA 1
ATOM 3194 C C . TYR A 1 398 ? -16.933 17.525 5.913 1.00 80.94 398 TYR A C 1
ATOM 3196 O O . TYR A 1 398 ? -16.063 17.488 5.038 1.00 80.94 398 TYR A O 1
ATOM 3204 N N . ALA A 1 399 ? -18.187 17.130 5.674 1.00 82.94 399 ALA A N 1
ATOM 3205 C CA . ALA A 1 399 ? -18.620 16.565 4.396 1.00 82.94 399 ALA A CA 1
ATOM 3206 C C . ALA A 1 399 ? -18.490 17.566 3.231 1.00 82.94 399 ALA A C 1
ATOM 3208 O O . ALA A 1 399 ? -18.048 17.209 2.136 1.00 82.94 399 ALA A O 1
ATOM 3209 N N . THR A 1 400 ? -18.816 18.841 3.466 1.00 83.38 400 THR A N 1
ATOM 3210 C CA . THR A 1 400 ? -18.706 19.916 2.467 1.00 83.38 400 THR A CA 1
ATOM 3211 C C . THR A 1 400 ? -17.259 20.127 2.033 1.00 83.38 400 THR A C 1
ATOM 3213 O O . THR A 1 400 ? -16.978 20.217 0.833 1.00 83.38 400 THR A O 1
ATOM 3216 N N . ASP A 1 401 ? -16.328 20.195 2.988 1.00 85.25 401 ASP A N 1
ATOM 3217 C CA . ASP A 1 401 ? -14.911 20.372 2.680 1.00 85.25 401 ASP A CA 1
ATOM 3218 C C . ASP A 1 401 ? -14.353 19.176 1.894 1.00 85.25 401 ASP A C 1
ATOM 3220 O O . ASP A 1 401 ? -13.646 19.367 0.898 1.00 85.25 401 ASP A O 1
ATOM 322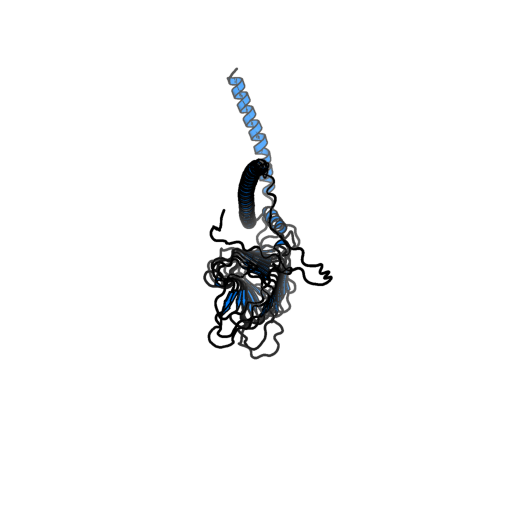4 N N . HIS A 1 402 ? -14.752 17.955 2.258 1.00 83.69 402 HIS A N 1
ATOM 3225 C CA . HIS A 1 402 ? -14.361 16.727 1.564 1.00 83.69 402 HIS A CA 1
ATOM 3226 C C . HIS A 1 402 ? -14.873 16.658 0.132 1.00 83.69 402 HIS A C 1
ATOM 3228 O O . HIS A 1 402 ? -14.084 16.475 -0.799 1.00 83.69 402 HIS A O 1
ATOM 3234 N N . LEU A 1 403 ? -16.167 16.899 -0.076 1.00 85.12 403 LEU A N 1
ATOM 3235 C CA . LEU A 1 403 ? -16.756 16.934 -1.412 1.00 85.12 403 LEU A CA 1
ATOM 3236 C C . LEU A 1 403 ? -16.125 18.027 -2.279 1.00 85.12 403 LEU A C 1
ATOM 3238 O O . LEU A 1 403 ? -15.906 17.817 -3.473 1.00 85.12 403 LEU A O 1
ATOM 3242 N N . ARG A 1 404 ? -15.792 19.187 -1.699 1.00 87.75 404 ARG A N 1
ATOM 3243 C CA . ARG A 1 404 ? -15.090 20.264 -2.408 1.00 87.75 404 ARG A CA 1
ATOM 3244 C C . ARG A 1 404 ? -13.683 19.837 -2.831 1.00 87.75 404 ARG A C 1
ATOM 3246 O O . ARG A 1 404 ? -13.330 20.028 -3.995 1.00 87.75 404 ARG A O 1
ATOM 3253 N N . LYS A 1 405 ? -12.890 19.265 -1.918 1.00 84.19 405 LYS A N 1
ATOM 3254 C CA . LYS A 1 405 ? -11.533 18.764 -2.203 1.00 84.19 405 LYS A CA 1
ATOM 3255 C C . LYS A 1 405 ? -11.560 17.674 -3.275 1.00 84.19 405 LYS A C 1
ATOM 3257 O O . LYS A 1 405 ? -10.798 17.755 -4.234 1.00 84.19 405 LYS A O 1
ATOM 3262 N N . PHE A 1 406 ? -12.489 16.727 -3.165 1.00 82.94 406 PHE A N 1
ATOM 3263 C CA . PHE A 1 406 ? -12.653 15.646 -4.134 1.00 82.94 406 PHE A CA 1
ATOM 3264 C C . PHE A 1 406 ? -13.041 16.168 -5.526 1.00 82.94 406 PHE A C 1
ATOM 3266 O O . PHE A 1 406 ? -12.424 15.802 -6.526 1.00 82.94 406 PHE A O 1
ATOM 3273 N N . LYS A 1 407 ? -14.016 17.087 -5.612 1.00 83.44 407 LYS A N 1
ATOM 3274 C CA . LYS A 1 407 ? -14.402 17.730 -6.883 1.00 83.44 407 LYS A CA 1
ATOM 3275 C C . LYS A 1 407 ? -13.242 18.496 -7.512 1.00 83.44 407 LYS A C 1
ATOM 3277 O O . LYS A 1 407 ? -13.081 18.441 -8.728 1.00 83.44 407 LYS A O 1
ATOM 3282 N N . LYS A 1 408 ? -12.435 19.184 -6.698 1.00 84.88 408 LYS A N 1
ATOM 3283 C CA . LYS A 1 408 ? -11.231 19.879 -7.164 1.00 84.88 408 LYS A CA 1
ATOM 3284 C C . LYS A 1 408 ? -10.222 18.891 -7.756 1.00 84.88 408 LYS A C 1
ATOM 3286 O O . LYS A 1 408 ? -9.825 19.081 -8.897 1.00 84.88 408 LYS A O 1
ATOM 3291 N N . GLN A 1 409 ? -9.905 17.810 -7.044 1.00 80.88 409 GLN A N 1
ATOM 3292 C CA . GLN A 1 409 ? -8.986 16.770 -7.522 1.00 80.88 409 GLN A CA 1
ATOM 3293 C C . GLN A 1 409 ? -9.471 16.123 -8.828 1.00 80.88 409 GLN A C 1
ATOM 3295 O O . GLN A 1 409 ? -8.693 15.953 -9.760 1.00 80.88 409 GLN A O 1
ATOM 3300 N N . LYS A 1 410 ? -10.769 15.807 -8.940 1.00 80.25 410 LYS A N 1
ATOM 3301 C CA . LYS A 1 410 ? -11.356 15.283 -10.186 1.00 80.25 410 LYS A CA 1
ATOM 3302 C C . LYS A 1 410 ? -11.335 16.295 -11.331 1.00 80.25 410 LYS A C 1
ATOM 3304 O O . LYS A 1 410 ? -11.187 15.901 -12.485 1.00 80.25 410 LYS A O 1
ATOM 3309 N N . GLY A 1 411 ? -11.505 17.579 -11.020 1.00 82.56 411 GLY A N 1
ATOM 3310 C CA . GLY A 1 411 ? -11.356 18.671 -11.978 1.00 82.56 411 GLY A CA 1
ATOM 3311 C C . GLY A 1 411 ? -9.931 18.755 -12.521 1.00 82.56 411 GLY A C 1
ATOM 3312 O O . GLY A 1 411 ? -9.758 18.737 -13.735 1.00 82.56 411 GLY A O 1
ATOM 3313 N N . GLU A 1 412 ? -8.939 18.748 -11.630 1.00 79.81 412 GLU A N 1
ATOM 3314 C CA . GLU A 1 412 ? -7.508 18.765 -11.967 1.00 79.81 412 GLU A CA 1
ATOM 3315 C C . GLU A 1 412 ? -7.107 17.526 -12.791 1.00 79.81 412 GLU A C 1
ATOM 3317 O O . GLU A 1 412 ? -6.485 17.667 -13.839 1.00 79.81 412 GLU A O 1
ATOM 3322 N N . GLU A 1 413 ? -7.554 16.322 -12.407 1.00 78.81 413 GLU A N 1
ATOM 3323 C CA . GLU A 1 413 ? -7.305 15.080 -13.165 1.00 78.81 413 GLU A CA 1
ATOM 3324 C C . GLU A 1 413 ? -7.895 15.150 -14.587 1.00 78.81 413 GLU A C 1
ATOM 3326 O O . GLU A 1 413 ? -7.301 14.676 -15.559 1.00 78.81 413 GLU A O 1
ATOM 3331 N N . LYS A 1 414 ? -9.089 15.740 -14.729 1.00 83.94 414 LYS A N 1
ATOM 3332 C CA . LYS A 1 414 ? -9.735 15.924 -16.032 1.00 83.94 414 LYS A CA 1
ATOM 3333 C C . LYS A 1 414 ? -8.984 16.942 -16.890 1.00 83.94 414 LYS A C 1
ATOM 3335 O O . LYS A 1 414 ? -8.849 16.716 -18.090 1.00 83.94 414 LYS A O 1
ATOM 3340 N N . GLU A 1 415 ? -8.532 18.043 -16.299 1.00 82.62 415 GLU A N 1
ATOM 3341 C CA . GLU A 1 415 ? -7.771 19.087 -16.987 1.00 82.62 415 GLU A CA 1
ATOM 3342 C C . GLU A 1 415 ? -6.412 18.560 -17.471 1.00 82.62 415 GLU A C 1
ATOM 3344 O O . GLU A 1 415 ? -6.107 18.699 -18.652 1.00 82.62 415 GLU A O 1
ATOM 3349 N N . GLU A 1 416 ? -5.676 17.822 -16.633 1.00 81.12 416 GLU A N 1
ATOM 3350 C CA . GLU A 1 416 ? -4.410 17.176 -17.013 1.00 81.12 416 GLU A CA 1
ATOM 3351 C C . GLU A 1 416 ? -4.600 16.170 -18.165 1.00 81.12 416 GLU A C 1
ATOM 3353 O O . GLU A 1 416 ? -3.813 16.125 -19.115 1.00 81.12 416 GLU A O 1
ATOM 3358 N N . LYS A 1 417 ? -5.673 15.365 -18.130 1.00 82.62 417 LYS A N 1
ATOM 3359 C CA . LYS A 1 417 ? -5.998 14.440 -19.231 1.00 82.62 417 LYS A CA 1
ATOM 3360 C C . LYS A 1 417 ? -6.315 15.180 -20.528 1.00 82.62 417 LYS A C 1
ATOM 3362 O O . LYS A 1 417 ? -5.909 14.723 -21.595 1.00 82.62 417 LYS A O 1
ATOM 3367 N N . LEU A 1 418 ? -7.036 16.299 -20.452 1.00 83.94 418 LEU A N 1
ATOM 3368 C CA . LEU A 1 418 ? -7.322 17.129 -21.621 1.00 83.94 418 LEU A CA 1
ATOM 3369 C C . LEU A 1 418 ? -6.041 17.746 -22.189 1.00 83.94 418 LEU A C 1
ATOM 3371 O O . LEU A 1 418 ? -5.851 17.704 -23.401 1.00 83.94 418 LEU A O 1
ATOM 3375 N N . GLU A 1 419 ? -5.140 18.233 -21.337 1.00 89.00 419 GLU A N 1
ATOM 3376 C CA . GLU A 1 419 ? -3.844 18.774 -21.755 1.00 89.00 419 GLU A CA 1
ATOM 3377 C C . GLU A 1 419 ? -2.989 17.715 -22.471 1.00 89.00 419 GLU A C 1
ATOM 3379 O O . GLU A 1 419 ? -2.510 17.961 -23.579 1.00 89.00 419 GLU A O 1
ATOM 3384 N N . LYS A 1 420 ? -2.892 16.493 -21.924 1.00 87.31 420 LYS A N 1
ATOM 3385 C CA . LYS A 1 420 ? -2.194 15.370 -22.583 1.00 87.31 420 LYS A CA 1
ATOM 3386 C C . LYS A 1 420 ? -2.820 14.992 -23.927 1.00 87.31 420 LYS A C 1
ATOM 3388 O O . LYS A 1 420 ? -2.099 14.687 -24.876 1.00 87.31 420 LYS A O 1
ATOM 3393 N N . ILE A 1 421 ? -4.150 15.009 -24.033 1.00 87.44 421 I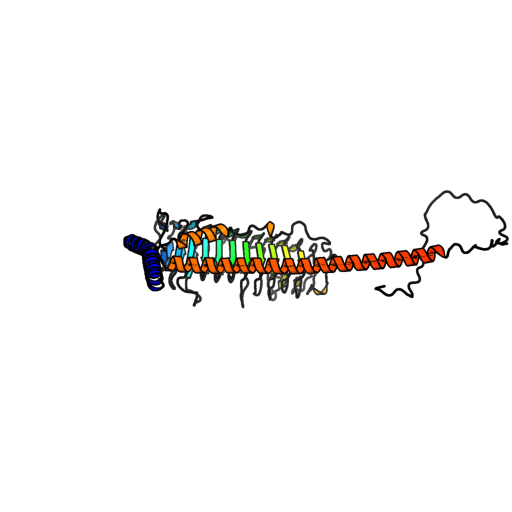LE A N 1
ATOM 3394 C CA . ILE A 1 421 ? -4.848 14.754 -25.303 1.00 87.44 421 ILE A CA 1
ATOM 3395 C C . ILE A 1 421 ? -4.498 15.830 -26.336 1.00 87.44 421 ILE A C 1
ATOM 3397 O O . ILE A 1 421 ? -4.238 15.496 -27.492 1.00 87.44 421 ILE A O 1
ATOM 3401 N N . GLU A 1 422 ? -4.463 17.103 -25.944 1.00 92.25 422 GLU A N 1
ATOM 3402 C CA . GLU A 1 422 ? -4.077 18.193 -26.846 1.00 92.25 422 GLU A CA 1
ATOM 3403 C C . GLU A 1 422 ? -2.597 18.107 -27.259 1.00 92.25 422 GLU A C 1
ATOM 3405 O O . GLU A 1 422 ? -2.277 18.288 -28.438 1.00 92.25 422 GLU A O 1
ATOM 3410 N N . GLU A 1 423 ? -1.694 17.725 -26.350 1.00 92.94 423 GLU A N 1
ATOM 3411 C CA . GLU A 1 423 ? -0.288 17.462 -26.682 1.00 92.94 423 GLU A CA 1
ATOM 3412 C C . GLU A 1 423 ? -0.149 16.316 -27.702 1.00 92.94 423 GLU A C 1
ATOM 3414 O O . GLU A 1 423 ? 0.585 16.432 -28.688 1.00 92.94 423 GLU A O 1
ATOM 3419 N N . LEU A 1 424 ? -0.885 15.217 -27.512 1.00 91.25 424 LEU A N 1
ATOM 3420 C CA . LEU A 1 424 ? -0.876 14.080 -28.435 1.00 91.25 424 LEU A CA 1
ATOM 3421 C C . LEU A 1 424 ? -1.440 14.448 -29.810 1.00 91.25 424 LEU A C 1
ATOM 3423 O O . LEU A 1 424 ? -0.849 14.078 -30.824 1.00 91.25 424 LEU A O 1
ATOM 3427 N N . LYS A 1 425 ? -2.530 15.222 -29.872 1.00 92.62 425 LYS A N 1
ATOM 3428 C CA . LYS A 1 425 ? -3.068 15.738 -31.143 1.00 92.62 425 LYS A CA 1
ATOM 3429 C C . LYS A 1 425 ? -2.038 16.579 -31.892 1.00 92.62 425 LYS A C 1
ATOM 3431 O O . LYS A 1 425 ? -1.912 16.451 -33.113 1.00 92.62 425 LYS A O 1
ATOM 3436 N N . LYS A 1 426 ? -1.270 17.405 -31.174 1.00 96.19 426 LYS A N 1
ATOM 3437 C CA . LYS A 1 426 ? -0.184 18.191 -31.767 1.00 96.19 426 LYS A CA 1
ATOM 3438 C C . LYS A 1 426 ? 0.904 17.286 -32.353 1.00 96.19 426 LYS A C 1
ATOM 3440 O O . LYS A 1 426 ? 1.269 17.480 -33.509 1.00 96.19 426 LYS A O 1
ATOM 3445 N N . LYS A 1 427 ? 1.351 16.264 -31.613 1.00 92.94 427 LYS A N 1
ATOM 3446 C CA . LYS A 1 427 ? 2.339 15.283 -32.105 1.00 92.94 427 LYS A CA 1
ATOM 3447 C C . LYS A 1 427 ? 1.835 14.524 -33.333 1.00 92.94 427 LYS A C 1
ATOM 3449 O O . LYS A 1 427 ? 2.578 14.377 -34.295 1.00 92.94 427 LYS A O 1
ATOM 3454 N N . ILE A 1 428 ? 0.570 14.097 -33.343 1.00 93.31 428 ILE A N 1
ATOM 3455 C CA . ILE A 1 428 ? -0.051 13.447 -34.512 1.00 93.31 428 ILE A CA 1
ATOM 3456 C C . ILE A 1 428 ? -0.021 14.384 -35.724 1.00 93.31 428 ILE A C 1
ATOM 3458 O O . ILE A 1 428 ? 0.398 13.977 -36.802 1.00 93.31 428 ILE A O 1
ATOM 3462 N N . THR A 1 429 ? -0.373 15.656 -35.533 1.00 96.25 429 THR A N 1
ATOM 3463 C CA . THR A 1 429 ? -0.339 16.658 -36.610 1.00 96.25 429 THR A CA 1
ATOM 3464 C C . THR A 1 429 ? 1.083 16.874 -37.148 1.00 96.25 429 THR A C 1
ATOM 3466 O O . THR A 1 429 ? 1.277 17.063 -38.348 1.00 96.25 429 THR A O 1
ATOM 3469 N N . GLU A 1 430 ? 2.097 16.861 -36.279 1.00 96.81 430 GLU A N 1
ATOM 3470 C CA . GLU A 1 430 ? 3.507 16.950 -36.681 1.00 96.81 430 GLU A CA 1
ATOM 3471 C C . GLU A 1 430 ? 3.950 15.709 -37.470 1.00 96.81 430 GLU A C 1
ATOM 3473 O O . GLU A 1 430 ? 4.577 15.853 -38.520 1.00 96.81 430 GLU A O 1
ATOM 3478 N N . PHE A 1 431 ? 3.551 14.508 -37.041 1.00 94.81 431 PHE A N 1
ATOM 3479 C CA . PHE A 1 431 ? 3.812 13.270 -37.780 1.00 94.81 431 PHE A CA 1
ATOM 3480 C C . PHE A 1 431 ? 3.130 13.236 -39.149 1.00 94.81 431 PHE A C 1
ATOM 3482 O O . PHE A 1 431 ? 3.732 12.778 -40.117 1.00 94.81 431 PHE A O 1
ATOM 3489 N N . GLU A 1 432 ? 1.900 13.735 -39.266 1.00 96.38 432 GLU A N 1
ATOM 3490 C CA . GLU A 1 432 ? 1.196 13.813 -40.551 1.00 96.38 432 GLU A CA 1
ATOM 3491 C C . GLU A 1 432 ? 1.894 14.766 -41.528 1.00 96.38 432 GLU A C 1
ATOM 3493 O O . GLU A 1 432 ? 2.041 14.438 -42.706 1.00 96.38 432 GLU A O 1
ATOM 3498 N N . LYS A 1 433 ? 2.392 15.912 -41.047 1.00 97.62 433 LYS A N 1
ATOM 3499 C CA . LYS A 1 433 ? 3.195 16.834 -41.867 1.00 97.62 433 LYS A CA 1
ATOM 3500 C C . LYS A 1 433 ? 4.496 16.194 -42.333 1.00 97.62 433 LYS A C 1
ATOM 3502 O O . LYS A 1 433 ? 4.862 16.338 -43.496 1.00 97.62 433 LYS A O 1
ATOM 3507 N N . GLU A 1 434 ? 5.176 15.486 -41.439 1.00 97.31 434 GLU A N 1
ATOM 3508 C CA . GLU A 1 434 ? 6.422 14.797 -41.763 1.00 97.31 434 GLU A CA 1
ATOM 3509 C C . GLU A 1 434 ? 6.196 13.668 -42.774 1.00 97.31 434 GLU A C 1
ATOM 3511 O O . GLU A 1 434 ? 6.960 13.521 -43.726 1.00 97.31 434 GLU A O 1
ATOM 3516 N N . LYS A 1 435 ? 5.094 12.925 -42.638 1.00 96.75 435 LYS A N 1
ATOM 3517 C CA . LYS A 1 435 ? 4.681 11.919 -43.617 1.00 96.75 435 LYS A CA 1
ATOM 3518 C C . LYS A 1 435 ? 4.471 12.536 -45.004 1.00 96.75 435 LYS A C 1
ATOM 3520 O O . LYS A 1 435 ? 5.002 12.003 -45.973 1.00 96.75 435 LYS A O 1
ATOM 3525 N N . ILE A 1 436 ? 3.749 13.657 -45.098 1.00 97.69 436 ILE A N 1
ATOM 3526 C CA . ILE A 1 436 ? 3.533 14.368 -46.371 1.00 97.69 436 ILE A CA 1
ATOM 3527 C C . ILE A 1 436 ? 4.872 14.818 -46.970 1.00 97.69 436 ILE A C 1
ATOM 3529 O O . ILE A 1 436 ? 5.111 14.603 -48.155 1.00 97.69 436 ILE A O 1
ATOM 3533 N N . ARG A 1 437 ? 5.777 15.376 -46.155 1.00 98.12 437 ARG A N 1
ATOM 3534 C CA . ARG A 1 437 ? 7.118 15.787 -46.601 1.00 98.12 437 ARG A CA 1
ATOM 3535 C C . ARG A 1 437 ? 7.905 14.619 -47.200 1.00 98.12 437 ARG A C 1
ATOM 3537 O O . ARG A 1 437 ? 8.478 14.757 -48.277 1.00 98.12 437 ARG A O 1
ATOM 3544 N N . ILE A 1 438 ? 7.905 13.466 -46.531 1.00 96.38 438 ILE A N 1
ATOM 3545 C CA . ILE A 1 438 ? 8.569 12.249 -47.019 1.00 96.38 438 ILE A CA 1
ATOM 3546 C C . ILE A 1 438 ? 7.928 11.762 -48.328 1.00 96.38 438 ILE A C 1
ATOM 3548 O O . ILE A 1 438 ? 8.639 11.355 -49.245 1.00 96.38 438 ILE A O 1
ATOM 3552 N N . GLU A 1 439 ? 6.599 11.815 -48.450 1.00 97.31 439 GLU A N 1
ATOM 3553 C CA . GLU A 1 439 ? 5.891 11.454 -49.686 1.00 97.31 439 GLU A CA 1
ATOM 3554 C C . GLU A 1 439 ? 6.255 12.389 -50.857 1.00 97.31 439 GLU A C 1
ATOM 3556 O O . GLU A 1 439 ? 6.472 11.912 -51.973 1.00 97.31 439 GLU A O 1
ATOM 3561 N N . GLU A 1 440 ? 6.404 13.695 -50.614 1.00 98.00 440 GLU A N 1
ATOM 3562 C CA . GLU A 1 440 ? 6.866 14.669 -51.615 1.00 98.00 440 GLU A CA 1
ATOM 3563 C C . GLU A 1 440 ? 8.327 14.436 -52.036 1.00 98.00 440 GLU A C 1
ATOM 3565 O O . GLU A 1 440 ? 8.646 14.485 -53.229 1.00 98.00 440 GLU A O 1
ATOM 3570 N N . GLU A 1 441 ? 9.218 14.148 -51.082 1.00 97.75 441 GLU A N 1
ATOM 3571 C CA . GLU A 1 441 ? 10.622 13.811 -51.356 1.00 97.75 441 GLU A CA 1
ATOM 3572 C C . GLU A 1 441 ? 10.738 12.513 -52.174 1.00 97.75 441 GLU A C 1
ATOM 3574 O O . GLU A 1 441 ? 11.491 12.460 -53.152 1.00 97.75 441 GLU A O 1
ATOM 3579 N N . LEU A 1 442 ? 9.938 11.492 -51.847 1.00 96.44 442 LEU A N 1
ATOM 3580 C CA . LEU A 1 442 ? 9.860 10.244 -52.610 1.00 96.44 442 LEU A CA 1
ATOM 3581 C C . LEU A 1 442 ? 9.348 10.468 -54.037 1.00 96.44 442 LEU A C 1
ATOM 3583 O O . LEU A 1 442 ? 9.889 9.889 -54.980 1.00 96.44 442 LEU A O 1
ATOM 3587 N N . GLU A 1 443 ? 8.329 11.305 -54.220 1.00 97.56 443 GLU A N 1
ATOM 3588 C CA . GLU A 1 443 ? 7.797 11.632 -55.545 1.00 97.56 443 GLU A CA 1
ATOM 3589 C C . GLU A 1 443 ? 8.814 12.411 -56.391 1.00 97.56 443 GLU A C 1
ATOM 3591 O O . GLU A 1 443 ? 8.972 12.155 -57.588 1.00 97.56 443 GLU A O 1
ATOM 3596 N N . LYS A 1 444 ? 9.568 13.325 -55.772 1.00 97.31 444 LYS A N 1
ATOM 3597 C CA . LYS A 1 444 ? 10.671 14.022 -56.439 1.00 97.31 444 LYS A CA 1
ATOM 3598 C C . LYS A 1 444 ? 11.759 13.041 -56.889 1.00 97.31 444 LYS A C 1
ATOM 3600 O O . LYS A 1 444 ? 12.162 13.084 -58.051 1.00 97.31 444 LYS A O 1
ATOM 3605 N N . ALA A 1 445 ? 12.175 12.126 -56.014 1.00 94.75 445 ALA A N 1
ATOM 3606 C CA . ALA A 1 445 ? 13.165 11.101 -56.340 1.00 94.75 445 ALA A CA 1
ATOM 3607 C C . ALA A 1 445 ? 12.691 10.171 -57.474 1.00 94.75 445 ALA A C 1
ATOM 3609 O O . ALA A 1 445 ? 13.475 9.813 -58.355 1.00 94.75 445 ALA A O 1
ATOM 3610 N N . ARG A 1 446 ? 11.397 9.819 -57.507 1.00 95.00 446 ARG A N 1
ATOM 3611 C CA . ARG A 1 446 ? 10.798 9.044 -58.609 1.00 95.00 446 ARG A CA 1
ATOM 3612 C C . ARG A 1 446 ? 10.894 9.775 -59.945 1.00 95.00 446 ARG A C 1
ATOM 3614 O O . ARG A 1 446 ? 11.346 9.176 -60.916 1.00 95.00 446 ARG A O 1
ATOM 3621 N N . LYS A 1 447 ? 10.547 11.065 -59.990 1.00 95.75 447 LYS A N 1
ATOM 3622 C CA . LYS A 1 447 ? 10.659 11.884 -61.212 1.00 95.75 447 LYS A CA 1
ATOM 3623 C C . LYS A 1 447 ? 12.100 12.012 -61.704 1.00 95.75 447 LYS A C 1
ATOM 3625 O O . LYS A 1 447 ? 12.346 11.949 -62.907 1.00 95.75 447 LYS A O 1
ATOM 3630 N N . GLU A 1 448 ? 13.057 12.169 -60.790 1.00 94.75 448 GLU A N 1
ATOM 3631 C CA . GLU A 1 448 ? 14.486 12.190 -61.132 1.00 94.75 448 GLU A CA 1
ATOM 3632 C C . GLU A 1 448 ? 14.938 10.849 -61.739 1.00 94.75 448 GLU A C 1
ATOM 3634 O O . GLU A 1 448 ? 15.627 10.831 -62.763 1.00 94.75 448 GLU A O 1
ATOM 3639 N N . LEU A 1 449 ? 14.491 9.722 -61.175 1.00 92.31 449 LEU A N 1
ATOM 3640 C CA . LEU A 1 449 ? 14.782 8.387 -61.699 1.00 92.31 449 LEU A CA 1
ATOM 3641 C C . LEU A 1 449 ? 14.145 8.141 -63.076 1.00 92.31 449 LEU A C 1
ATOM 3643 O O . LEU A 1 449 ? 14.807 7.603 -63.965 1.00 92.31 449 LEU A O 1
ATOM 3647 N N . GLU A 1 450 ? 12.894 8.559 -63.281 1.00 92.69 450 GLU A N 1
ATOM 3648 C CA . GLU A 1 450 ? 12.222 8.482 -64.584 1.00 92.69 450 GLU A CA 1
ATOM 3649 C C . GLU A 1 450 ? 13.001 9.261 -65.650 1.00 92.69 450 GLU A C 1
ATOM 3651 O O . GLU A 1 450 ? 13.295 8.714 -66.718 1.00 92.69 450 GLU A O 1
ATOM 3656 N N . GLY A 1 451 ? 13.454 10.477 -65.318 1.00 87.31 451 GLY A N 1
ATOM 3657 C CA . GLY A 1 451 ? 14.324 11.285 -66.173 1.00 87.31 451 GLY A CA 1
ATOM 3658 C C . GLY A 1 451 ? 15.610 10.556 -66.586 1.00 87.31 451 GLY A C 1
ATOM 3659 O O . GLY A 1 451 ? 16.002 10.594 -67.756 1.00 87.31 451 GLY A O 1
ATOM 3660 N N . LEU A 1 452 ? 16.230 9.816 -65.663 1.00 83.75 452 LEU A N 1
ATOM 3661 C CA . LEU A 1 452 ? 17.409 8.992 -65.949 1.00 83.75 452 LEU A CA 1
ATOM 3662 C C . LEU A 1 452 ? 17.086 7.776 -66.829 1.00 83.75 452 LEU A C 1
ATOM 3664 O O . LEU A 1 452 ? 17.895 7.402 -67.679 1.00 83.75 452 LEU A O 1
ATOM 3668 N N . THR A 1 453 ? 15.911 7.160 -66.676 1.00 75.75 453 THR A N 1
ATOM 3669 C CA . THR A 1 453 ? 15.505 6.030 -67.530 1.00 75.75 453 THR A CA 1
ATOM 3670 C C . THR A 1 453 ? 15.208 6.446 -68.971 1.00 75.75 453 THR A C 1
ATOM 3672 O O . THR A 1 453 ? 15.548 5.702 -69.892 1.00 75.75 453 THR A O 1
ATOM 3675 N N . SER A 1 454 ? 14.703 7.664 -69.201 1.00 66.50 454 SER A N 1
ATOM 3676 C CA . SER A 1 454 ? 14.549 8.230 -70.551 1.00 66.50 454 SER A CA 1
ATOM 3677 C C . SER A 1 454 ? 15.878 8.491 -71.277 1.00 66.50 454 SER A C 1
ATOM 3679 O O . SER A 1 454 ? 15.898 8.558 -72.503 1.00 66.50 454 SER A O 1
ATOM 3681 N N . ILE A 1 455 ? 17.006 8.556 -70.560 1.00 59.09 455 ILE A N 1
ATOM 3682 C CA . ILE A 1 455 ? 18.348 8.735 -71.147 1.00 59.09 455 ILE A CA 1
ATOM 3683 C C . ILE A 1 455 ? 18.926 7.399 -71.675 1.00 59.09 455 ILE A C 1
ATOM 3685 O O . ILE A 1 455 ? 19.969 7.381 -72.320 1.00 59.09 455 ILE A O 1
ATOM 3689 N N . LYS A 1 456 ? 18.238 6.259 -71.498 1.00 52.75 456 LYS A N 1
ATOM 3690 C CA . LYS A 1 456 ? 18.708 4.928 -71.941 1.00 52.75 456 LYS A CA 1
ATOM 3691 C C . LYS A 1 456 ? 18.167 4.421 -73.287 1.00 52.75 456 LYS A C 1
ATOM 3693 O O . LYS A 1 456 ? 18.291 3.235 -73.575 1.00 52.75 456 LYS A O 1
ATOM 3698 N N . GLN A 1 457 ? 17.695 5.308 -74.162 1.00 50.75 457 GLN A N 1
ATOM 3699 C CA . GLN A 1 457 ? 17.740 5.069 -75.615 1.00 50.75 457 GLN A CA 1
ATOM 3700 C C . GLN A 1 457 ? 18.964 5.756 -76.235 1.00 50.75 457 GLN A C 1
ATOM 3702 O O . GLN A 1 457 ? 18.879 6.445 -77.245 1.00 50.75 457 GLN A O 1
ATOM 3707 N N . VAL A 1 458 ? 20.136 5.575 -75.625 1.00 49.25 458 VAL A N 1
ATOM 3708 C CA . VAL A 1 458 ? 21.376 5.693 -76.391 1.00 49.25 458 VAL A CA 1
ATOM 3709 C C . VAL A 1 458 ? 21.453 4.411 -77.203 1.00 49.25 458 VAL A C 1
ATOM 3711 O O . VAL A 1 458 ? 21.632 3.334 -76.632 1.00 49.25 458 VAL A O 1
ATOM 3714 N N . GLU A 1 459 ? 21.237 4.526 -78.515 1.00 50.78 459 GLU A N 1
ATOM 3715 C CA . GLU A 1 459 ? 21.580 3.484 -79.477 1.00 50.78 459 GLU A CA 1
ATOM 3716 C C . GLU A 1 459 ? 22.985 2.998 -79.136 1.00 50.78 459 GLU A C 1
ATOM 3718 O O . GLU A 1 459 ? 23.963 3.724 -79.300 1.00 50.78 459 GLU A O 1
ATOM 3723 N N . ILE A 1 460 ? 23.083 1.788 -78.589 1.00 45.84 460 ILE A N 1
ATOM 3724 C CA . ILE A 1 460 ? 24.361 1.104 -78.477 1.00 45.84 460 ILE A CA 1
ATOM 3725 C C . ILE A 1 460 ? 24.762 0.868 -79.934 1.00 45.84 460 ILE A C 1
ATOM 3727 O O . ILE A 1 460 ? 24.083 0.080 -80.603 1.00 45.84 460 ILE A O 1
ATOM 3731 N N . PRO A 1 461 ? 25.800 1.539 -80.471 1.00 46.22 461 PRO A N 1
ATOM 3732 C CA . PRO A 1 461 ? 26.283 1.181 -81.788 1.00 46.22 461 PRO A CA 1
ATOM 3733 C C . PRO A 1 461 ? 26.659 -0.289 -81.699 1.00 46.22 461 PRO A C 1
ATOM 3735 O O . PRO A 1 461 ? 27.333 -0.689 -80.749 1.00 46.22 461 PRO A O 1
ATOM 3738 N N . SER A 1 462 ? 26.155 -1.093 -82.634 1.00 43.75 462 SER A N 1
ATOM 3739 C CA . SER A 1 462 ? 26.387 -2.530 -82.708 1.00 43.75 462 SER A CA 1
ATOM 3740 C C . SER A 1 462 ? 27.887 -2.815 -82.630 1.00 43.75 462 SER A C 1
ATOM 3742 O O . SER A 1 462 ? 28.597 -2.796 -83.635 1.00 43.75 462 SER A O 1
ATOM 3744 N N . PHE A 1 463 ? 28.385 -3.043 -81.421 1.00 41.41 463 PHE A N 1
ATOM 3745 C CA . PHE A 1 463 ? 29.763 -3.412 -81.190 1.00 41.41 463 PHE A CA 1
ATOM 3746 C C . PHE A 1 463 ? 29.807 -4.918 -81.387 1.00 41.41 463 PHE A C 1
ATOM 3748 O O . PHE A 1 463 ? 29.578 -5.689 -80.461 1.00 41.41 463 PHE A O 1
ATOM 3755 N N . THR A 1 464 ? 30.017 -5.340 -82.633 1.00 45.88 464 THR A N 1
ATOM 3756 C CA . THR A 1 464 ? 30.444 -6.703 -82.950 1.00 45.88 464 THR A CA 1
ATOM 3757 C C . THR A 1 464 ? 31.712 -6.983 -82.150 1.00 45.88 464 THR A C 1
ATOM 3759 O O . THR A 1 464 ? 32.746 -6.374 -82.440 1.00 45.88 464 THR A O 1
ATOM 3762 N N . PRO A 1 465 ? 31.696 -7.883 -81.154 1.00 39.62 465 PRO A N 1
ATOM 3763 C CA . PRO A 1 465 ? 32.921 -8.304 -80.515 1.00 39.62 465 PRO A CA 1
ATOM 3764 C C . PRO A 1 465 ? 33.599 -9.261 -81.493 1.00 39.62 465 PRO A C 1
ATOM 3766 O O . PRO A 1 465 ? 33.231 -10.429 -81.591 1.00 39.62 465 PRO A O 1
ATOM 3769 N N . SER A 1 466 ? 34.609 -8.792 -82.222 1.00 44.47 466 SER A N 1
ATOM 3770 C CA . SER A 1 466 ? 35.610 -9.681 -82.815 1.00 44.47 466 SER A CA 1
ATOM 3771 C C . SER A 1 466 ? 36.552 -10.161 -81.706 1.00 44.47 466 SER A C 1
ATOM 3773 O O . SER A 1 466 ? 37.738 -9.841 -81.681 1.00 44.47 466 SER A O 1
ATOM 3775 N N . LEU A 1 467 ? 36.004 -10.885 -80.734 1.00 38.19 467 LEU A N 1
ATOM 3776 C CA . LEU A 1 467 ? 36.780 -11.701 -79.816 1.00 38.19 467 LEU A CA 1
ATOM 3777 C C . LEU A 1 467 ? 36.710 -13.114 -80.372 1.00 38.19 467 LEU A C 1
ATOM 3779 O O . LEU A 1 467 ? 35.663 -13.754 -80.346 1.00 38.19 467 LEU A O 1
ATOM 3783 N N . GLY A 1 468 ? 37.834 -13.563 -80.929 1.00 47.47 468 GLY A N 1
ATOM 3784 C CA . GLY A 1 468 ? 38.057 -14.954 -81.287 1.00 47.47 468 GLY A CA 1
ATOM 3785 C C . GLY A 1 468 ? 37.982 -15.817 -80.034 1.00 47.47 468 GLY A C 1
ATOM 3786 O O . GLY A 1 468 ? 38.997 -16.106 -79.409 1.00 47.47 468 GLY A O 1
ATOM 3787 N N . ILE A 1 469 ? 36.769 -16.211 -79.668 1.00 35.44 469 ILE A N 1
ATOM 3788 C CA . ILE A 1 469 ? 36.518 -17.310 -78.752 1.00 35.44 469 ILE A CA 1
ATOM 3789 C C . ILE A 1 469 ? 36.580 -18.560 -79.622 1.00 35.44 469 ILE A C 1
ATOM 3791 O O . ILE A 1 469 ? 35.684 -18.825 -80.421 1.00 35.44 469 ILE A O 1
ATOM 3795 N N . LYS A 1 470 ? 37.686 -19.300 -79.509 1.00 41.91 470 LYS A N 1
ATOM 3796 C CA . LYS A 1 470 ? 37.703 -20.698 -79.932 1.00 41.91 470 LYS A CA 1
ATOM 3797 C C . LYS A 1 470 ? 36.653 -21.429 -79.104 1.00 41.91 470 LYS A C 1
ATOM 3799 O O . LYS A 1 470 ? 36.719 -21.414 -77.877 1.00 41.91 470 LYS A O 1
ATOM 3804 N N . GLU A 1 471 ? 35.700 -22.046 -79.792 1.00 40.50 471 GLU A N 1
ATOM 3805 C CA . GLU A 1 471 ? 34.867 -23.103 -79.235 1.00 40.50 471 GLU A CA 1
ATOM 3806 C C . GLU A 1 471 ? 35.774 -24.197 -78.665 1.00 40.50 471 GLU A C 1
ATOM 3808 O O . GLU A 1 471 ? 36.369 -24.975 -79.408 1.00 40.50 471 GLU A O 1
ATOM 3813 N N . GLU A 1 472 ? 35.845 -24.286 -77.342 1.00 37.59 472 GLU A N 1
ATOM 3814 C CA . GLU A 1 472 ? 36.174 -25.536 -76.673 1.00 37.59 472 GLU A CA 1
ATOM 3815 C C . GLU A 1 472 ? 34.968 -25.983 -75.847 1.00 37.59 472 GLU A C 1
ATOM 3817 O O . GLU A 1 472 ? 34.648 -25.454 -74.788 1.00 37.59 472 GLU A O 1
ATOM 3822 N N . SER A 1 473 ? 34.309 -26.996 -76.409 1.00 37.78 473 SER A N 1
ATOM 3823 C CA . SER A 1 473 ? 33.683 -28.129 -75.726 1.00 37.78 473 SER A CA 1
ATOM 3824 C C . SER A 1 473 ? 32.615 -27.879 -74.655 1.00 37.78 473 SER A C 1
ATOM 3826 O O . SER A 1 473 ? 32.872 -27.498 -73.518 1.00 37.78 473 SER A O 1
ATOM 3828 N N . LYS A 1 474 ? 31.412 -28.336 -75.020 1.00 46.62 474 LYS A N 1
ATOM 3829 C CA . LYS A 1 474 ? 30.460 -29.097 -74.197 1.00 46.62 474 LYS A CA 1
ATOM 3830 C C . LYS A 1 474 ? 31.044 -29.631 -72.876 1.00 46.62 474 LYS A C 1
ATOM 3832 O O . LYS A 1 474 ? 31.826 -30.577 -72.888 1.00 46.62 474 LYS A O 1
ATOM 3837 N N . ALA A 1 475 ? 30.507 -29.152 -71.760 1.00 37.12 475 ALA A N 1
ATOM 3838 C CA . ALA A 1 475 ? 30.439 -29.914 -70.521 1.00 37.12 475 ALA A CA 1
ATOM 3839 C C . ALA A 1 475 ? 29.047 -29.729 -69.906 1.00 37.12 475 ALA A C 1
ATOM 3841 O O . ALA A 1 475 ? 28.696 -28.671 -69.392 1.00 37.12 475 ALA A O 1
ATOM 3842 N N . SER A 1 476 ? 28.235 -30.778 -70.009 1.00 44.09 476 SER A N 1
ATOM 3843 C CA . SER A 1 476 ? 27.048 -30.974 -69.189 1.00 44.09 476 SER A CA 1
ATOM 3844 C C . SER A 1 476 ? 27.487 -31.233 -67.750 1.00 44.09 476 SER A C 1
ATOM 3846 O O . SER A 1 476 ? 28.177 -32.224 -67.508 1.00 44.09 476 SER A O 1
ATOM 3848 N N . ILE A 1 477 ? 27.059 -30.407 -66.799 1.00 40.31 477 ILE A N 1
ATOM 3849 C CA . ILE A 1 477 ? 27.099 -30.759 -65.378 1.00 40.31 477 ILE A CA 1
ATOM 3850 C C . ILE A 1 477 ? 25.730 -30.443 -64.783 1.00 40.31 477 ILE A C 1
ATOM 3852 O O . ILE A 1 477 ? 25.349 -29.294 -64.580 1.00 40.31 477 ILE A O 1
ATOM 3856 N N . ALA A 1 478 ? 24.980 -31.516 -64.555 1.00 43.12 478 ALA A N 1
ATOM 3857 C CA . ALA A 1 478 ? 23.949 -31.569 -63.542 1.00 43.12 478 ALA A CA 1
ATOM 3858 C C . ALA A 1 478 ? 24.637 -31.638 -62.170 1.00 43.12 478 ALA A C 1
ATOM 3860 O O . ALA A 1 478 ? 25.570 -32.420 -62.002 1.00 43.12 478 ALA A O 1
ATOM 3861 N N . GLY A 1 479 ? 24.144 -30.870 -61.198 1.00 40.75 479 GLY A N 1
ATOM 3862 C CA . GLY A 1 479 ? 24.469 -31.064 -59.785 1.00 40.75 479 GLY A CA 1
ATOM 3863 C C . GLY A 1 479 ? 25.089 -29.860 -59.076 1.00 40.75 479 GLY A C 1
ATOM 3864 O O . GLY A 1 479 ? 26.195 -29.442 -59.390 1.00 40.75 479 GLY A O 1
ATOM 3865 N N . THR A 1 480 ? 24.368 -29.433 -58.034 1.00 45.19 480 THR A N 1
ATOM 3866 C CA . THR A 1 480 ? 24.835 -28.841 -56.764 1.00 45.19 480 THR A CA 1
ATOM 3867 C C . THR A 1 480 ? 25.396 -27.412 -56.721 1.00 45.19 480 THR A C 1
ATOM 3869 O O . THR A 1 480 ? 26.355 -27.062 -57.392 1.00 45.19 480 THR A O 1
ATOM 3872 N N . GLU A 1 481 ? 24.794 -26.666 -55.783 1.00 41.72 481 GLU A N 1
ATOM 3873 C CA . GLU A 1 481 ? 25.228 -25.428 -55.120 1.00 41.72 481 GLU A CA 1
ATOM 3874 C C . GLU A 1 481 ? 25.112 -24.110 -55.903 1.00 41.72 481 GLU A C 1
ATOM 3876 O O . GLU A 1 481 ? 25.894 -23.769 -56.783 1.00 41.72 481 GLU A O 1
ATOM 3881 N N . ALA A 1 482 ? 24.114 -23.313 -55.501 1.00 41.16 482 ALA A N 1
ATOM 3882 C CA . ALA A 1 482 ? 24.016 -21.906 -55.850 1.00 41.16 482 ALA A CA 1
ATOM 3883 C C . ALA A 1 482 ? 25.176 -21.141 -55.198 1.00 41.16 482 ALA A C 1
ATOM 3885 O O . ALA A 1 482 ? 25.152 -20.841 -54.003 1.00 41.16 482 ALA A O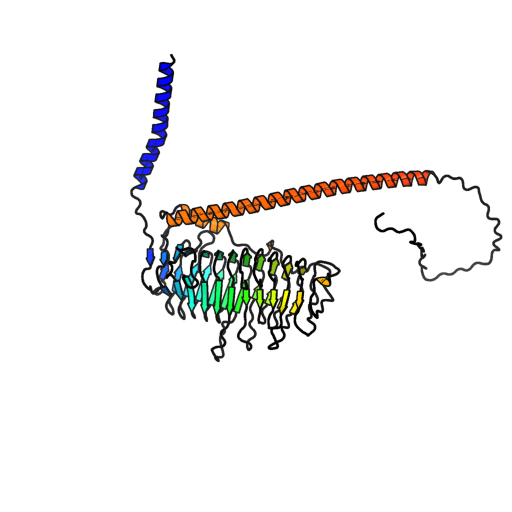 1
ATOM 3886 N N . THR A 1 483 ? 26.195 -20.808 -55.984 1.00 41.12 483 THR A N 1
ATOM 3887 C CA . THR A 1 483 ? 27.238 -19.868 -55.574 1.00 41.12 483 THR A CA 1
ATOM 3888 C C . THR A 1 483 ? 26.593 -18.492 -55.365 1.00 41.12 483 THR A C 1
ATOM 3890 O O . THR A 1 483 ? 25.991 -17.963 -56.305 1.00 41.12 483 THR A O 1
ATOM 3893 N N . PRO A 1 484 ? 26.689 -17.863 -54.178 1.00 42.03 484 PRO A N 1
ATOM 3894 C CA . PRO A 1 484 ? 26.149 -16.527 -53.997 1.00 42.03 484 PRO A CA 1
ATOM 3895 C C . PRO A 1 484 ? 26.978 -15.545 -54.822 1.00 42.03 484 PRO A C 1
ATOM 3897 O O . PRO A 1 484 ? 28.196 -15.444 -54.649 1.00 42.03 484 PRO A O 1
ATOM 3900 N N . ILE A 1 485 ? 26.315 -14.785 -55.692 1.00 44.38 485 ILE A N 1
ATOM 3901 C CA . ILE A 1 485 ? 26.902 -13.603 -56.321 1.00 44.38 485 ILE A CA 1
ATOM 3902 C C . ILE A 1 485 ? 27.201 -12.608 -55.192 1.00 44.38 485 ILE A C 1
ATOM 3904 O O . ILE A 1 485 ? 26.301 -11.975 -54.644 1.00 44.38 485 ILE A O 1
ATOM 3908 N N . ARG A 1 486 ? 28.474 -12.493 -54.797 1.00 38.72 486 ARG A N 1
ATOM 3909 C CA . ARG A 1 486 ? 28.925 -11.458 -53.861 1.00 38.72 486 ARG A CA 1
ATOM 3910 C C . ARG A 1 486 ? 29.065 -10.142 -54.618 1.00 38.72 486 ARG A C 1
ATOM 3912 O O . ARG A 1 486 ? 30.044 -9.939 -55.332 1.00 38.72 486 ARG A O 1
ATOM 3919 N N . PHE A 1 487 ? 28.118 -9.233 -54.419 1.00 39.22 487 PHE A N 1
ATOM 3920 C CA . PHE A 1 487 ? 28.332 -7.825 -54.733 1.00 39.22 487 PHE A CA 1
ATOM 3921 C C . PHE A 1 487 ? 29.325 -7.255 -53.719 1.00 39.22 487 PHE A C 1
ATOM 3923 O O . PHE A 1 487 ? 29.079 -7.268 -52.513 1.00 39.22 487 PHE A O 1
ATOM 3930 N N . LYS A 1 488 ? 30.475 -6.785 -54.198 1.00 40.22 488 LYS A N 1
ATOM 3931 C CA . LYS A 1 488 ? 31.427 -6.029 -53.386 1.00 40.22 488 LYS A CA 1
ATOM 3932 C C . LYS A 1 488 ? 31.018 -4.558 -53.489 1.00 40.22 488 LYS A C 1
ATOM 3934 O O . LYS A 1 488 ? 31.388 -3.894 -54.451 1.00 40.22 488 LYS A O 1
ATOM 3939 N N . LEU A 1 489 ? 30.194 -4.080 -52.555 1.00 41.00 489 LEU A N 1
ATOM 3940 C CA . LEU A 1 489 ? 29.966 -2.642 -52.399 1.00 41.00 489 LEU A CA 1
ATOM 3941 C C . LEU A 1 489 ? 31.222 -2.033 -51.765 1.00 41.00 489 LEU A C 1
ATOM 3943 O O . LEU A 1 489 ? 31.576 -2.377 -50.638 1.00 41.00 489 LEU A O 1
ATOM 3947 N N . ASP A 1 490 ? 31.908 -1.160 -52.497 1.00 48.78 490 ASP A N 1
ATOM 3948 C CA . ASP A 1 490 ? 32.987 -0.336 -51.951 1.00 48.78 490 ASP A CA 1
ATOM 3949 C C . ASP A 1 490 ? 32.332 0.882 -51.273 1.00 48.78 490 ASP A C 1
ATOM 3951 O O . ASP A 1 490 ? 31.947 1.846 -51.927 1.00 48.78 490 ASP A O 1
ATOM 3955 N N . LEU A 1 491 ? 32.106 0.793 -49.958 1.00 47.94 491 LEU A N 1
ATOM 3956 C CA . LEU A 1 491 ? 31.415 1.801 -49.134 1.00 47.94 491 LEU A CA 1
ATOM 3957 C C . LEU A 1 491 ? 32.317 3.001 -48.792 1.00 47.94 491 LEU A C 1
ATOM 3959 O O . LEU A 1 491 ? 32.336 3.461 -47.652 1.00 47.94 491 LEU A O 1
ATOM 3963 N N . LYS A 1 492 ? 33.102 3.505 -49.747 1.00 49.53 492 LYS A N 1
ATOM 3964 C CA . LYS A 1 492 ? 33.965 4.668 -49.482 1.00 49.53 492 LYS A CA 1
ATOM 3965 C C . LYS A 1 492 ? 33.203 5.986 -49.359 1.00 49.53 492 LYS A C 1
ATOM 3967 O O . LYS A 1 492 ? 33.737 6.904 -48.750 1.00 49.53 492 LYS A O 1
ATOM 3972 N N . ASP A 1 493 ? 31.950 6.026 -49.810 1.00 45.94 493 ASP A N 1
ATOM 3973 C CA . ASP A 1 493 ? 31.136 7.246 -49.828 1.00 45.94 493 ASP A CA 1
ATOM 3974 C C . ASP A 1 493 ? 29.838 7.135 -49.000 1.00 45.94 493 ASP A C 1
ATOM 3976 O O . ASP A 1 493 ? 28.893 7.889 -49.220 1.00 45.94 493 ASP A O 1
ATOM 3980 N N . TRP A 1 494 ? 29.748 6.191 -48.050 1.00 50.53 494 TRP A N 1
ATOM 3981 C CA . TRP A 1 494 ? 28.544 6.056 -47.219 1.00 50.53 494 TRP A CA 1
ATOM 3982 C C . TRP A 1 494 ? 28.603 6.966 -45.984 1.00 50.53 494 TRP A C 1
ATOM 3984 O O . TRP A 1 494 ? 29.266 6.654 -44.995 1.00 50.53 494 TRP A O 1
ATOM 3994 N N . GLU A 1 495 ? 27.892 8.095 -46.038 1.00 53.75 495 GLU A N 1
ATOM 3995 C CA . GLU A 1 495 ? 27.598 8.943 -44.877 1.00 53.75 495 GLU A CA 1
ATOM 3996 C C . GLU A 1 495 ? 26.278 8.488 -44.221 1.00 53.75 495 GLU A C 1
ATOM 3998 O O . GLU A 1 495 ? 25.253 8.433 -44.904 1.00 53.75 495 GLU A O 1
ATOM 4003 N N . PRO A 1 496 ? 26.236 8.188 -42.908 1.00 37.72 496 PRO A N 1
ATOM 4004 C CA . PRO A 1 496 ? 24.974 7.910 -42.230 1.00 37.72 496 PRO A CA 1
ATOM 4005 C C . PRO A 1 496 ? 24.095 9.171 -42.184 1.00 37.72 496 PRO A C 1
ATOM 4007 O O . PRO A 1 496 ? 24.468 10.157 -41.550 1.00 37.72 496 PRO A O 1
ATOM 4010 N N . GLY A 1 497 ? 22.922 9.123 -42.827 1.00 53.44 497 GLY A N 1
ATOM 4011 C CA . GLY A 1 497 ? 21.922 10.203 -42.807 1.00 53.44 497 GLY A CA 1
ATOM 4012 C C . GLY A 1 497 ? 21.607 10.867 -44.154 1.00 53.44 497 GLY A C 1
ATOM 4013 O O . GLY A 1 497 ? 20.999 11.936 -44.150 1.00 53.44 497 GLY A O 1
ATOM 4014 N N . LYS A 1 498 ? 21.995 10.263 -45.284 1.00 44.50 498 LYS A N 1
ATOM 4015 C CA . LYS A 1 498 ? 21.530 10.629 -46.631 1.00 44.50 498 LYS A CA 1
ATOM 4016 C C . LYS A 1 498 ? 20.937 9.434 -47.358 1.00 44.50 498 LYS A C 1
ATOM 4018 O O . LYS A 1 498 ? 21.500 8.325 -47.202 1.00 44.50 498 LYS A O 1
#